Protein AF-A0A221NVN0-F1 (afdb_monomer)

Foldseek 3Di:
DDDDDDDDDDDDDDDDDDDDDDDDDDDDDDDDDDDDDDDDDDDDDPPDDPDPPDDAPFAFALLFKWFQDFQDDPDPDDDDDDDDDDDPDSLQLQLAAAFQLLVLLVLLQVVCCVQPVQQQDDSLLLVLLLCTHCNNLVQQCADPLQFHPDKDWTDWQCVQPGHRAFDDPCCPQNNDNGTWTQTASNRGTPVLCVWLFDDQRPPPDGHSRGSNRVSNSLSLQLCPPNAHCVDPVSVLVSQCRNNVDPSSSVRSVSSSVSCVVHHDHDHRPSHDRHDHMPCPPPPDDDDDDDDDDDDDDDDDDDDDDDDDDDDDDDDDDDDDDYDDDDDDDDDDDDPDDPPDPDDDLLNQFAAKDWPPWDAAEDAAQAWTPTWTKMFTDGPVRQTGFQWKKKKAKFDDQLKAFSSSTRIDIATADPRRMGIGGIIGTHRRWDKIKIWIDTPPDDHDIDMHIHTHHYQWFAAKDWPDDDAQEDAAQFWGPDWTKIFTDHPNHGRFFFKKKKAWFDDPPPPDPDDDDDDDDDDDDDDDDDDDDDDDDDDDDDDDDDDDDDDDDDDDDDDDDDPDPPRDGDPFWKFAADPVGDTDRMDIPFTAHPRRMGTDGIMGTHRDFDKIWMWMATHNGHIDIDIHGHDHDPDPDDDDDDDDDDD

Mean predicted aligned error: 20.0 Å

Secondary structure (DSSP, 8-state):
--------------------------PPP-------------------PPPPS-PPTT-SSTT---B-PPPPP--S--------S----HHHHHHEEEHHHHHHHHHHHHHHHH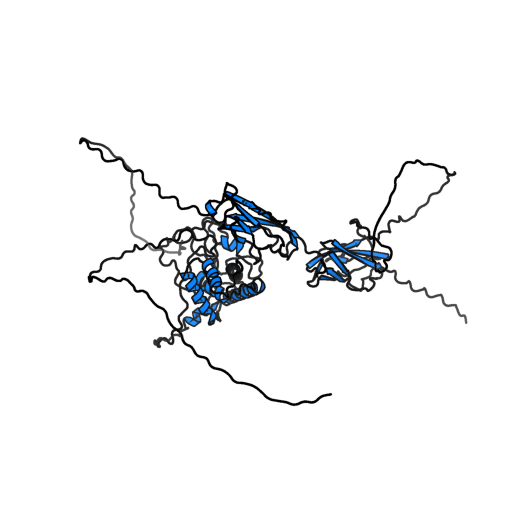H-GGG---HHHHHHHHHHHHHHHHHH-B-TTSBBSS--EEEE-BSSSS-B-B-SSSSTTTS-TTB-EEETTTTB-HHHHHHH---SSSSS---TTBHHHHHHHHHHHHTGGG--TTSHHHHHHHHHHHS--HHHHHHHHHHHHHHTT--EEE-TT-S-----BTTTTS----PPPP-PPPP---------------------------------PPPPPPPPPPPPPPPPTGGG--EEEE-----EEEETTPBPSS--EEEEE-TTS-B-TTPEEEEEEESSS--EETTS-SEEEEE--TTSEEEPPPEE--SS-EEEEEEEEETTS----EEEEEEEEPP--SEEEES-----EE-TT-B-SSPPEEEEEETTEE--S-EEEEEEEPPTT---PPP----------------------------------------PPP------S--PBPSSSEEEE-TTS-EESEEEEEE--TTSEEEPPPEEE-S--EEEEEEEE-TTS-EEEEEEEEPPPP-PPPPPPPPPPP-

Structure (mmCIF, N/CA/C/O backbone):
data_AF-A0A221NVN0-F1
#
_entry.id   AF-A0A221NVN0-F1
#
loop_
_atom_site.group_PDB
_atom_site.id
_atom_site.type_symbol
_atom_site.label_atom_id
_atom_site.label_alt_id
_atom_site.label_comp_id
_atom_site.label_asym_id
_atom_site.label_entity_id
_atom_site.label_seq_id
_atom_site.pdbx_PDB_ins_code
_atom_site.Cartn_x
_atom_site.Cartn_y
_atom_site.Cartn_z
_atom_site.occupancy
_atom_site.B_iso_or_equiv
_atom_site.auth_seq_id
_atom_site.auth_comp_id
_atom_site.auth_asym_id
_atom_site.auth_atom_id
_atom_site.pdbx_PDB_model_num
ATOM 1 N N . MET A 1 1 ? -30.114 -60.749 11.184 1.00 45.12 1 MET A N 1
ATOM 2 C CA . MET A 1 1 ? -29.398 -62.048 11.206 1.00 45.12 1 MET A CA 1
ATOM 3 C C . MET A 1 1 ? -28.078 -61.885 10.474 1.00 45.12 1 MET A C 1
ATOM 5 O O . MET A 1 1 ? -28.030 -61.063 9.569 1.00 45.12 1 MET A O 1
ATOM 9 N N . ALA A 1 2 ? -27.037 -62.631 10.847 1.00 38.09 2 ALA A N 1
ATOM 10 C CA . ALA A 1 2 ? -25.737 -62.596 10.178 1.00 38.09 2 ALA A CA 1
ATOM 11 C C . ALA A 1 2 ? -25.326 -64.002 9.720 1.00 38.09 2 ALA A C 1
ATOM 13 O O . ALA A 1 2 ? -25.520 -64.971 10.451 1.00 38.09 2 ALA A O 1
ATOM 14 N N . ALA A 1 3 ? -24.727 -64.087 8.535 1.00 38.69 3 ALA A N 1
ATOM 15 C CA . ALA A 1 3 ? -23.969 -65.233 8.047 1.00 38.69 3 ALA A CA 1
ATOM 16 C C . ALA A 1 3 ? -22.782 -64.682 7.237 1.00 38.69 3 ALA A C 1
ATOM 18 O O . ALA A 1 3 ? -22.942 -63.726 6.481 1.00 38.69 3 ALA A O 1
ATOM 19 N N . HIS A 1 4 ? -21.585 -65.226 7.453 1.00 44.62 4 HIS A N 1
ATOM 20 C CA . HIS A 1 4 ? -20.312 -64.658 6.989 1.00 44.62 4 HIS A CA 1
ATOM 21 C C . HIS A 1 4 ? -19.474 -65.685 6.205 1.00 44.62 4 HIS A C 1
ATOM 23 O O . HIS A 1 4 ? -19.823 -66.860 6.145 1.00 44.62 4 HIS A O 1
ATOM 29 N N . PHE A 1 5 ? -18.310 -65.219 5.724 1.00 46.19 5 PHE A N 1
ATOM 30 C CA . PHE A 1 5 ? -17.231 -65.953 5.038 1.00 46.19 5 PHE A CA 1
ATOM 31 C C . PHE A 1 5 ? -17.530 -66.315 3.569 1.00 46.19 5 PHE A C 1
ATOM 33 O O . PHE A 1 5 ? -18.594 -66.822 3.253 1.00 46.19 5 PHE A O 1
ATOM 40 N N . GLY A 1 6 ? -16.620 -66.093 2.611 1.00 38.31 6 GLY A N 1
ATOM 41 C CA . GLY A 1 6 ? -15.268 -65.496 2.643 1.00 38.31 6 GLY A CA 1
ATOM 42 C C . GLY A 1 6 ? -14.580 -65.678 1.267 1.00 38.31 6 GLY A C 1
ATOM 43 O O . GLY A 1 6 ? -15.212 -66.208 0.365 1.00 38.31 6 GLY A O 1
ATOM 44 N N . ARG A 1 7 ? -13.307 -65.340 0.990 1.00 37.56 7 ARG A N 1
ATOM 45 C CA . ARG A 1 7 ? -12.204 -64.626 1.688 1.00 37.56 7 ARG A CA 1
ATOM 46 C C . ARG A 1 7 ? -11.046 -64.455 0.656 1.00 37.56 7 ARG A C 1
ATOM 48 O O . ARG A 1 7 ? -10.952 -65.288 -0.233 1.00 37.56 7 ARG A O 1
ATOM 55 N N . ARG A 1 8 ? -10.080 -63.538 0.893 1.00 39.31 8 ARG A N 1
ATOM 56 C CA . ARG A 1 8 ? -8.739 -63.387 0.223 1.00 39.31 8 ARG A CA 1
ATOM 57 C C . ARG A 1 8 ? -8.737 -62.540 -1.081 1.00 39.31 8 ARG A C 1
ATOM 59 O O . ARG A 1 8 ? -9.552 -62.785 -1.950 1.00 39.31 8 ARG A O 1
ATOM 66 N N . LEU A 1 9 ? -8.058 -61.373 -1.119 1.00 42.16 9 LEU A N 1
ATOM 67 C CA . LEU A 1 9 ? -6.626 -61.061 -1.443 1.00 42.16 9 LEU A CA 1
ATOM 68 C C . LEU A 1 9 ? -6.282 -61.194 -2.952 1.00 42.16 9 LEU A C 1
ATOM 70 O O . LEU A 1 9 ? -6.753 -62.141 -3.556 1.00 42.16 9 LEU A O 1
ATOM 74 N N . ARG A 1 10 ? -5.373 -60.443 -3.611 1.00 38.53 10 ARG A N 1
ATOM 75 C CA . ARG A 1 10 ? -4.629 -59.147 -3.471 1.00 38.53 10 ARG A CA 1
ATOM 76 C C . ARG A 1 10 ? -3.318 -59.276 -4.313 1.00 38.53 10 ARG A C 1
ATOM 78 O O . ARG A 1 10 ? -2.661 -60.299 -4.168 1.00 38.53 10 ARG A O 1
ATOM 85 N N . LYS A 1 11 ? -2.857 -58.183 -4.959 1.00 33.88 11 LYS A N 1
ATOM 86 C CA . LYS A 1 11 ? -1.485 -57.890 -5.506 1.00 33.88 11 LYS A CA 1
ATOM 87 C C . LYS A 1 11 ? -1.039 -58.454 -6.885 1.00 33.88 11 LYS A C 1
ATOM 89 O O . LYS A 1 11 ? -1.396 -59.562 -7.253 1.00 33.88 11 LYS A O 1
ATOM 94 N N . GLY A 1 12 ? -0.145 -57.682 -7.539 1.00 33.69 12 GLY A N 1
ATOM 95 C CA . GLY A 1 12 ? 0.604 -57.962 -8.791 1.00 33.69 12 GLY A CA 1
ATOM 96 C C . GLY A 1 12 ? 0.103 -57.089 -9.958 1.00 33.69 12 GLY A C 1
ATOM 97 O O . GLY A 1 12 ? -1.000 -57.334 -10.418 1.00 33.69 12 GLY A O 1
ATOM 98 N N . ALA A 1 13 ? 0.699 -55.962 -10.381 1.00 35.50 13 ALA A N 1
ATOM 99 C CA . ALA A 1 13 ? 2.084 -55.645 -10.784 1.00 35.50 13 ALA A CA 1
ATOM 100 C C . ALA A 1 13 ? 2.567 -56.438 -12.021 1.00 35.50 13 ALA A C 1
ATOM 102 O O . ALA A 1 13 ? 2.469 -57.657 -11.993 1.00 35.50 13 ALA A O 1
ATOM 103 N N . ALA A 1 14 ? 3.202 -55.896 -13.070 1.00 39.34 14 ALA A N 1
ATOM 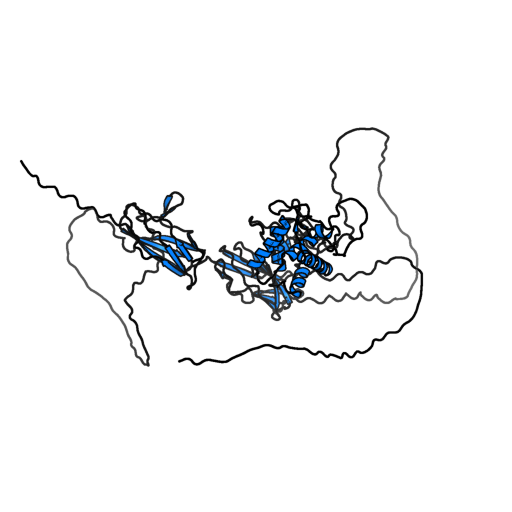104 C CA . ALA A 1 14 ? 3.362 -54.560 -13.686 1.00 39.34 14 ALA A CA 1
ATOM 105 C C . ALA A 1 14 ? 4.601 -54.656 -14.609 1.00 39.34 14 ALA A C 1
ATOM 107 O O . ALA A 1 14 ? 5.649 -55.073 -14.122 1.00 39.34 14 ALA A O 1
ATOM 108 N N . THR A 1 15 ? 4.533 -54.222 -15.874 1.00 38.41 15 THR A N 1
ATOM 109 C CA . THR A 1 15 ? 5.730 -53.966 -16.712 1.00 38.41 15 THR A CA 1
ATOM 110 C C . THR A 1 15 ? 5.414 -53.073 -17.914 1.00 38.41 15 THR A C 1
ATOM 112 O O . THR A 1 15 ? 4.278 -53.021 -18.381 1.00 38.41 15 THR A O 1
ATOM 115 N N . THR A 1 16 ? 6.432 -52.367 -18.406 1.00 39.12 16 THR A N 1
ATOM 116 C CA . THR A 1 16 ? 6.394 -51.448 -19.556 1.00 39.12 16 THR A CA 1
ATOM 117 C C . THR A 1 16 ? 7.057 -52.052 -20.800 1.00 39.12 16 THR A C 1
ATOM 119 O O . THR A 1 16 ? 7.860 -52.977 -20.701 1.00 39.12 16 THR A O 1
ATOM 122 N N . ALA A 1 17 ? 6.770 -51.479 -21.972 1.00 36.66 17 ALA A N 1
ATOM 123 C CA . ALA A 1 17 ? 7.561 -51.649 -23.192 1.00 36.66 17 ALA A CA 1
ATOM 124 C C . ALA A 1 17 ? 7.604 -50.317 -23.963 1.00 36.66 17 ALA A C 1
ATOM 126 O O . ALA A 1 17 ? 6.626 -49.571 -23.956 1.00 36.66 17 ALA A O 1
ATOM 127 N N . VAL A 1 18 ? 8.736 -50.014 -24.603 1.00 34.66 18 VAL A N 1
ATOM 128 C CA . VAL A 1 18 ? 8.997 -48.753 -25.323 1.00 34.66 18 VAL A CA 1
ATOM 129 C C . VAL A 1 18 ? 9.481 -49.068 -26.737 1.00 34.66 18 VAL A C 1
ATOM 131 O O . VAL A 1 18 ? 10.326 -49.942 -26.914 1.00 34.66 18 VAL A O 1
ATOM 134 N N . ALA A 1 19 ? 8.991 -48.322 -27.727 1.00 29.73 19 ALA A N 1
ATOM 135 C CA . ALA A 1 19 ? 9.556 -48.242 -29.074 1.00 29.73 19 ALA A CA 1
ATOM 136 C C . ALA A 1 19 ? 9.289 -46.843 -29.660 1.00 29.73 19 ALA A C 1
ATOM 138 O O . ALA A 1 19 ? 8.324 -46.185 -29.273 1.00 29.73 19 ALA A O 1
ATOM 139 N N . ALA A 1 20 ? 10.156 -46.379 -30.562 1.00 30.77 20 ALA A N 1
ATOM 140 C CA . ALA A 1 20 ? 10.143 -45.024 -31.121 1.00 30.77 20 ALA A CA 1
ATOM 141 C C . ALA A 1 20 ? 10.589 -45.024 -32.602 1.00 30.77 20 ALA A C 1
ATOM 143 O O . ALA A 1 20 ? 10.744 -46.093 -33.190 1.00 30.77 20 ALA A O 1
ATOM 144 N N . ALA A 1 21 ? 10.869 -43.825 -33.138 1.00 29.70 21 ALA A N 1
ATOM 145 C CA . ALA A 1 21 ? 11.261 -43.470 -34.516 1.00 29.70 21 ALA A CA 1
ATOM 146 C C . ALA A 1 21 ? 10.082 -43.079 -35.448 1.00 29.70 21 ALA A C 1
ATOM 148 O O . ALA A 1 21 ? 8.953 -43.504 -35.233 1.00 29.70 21 ALA A O 1
ATOM 149 N N . ALA A 1 22 ? 10.271 -42.229 -36.469 1.00 30.94 22 ALA A N 1
ATOM 150 C CA . ALA A 1 22 ? 11.520 -41.639 -36.978 1.00 30.94 22 ALA A CA 1
ATOM 151 C C . ALA A 1 22 ? 11.376 -40.151 -37.366 1.00 30.94 22 ALA A C 1
ATOM 153 O O . ALA A 1 22 ? 10.288 -39.686 -37.696 1.00 30.94 22 ALA A O 1
ATOM 154 N N . VAL A 1 23 ? 12.504 -39.433 -37.396 1.00 33.12 23 VAL A N 1
ATOM 155 C CA . VAL A 1 23 ? 12.653 -38.120 -38.051 1.00 33.12 23 VAL A CA 1
ATOM 156 C C . VAL A 1 23 ? 13.271 -38.337 -39.435 1.00 33.12 23 VAL A C 1
ATOM 158 O O . VAL A 1 23 ? 14.176 -39.158 -39.575 1.00 33.12 23 VAL A O 1
ATOM 161 N N . ALA A 1 24 ? 12.829 -37.578 -40.439 1.00 35.12 24 ALA A N 1
ATOM 162 C CA . ALA A 1 24 ? 13.481 -37.487 -41.745 1.00 35.12 24 ALA A CA 1
ATOM 163 C C . ALA A 1 24 ? 13.983 -36.053 -41.975 1.00 35.12 24 ALA A C 1
ATOM 165 O O . ALA A 1 24 ? 13.268 -35.092 -41.696 1.00 35.12 24 ALA A O 1
ATOM 166 N N . ALA A 1 25 ? 15.216 -35.914 -42.463 1.00 31.94 25 ALA A N 1
ATOM 167 C CA . ALA A 1 25 ? 15.867 -34.628 -42.705 1.00 31.94 25 ALA A CA 1
ATOM 168 C C . ALA A 1 25 ? 15.896 -34.274 -44.200 1.00 31.94 25 ALA A C 1
ATOM 170 O O . ALA A 1 25 ? 15.793 -35.155 -45.054 1.00 31.94 25 ALA A O 1
ATOM 171 N N . LEU A 1 26 ? 16.136 -32.997 -44.509 1.00 30.09 26 LEU A N 1
ATOM 172 C CA . LEU A 1 26 ? 16.617 -32.565 -45.822 1.00 30.09 26 LEU A CA 1
ATOM 173 C C . LEU A 1 26 ? 17.904 -31.744 -45.648 1.00 30.09 26 LEU A C 1
ATOM 175 O O . LEU A 1 26 ? 18.084 -31.064 -44.639 1.00 30.09 26 LEU A O 1
ATOM 179 N N . SER A 1 27 ? 18.839 -31.902 -46.583 1.00 38.00 27 SER A N 1
ATOM 180 C CA . SER A 1 27 ? 20.263 -31.629 -46.353 1.00 38.00 27 SER A CA 1
ATOM 181 C C . SER A 1 27 ? 20.708 -30.193 -46.647 1.00 38.00 27 SER A C 1
ATOM 183 O O . SER A 1 27 ? 20.071 -29.454 -47.394 1.00 38.00 27 SER A O 1
ATOM 185 N N . ALA A 1 28 ? 21.854 -29.822 -46.070 1.00 34.88 28 ALA A N 1
ATOM 186 C CA . ALA A 1 28 ? 22.495 -28.525 -46.258 1.00 34.88 28 ALA A CA 1
ATOM 187 C C . ALA A 1 28 ? 23.091 -28.330 -47.665 1.00 34.88 28 ALA A C 1
ATOM 189 O O . ALA A 1 28 ? 23.471 -29.288 -48.338 1.00 34.88 28 ALA A O 1
ATOM 190 N N . SER A 1 29 ? 23.273 -27.062 -48.041 1.00 30.12 29 SER A N 1
ATOM 191 C CA . SER A 1 29 ? 24.188 -26.637 -49.104 1.00 30.12 29 SER A CA 1
ATOM 192 C C . SER A 1 29 ? 25.440 -26.034 -48.465 1.00 30.12 29 SER A C 1
ATOM 194 O O . SER A 1 29 ? 25.332 -25.102 -47.672 1.00 30.12 29 SER A O 1
ATOM 196 N N . GLN A 1 30 ? 26.613 -26.574 -48.796 1.00 43.44 30 GLN A N 1
ATOM 197 C CA . GLN A 1 30 ? 27.929 -26.052 -48.418 1.00 43.44 30 GLN A CA 1
ATOM 198 C C . GLN A 1 30 ? 28.871 -26.194 -49.619 1.00 43.44 30 GLN A C 1
ATOM 200 O O . GLN A 1 30 ? 28.882 -27.238 -50.271 1.00 43.44 30 GLN A O 1
ATOM 205 N N . ALA A 1 31 ? 29.687 -25.172 -49.881 1.00 31.12 31 ALA A N 1
ATOM 206 C CA . ALA A 1 31 ? 30.722 -25.185 -50.916 1.00 31.12 31 ALA A CA 1
ATOM 207 C C . ALA A 1 31 ? 32.055 -24.680 -50.317 1.00 31.12 31 ALA A C 1
ATOM 209 O O . ALA A 1 31 ? 32.062 -23.596 -49.734 1.00 31.12 31 ALA A O 1
ATOM 210 N N . PRO A 1 32 ? 33.165 -25.442 -50.404 1.00 42.94 32 PRO A N 1
ATOM 211 C CA . PRO A 1 32 ? 34.427 -25.093 -49.748 1.00 42.94 32 PRO A CA 1
ATOM 212 C C . PRO A 1 32 ? 35.464 -24.447 -50.687 1.00 42.94 32 PRO A C 1
ATOM 214 O O . PRO A 1 32 ? 35.484 -24.709 -51.888 1.00 42.94 32 PRO A O 1
ATOM 217 N N . GLY A 1 33 ? 36.397 -23.688 -50.103 1.00 31.66 33 GLY A N 1
ATOM 218 C CA . GLY A 1 33 ? 37.581 -23.123 -50.772 1.00 31.66 33 GLY A CA 1
ATOM 219 C C . GLY A 1 33 ? 37.759 -21.625 -50.467 1.00 31.66 33 GLY A C 1
ATOM 220 O O . GLY A 1 33 ? 36.778 -20.894 -50.467 1.00 31.66 33 GLY A O 1
ATOM 221 N N . ALA A 1 34 ? 38.953 -21.093 -50.188 1.00 33.34 34 ALA A N 1
ATOM 222 C CA . ALA A 1 34 ? 40.288 -21.703 -50.173 1.00 33.34 34 ALA A CA 1
ATOM 223 C C . ALA A 1 34 ? 41.159 -21.167 -49.014 1.00 33.34 34 ALA A C 1
ATOM 225 O O . ALA A 1 34 ? 40.801 -20.213 -48.329 1.00 33.34 34 ALA A O 1
ATOM 226 N N . THR A 1 35 ? 42.303 -21.814 -48.787 1.00 38.09 35 THR A N 1
ATOM 227 C CA . THR A 1 35 ? 43.269 -21.527 -47.712 1.00 38.09 35 THR A CA 1
ATOM 228 C C . THR A 1 35 ? 44.134 -20.292 -47.973 1.00 38.09 35 THR A C 1
ATOM 230 O O . THR A 1 35 ? 44.590 -20.088 -49.097 1.00 38.09 35 THR A O 1
ATOM 233 N N . GLY A 1 36 ? 44.481 -19.559 -46.911 1.00 27.44 36 GLY A N 1
ATOM 234 C CA . GLY A 1 36 ? 45.533 -18.539 -46.917 1.00 27.44 36 GLY A CA 1
ATOM 235 C C . GLY A 1 36 ? 46.036 -18.263 -45.499 1.00 27.44 36 GLY A C 1
ATOM 236 O O . GLY A 1 36 ? 45.322 -17.669 -44.696 1.00 27.44 36 GLY A O 1
ATOM 237 N N . GLU A 1 37 ? 47.241 -18.727 -45.173 1.00 35.59 37 GLU A N 1
ATOM 238 C CA . GLU A 1 37 ? 47.869 -18.506 -43.864 1.00 35.59 37 GLU A CA 1
ATOM 239 C C . GLU A 1 37 ? 48.554 -17.136 -43.761 1.00 35.59 37 GLU A C 1
ATOM 241 O O . GLU A 1 37 ? 49.087 -16.621 -44.738 1.00 35.59 37 GLU A O 1
ATOM 246 N N . GLY A 1 38 ? 48.624 -16.617 -42.530 1.00 31.39 38 GLY A N 1
ATOM 247 C CA . GLY A 1 38 ? 49.746 -15.807 -42.050 1.00 31.39 38 GLY A CA 1
ATOM 248 C C . GLY A 1 38 ? 49.983 -14.435 -42.694 1.00 31.39 38 GLY A C 1
ATOM 249 O O . GLY A 1 38 ? 50.729 -14.308 -43.653 1.00 31.39 38 GLY A O 1
ATOM 250 N N . HIS A 1 39 ? 49.531 -13.372 -42.024 1.00 31.28 39 HIS A N 1
ATOM 251 C CA . HIS A 1 39 ? 50.411 -12.551 -41.169 1.00 31.28 39 HIS A CA 1
ATOM 252 C C . HIS A 1 39 ? 49.577 -11.504 -40.410 1.00 31.28 39 HIS A C 1
ATOM 254 O O . HIS A 1 39 ? 48.701 -10.857 -40.976 1.00 31.28 39 HIS A O 1
ATOM 260 N N . GLY A 1 40 ? 49.819 -11.348 -39.105 1.00 31.17 40 GLY A N 1
ATOM 261 C CA . GLY A 1 40 ? 48.979 -10.513 -38.241 1.00 31.17 40 GLY A CA 1
ATOM 262 C C . GLY A 1 40 ? 49.444 -9.060 -38.125 1.00 31.17 40 GLY A C 1
ATOM 263 O O . GLY A 1 40 ? 50.636 -8.802 -37.955 1.00 31.17 40 GLY A O 1
ATOM 264 N N . ARG A 1 41 ? 48.493 -8.116 -38.111 1.00 27.42 41 ARG A N 1
ATOM 265 C CA . ARG A 1 41 ? 48.668 -6.766 -37.549 1.00 27.42 41 ARG A CA 1
ATOM 266 C C . ARG A 1 41 ? 47.317 -6.097 -37.243 1.00 27.42 41 ARG A C 1
ATOM 268 O O . ARG A 1 41 ? 46.463 -6.020 -38.110 1.00 27.42 41 ARG A O 1
ATOM 275 N N . GLN A 1 42 ? 47.240 -5.527 -36.038 1.00 27.33 42 GLN A N 1
ATOM 276 C CA . GLN A 1 42 ? 46.306 -4.494 -35.559 1.00 27.33 42 GLN A CA 1
ATOM 277 C C . GLN A 1 42 ? 44.799 -4.800 -35.445 1.00 27.33 42 GLN A C 1
ATOM 279 O O . GLN A 1 42 ? 44.098 -5.204 -36.360 1.00 27.33 42 GLN A O 1
ATOM 284 N N . THR A 1 43 ? 44.331 -4.480 -34.243 1.00 34.19 43 THR A N 1
ATOM 285 C CA . THR A 1 43 ? 42.960 -4.389 -33.748 1.00 34.19 43 THR A CA 1
ATOM 286 C C . THR A 1 43 ? 42.063 -3.411 -34.516 1.00 34.19 43 THR A C 1
ATOM 288 O O . THR A 1 43 ? 42.405 -2.236 -34.646 1.00 34.19 43 THR A O 1
ATOM 291 N N . ALA A 1 44 ? 40.846 -3.858 -34.821 1.00 28.33 44 ALA A N 1
ATOM 292 C CA . ALA A 1 44 ? 39.617 -3.063 -34.748 1.00 28.33 44 ALA A CA 1
ATOM 293 C C . ALA A 1 44 ? 38.595 -3.937 -33.980 1.00 28.33 44 ALA A C 1
ATOM 295 O O . ALA A 1 44 ? 38.475 -5.114 -34.299 1.00 28.33 44 ALA A O 1
ATOM 296 N N . ALA A 1 45 ? 37.906 -3.524 -32.910 1.00 36.34 45 ALA A N 1
ATOM 297 C CA . ALA A 1 45 ? 37.508 -2.179 -32.475 1.00 36.34 45 ALA A CA 1
ATOM 298 C C . ALA A 1 45 ? 36.650 -1.464 -33.534 1.00 36.34 45 ALA A C 1
ATOM 300 O O . ALA A 1 45 ? 37.062 -0.471 -34.124 1.00 36.34 45 ALA A O 1
ATOM 301 N N . GLY A 1 46 ? 35.475 -2.039 -33.817 1.00 32.31 46 GLY A N 1
ATOM 302 C CA . GLY A 1 46 ? 34.561 -1.546 -34.854 1.00 32.31 46 GLY A CA 1
ATOM 303 C C . GLY A 1 46 ? 33.296 -2.384 -35.078 1.00 32.31 46 GLY A C 1
ATOM 304 O O . GLY A 1 46 ? 32.719 -2.315 -36.157 1.00 32.31 46 GLY A O 1
ATOM 305 N N . ALA A 1 47 ? 32.871 -3.185 -34.096 1.00 28.06 47 ALA A N 1
ATOM 306 C CA . ALA A 1 47 ? 31.604 -3.918 -34.133 1.00 28.06 47 ALA A CA 1
ATOM 307 C C . ALA A 1 47 ? 30.637 -3.287 -33.123 1.00 28.06 47 ALA A C 1
ATOM 309 O O . ALA A 1 47 ? 30.448 -3.801 -32.024 1.00 28.06 47 ALA A O 1
ATOM 310 N N . SER A 1 48 ? 30.084 -2.125 -33.475 1.00 28.19 48 SER A N 1
ATOM 311 C CA . SER A 1 48 ? 29.062 -1.466 -32.663 1.00 28.19 48 SER A CA 1
ATOM 312 C C . SER A 1 48 ? 27.792 -2.313 -32.671 1.00 28.19 48 SER A C 1
ATOM 314 O O . SER A 1 48 ? 27.083 -2.353 -33.679 1.00 28.19 48 SER A O 1
ATOM 316 N N . THR A 1 49 ? 27.506 -2.993 -31.562 1.00 28.80 49 THR A N 1
ATOM 317 C CA . THR A 1 49 ? 26.202 -3.621 -31.327 1.00 28.80 49 THR A CA 1
ATOM 318 C C . THR A 1 49 ? 25.109 -2.566 -31.527 1.00 28.80 49 THR A C 1
ATOM 320 O O . THR A 1 49 ? 25.276 -1.450 -31.023 1.00 28.80 49 THR A O 1
ATOM 323 N N . PRO A 1 50 ? 24.007 -2.859 -32.242 1.00 24.89 50 PRO A N 1
ATOM 324 C CA . PRO A 1 50 ? 22.875 -1.944 -32.296 1.00 24.89 50 PRO A CA 1
ATOM 325 C C . PRO A 1 50 ? 22.394 -1.650 -30.875 1.00 24.89 50 PRO A C 1
ATOM 327 O O . PRO A 1 50 ? 22.061 -2.575 -30.133 1.00 24.89 50 PRO A O 1
ATOM 330 N N . ILE A 1 51 ? 22.389 -0.372 -30.496 1.00 30.89 51 ILE A N 1
ATOM 331 C CA . ILE A 1 51 ? 21.760 0.084 -29.256 1.00 30.89 51 ILE A CA 1
ATOM 332 C C . ILE A 1 51 ? 20.265 -0.241 -29.392 1.00 30.89 51 ILE A C 1
ATOM 334 O O . ILE A 1 51 ? 19.673 0.185 -30.385 1.00 30.89 51 ILE A O 1
ATOM 338 N N . PRO A 1 52 ? 19.647 -0.993 -28.464 1.00 29.47 52 PRO A N 1
ATOM 339 C CA . PRO A 1 52 ? 18.205 -1.198 -28.491 1.00 29.47 52 PRO A CA 1
ATOM 340 C C . PRO A 1 52 ? 17.489 0.146 -28.324 1.00 29.47 52 PRO A C 1
ATOM 342 O O . PRO A 1 52 ? 17.734 0.862 -27.352 1.00 29.47 52 PRO A O 1
ATOM 345 N N . ASP A 1 53 ? 16.620 0.495 -29.273 1.00 28.02 53 ASP A N 1
ATOM 346 C CA . ASP A 1 53 ? 15.815 1.713 -29.193 1.00 28.02 53 ASP A CA 1
ATOM 347 C C . ASP A 1 53 ? 14.910 1.684 -27.949 1.00 28.02 53 ASP A C 1
ATOM 349 O O . ASP A 1 53 ? 14.130 0.750 -27.774 1.00 28.02 53 ASP A O 1
ATOM 353 N N . ALA A 1 54 ? 14.996 2.741 -27.133 1.00 31.05 54 ALA A N 1
ATOM 354 C CA . ALA A 1 54 ? 14.175 3.022 -25.949 1.00 31.05 54 ALA A CA 1
ATOM 355 C C . ALA A 1 54 ? 14.103 1.909 -24.874 1.00 31.05 54 ALA A C 1
ATOM 357 O O . ALA A 1 54 ? 13.320 0.961 -24.961 1.00 31.05 54 ALA A O 1
ATOM 358 N N . VAL A 1 55 ? 14.828 2.115 -23.765 1.00 34.06 55 VAL A N 1
ATOM 359 C CA . VAL A 1 55 ? 14.564 1.413 -22.493 1.00 34.06 55 VAL A CA 1
ATOM 360 C C . VAL A 1 55 ? 13.085 1.622 -22.114 1.00 34.06 55 VAL A C 1
ATOM 362 O O . VAL A 1 55 ? 12.620 2.763 -22.148 1.00 34.06 55 VAL A O 1
ATOM 365 N N . PRO A 1 56 ? 12.319 0.570 -21.771 1.00 36.97 56 PRO A N 1
ATOM 366 C CA . PRO A 1 56 ? 10.913 0.729 -21.411 1.00 36.97 56 PRO A CA 1
ATOM 367 C C . PRO A 1 56 ? 10.773 1.464 -20.071 1.00 36.97 56 PRO A C 1
ATOM 369 O O . PRO A 1 56 ? 11.329 1.016 -19.070 1.00 36.97 56 PRO A O 1
ATOM 372 N N . ASP A 1 57 ? 9.984 2.548 -20.021 1.00 41.81 57 ASP A N 1
ATOM 373 C CA . ASP A 1 57 ? 9.758 3.282 -18.765 1.00 41.81 57 ASP A CA 1
ATOM 374 C C . ASP A 1 57 ? 9.220 2.334 -17.679 1.00 41.81 57 ASP A C 1
ATOM 376 O O . ASP A 1 57 ? 8.136 1.760 -17.854 1.00 41.81 57 ASP A O 1
ATOM 380 N N . GLY A 1 58 ? 9.941 2.212 -16.559 1.00 53.00 58 GLY A N 1
ATOM 381 C CA . GLY A 1 58 ? 9.488 1.487 -15.368 1.00 53.00 58 GLY A CA 1
ATOM 382 C C . GLY A 1 58 ? 10.271 0.231 -14.967 1.00 53.00 58 GLY A C 1
ATOM 383 O O . GLY A 1 58 ? 9.687 -0.593 -14.250 1.00 53.00 58 GLY A O 1
ATOM 384 N N . ASP A 1 59 ? 11.541 0.078 -15.375 1.00 70.88 59 ASP A N 1
ATOM 385 C CA . ASP A 1 59 ? 12.480 -0.805 -14.658 1.00 70.88 59 ASP A CA 1
ATOM 386 C C . ASP A 1 59 ? 12.827 -0.236 -13.258 1.00 70.88 59 ASP A C 1
ATOM 388 O O . ASP A 1 59 ? 12.437 0.885 -12.910 1.00 70.88 59 ASP A O 1
ATOM 392 N N . ALA A 1 60 ? 13.404 -1.049 -12.370 1.00 74.44 60 ALA A N 1
ATOM 393 C CA . ALA A 1 60 ? 13.608 -0.664 -10.971 1.00 74.44 60 ALA A CA 1
ATOM 394 C C . ALA A 1 60 ? 14.859 0.199 -10.793 1.00 74.44 60 ALA A C 1
ATOM 396 O O . ALA A 1 60 ? 14.867 1.100 -9.953 1.00 74.44 60 ALA A O 1
ATOM 397 N N . THR A 1 61 ? 15.897 -0.092 -11.581 1.00 76.94 61 THR A N 1
ATOM 398 C CA . THR A 1 61 ? 17.263 0.390 -11.359 1.00 76.94 61 THR A CA 1
ATOM 399 C C . THR A 1 61 ? 17.718 1.447 -12.365 1.00 76.94 61 THR A C 1
ATOM 401 O O . THR A 1 61 ? 18.884 1.841 -12.328 1.00 76.94 61 THR A O 1
ATOM 404 N N . GLY A 1 62 ? 16.865 1.879 -13.301 1.00 66.81 62 GLY A N 1
ATOM 405 C CA . GLY A 1 62 ? 17.247 2.745 -14.422 1.00 66.81 62 GLY A CA 1
ATOM 406 C C . GLY A 1 62 ? 18.267 2.084 -15.354 1.00 66.81 62 GLY A C 1
ATOM 407 O O . GLY A 1 62 ? 19.149 2.759 -15.885 1.00 66.81 62 GLY A O 1
ATOM 408 N N . SER A 1 63 ? 18.236 0.748 -15.453 1.00 74.25 63 SER A N 1
ATOM 409 C CA . SER A 1 63 ? 19.297 -0.087 -16.039 1.00 74.25 63 SER A CA 1
ATOM 410 C C . SER A 1 63 ? 20.725 0.269 -15.558 1.00 74.25 63 SER A C 1
ATOM 412 O O . SER A 1 63 ? 21.702 0.078 -16.284 1.00 74.25 63 SER A O 1
ATOM 414 N N . SER A 1 64 ? 20.864 0.795 -14.332 1.00 69.06 64 SER A N 1
ATOM 415 C CA . SER A 1 64 ? 22.157 1.192 -13.752 1.00 69.06 64 SER A CA 1
ATOM 416 C C . SER A 1 64 ? 23.102 -0.000 -13.490 1.00 69.06 64 SER A C 1
ATOM 418 O O . SER A 1 64 ? 22.663 -1.156 -13.485 1.00 69.06 64 SER A O 1
ATOM 420 N N . PRO A 1 65 ? 24.418 0.241 -13.297 1.00 74.00 65 PRO A N 1
ATOM 421 C CA . PRO A 1 65 ? 25.397 -0.828 -13.145 1.00 74.00 65 PRO A CA 1
ATOM 422 C C . PRO A 1 65 ? 25.271 -1.577 -11.824 1.00 74.00 65 PRO A C 1
ATOM 424 O O . PRO A 1 65 ? 25.069 -0.993 -10.755 1.00 74.00 65 PRO A O 1
ATOM 427 N N . TYR A 1 66 ? 25.528 -2.871 -11.924 1.00 82.62 66 TYR A N 1
ATOM 428 C CA . TYR A 1 66 ? 25.427 -3.877 -10.879 1.00 82.62 66 TYR A CA 1
ATOM 429 C C . TYR A 1 66 ? 26.763 -4.617 -10.744 1.00 82.62 66 TYR A C 1
ATOM 431 O O . TYR A 1 66 ? 27.687 -4.440 -11.547 1.00 82.62 66 TYR A O 1
ATOM 439 N N . TYR A 1 67 ? 26.892 -5.431 -9.703 1.00 80.94 67 TYR A N 1
ATOM 440 C CA . TYR A 1 67 ? 28.015 -6.343 -9.537 1.00 80.94 67 TYR A CA 1
ATOM 441 C C . TYR A 1 67 ? 27.876 -7.562 -10.448 1.00 80.94 67 TYR A C 1
ATOM 443 O O . TYR A 1 67 ? 26.794 -8.131 -10.538 1.00 80.94 67 TYR A O 1
ATOM 451 N N . THR A 1 68 ? 28.962 -7.977 -11.102 1.00 84.19 68 THR A N 1
ATOM 452 C CA . THR A 1 68 ? 28.979 -9.058 -12.105 1.00 84.19 68 THR A CA 1
ATOM 453 C C . THR A 1 68 ? 29.661 -10.345 -11.631 1.00 84.19 68 THR A C 1
ATOM 455 O O . THR A 1 68 ? 29.724 -11.319 -12.383 1.00 84.19 68 THR A O 1
ATOM 458 N N . ASP A 1 69 ? 30.159 -10.390 -10.391 1.00 87.06 69 ASP A N 1
ATOM 459 C CA . ASP A 1 69 ? 30.771 -11.588 -9.810 1.00 87.06 69 ASP A CA 1
ATOM 460 C C . ASP A 1 69 ? 29.742 -12.738 -9.704 1.00 87.06 69 ASP A C 1
ATOM 462 O O . ASP A 1 69 ? 28.745 -12.658 -8.980 1.00 87.06 69 ASP A O 1
ATOM 466 N N . LEU A 1 70 ? 30.000 -13.836 -10.422 1.00 80.69 70 LEU A N 1
ATOM 467 C CA . LEU A 1 70 ? 29.224 -15.077 -10.334 1.00 80.69 70 LEU A CA 1
ATOM 468 C C . LEU A 1 70 ? 29.434 -15.775 -8.975 1.00 80.69 70 LEU A C 1
ATOM 470 O O . LEU A 1 70 ? 30.534 -15.701 -8.415 1.00 80.69 70 LEU A O 1
ATOM 474 N N . PRO A 1 71 ? 28.437 -16.532 -8.473 1.00 78.25 71 PRO A N 1
ATOM 475 C CA . PRO A 1 71 ? 28.623 -17.360 -7.289 1.00 78.25 71 PRO A CA 1
ATOM 476 C C . PRO A 1 71 ? 29.725 -18.412 -7.515 1.00 78.25 71 PRO A C 1
ATOM 478 O O . PRO A 1 71 ? 29.899 -18.918 -8.630 1.00 78.25 71 PRO A O 1
ATOM 481 N N . PRO A 1 72 ? 30.487 -18.771 -6.469 1.00 77.31 72 PRO A N 1
ATOM 482 C CA . PRO A 1 72 ? 31.644 -19.644 -6.600 1.00 77.31 72 PRO A CA 1
ATOM 483 C C . PRO A 1 72 ? 31.234 -21.072 -6.979 1.00 77.31 72 PRO A C 1
ATOM 485 O O . PRO A 1 72 ? 30.424 -21.714 -6.312 1.00 77.31 72 PRO A O 1
ATOM 488 N N . LEU A 1 73 ? 31.85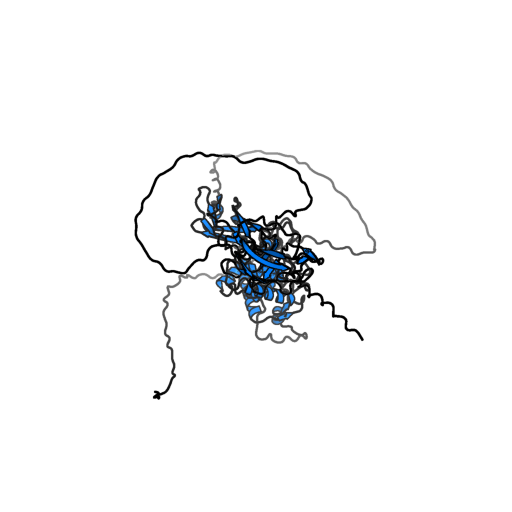2 -21.597 -8.039 1.00 56.09 73 LEU A N 1
ATOM 489 C CA . LEU A 1 73 ? 31.637 -22.969 -8.493 1.00 56.09 73 LEU A CA 1
ATOM 490 C C . LEU A 1 73 ? 32.091 -23.982 -7.430 1.00 56.09 73 LEU A C 1
ATOM 492 O O . LEU A 1 73 ? 33.236 -23.945 -6.972 1.00 56.09 73 LEU A O 1
ATOM 496 N N . HIS A 1 74 ? 31.222 -24.944 -7.107 1.00 50.12 74 HIS A N 1
ATOM 497 C CA . HIS A 1 74 ? 31.564 -26.117 -6.298 1.00 50.12 74 HIS A CA 1
ATOM 498 C C . HIS A 1 74 ? 32.414 -27.115 -7.105 1.00 50.12 74 HIS A C 1
ATOM 500 O O . HIS A 1 74 ? 31.949 -28.185 -7.498 1.00 50.12 74 HIS A O 1
ATOM 506 N N . SER A 1 75 ? 33.672 -26.761 -7.359 1.00 41.91 75 SER A N 1
ATOM 507 C CA . SER A 1 75 ? 34.682 -27.701 -7.851 1.00 41.91 75 SER A CA 1
ATOM 508 C C . SER A 1 75 ? 35.025 -28.721 -6.757 1.00 41.91 75 SER A C 1
ATOM 510 O O . SER A 1 75 ? 35.388 -28.298 -5.657 1.00 41.91 75 SER A O 1
ATOM 512 N N . PRO A 1 76 ? 34.985 -30.039 -7.030 1.00 40.28 76 PRO A N 1
ATOM 513 C CA . PRO A 1 76 ? 35.550 -31.035 -6.125 1.00 40.28 76 PRO A CA 1
ATOM 514 C C . PRO A 1 76 ? 37.065 -30.823 -5.971 1.00 40.28 76 PRO A C 1
ATOM 516 O O . PRO A 1 76 ? 37.799 -30.901 -6.954 1.00 40.28 76 PRO A O 1
ATOM 519 N N . ASP A 1 77 ? 37.491 -30.541 -4.739 1.00 38.56 77 ASP A N 1
ATOM 520 C CA . ASP A 1 77 ? 38.867 -30.400 -4.235 1.00 38.56 77 ASP A CA 1
ATOM 521 C C . ASP A 1 77 ? 39.874 -29.543 -5.045 1.00 38.56 77 ASP A C 1
ATOM 523 O O . ASP A 1 77 ? 40.470 -30.006 -6.026 1.00 38.56 77 ASP A O 1
ATOM 527 N N . PRO A 1 78 ? 40.239 -28.332 -4.568 1.00 43.09 78 PRO A N 1
ATOM 528 C CA . PRO A 1 78 ? 41.515 -27.736 -4.950 1.00 43.09 78 PRO A CA 1
ATOM 529 C C . PRO A 1 78 ? 42.664 -28.564 -4.350 1.00 43.09 78 PRO A C 1
ATOM 531 O O . PRO A 1 78 ? 42.716 -28.803 -3.144 1.00 43.09 78 PRO A O 1
ATOM 534 N N . ARG A 1 79 ? 43.631 -28.979 -5.181 1.00 38.44 79 ARG A N 1
ATOM 535 C CA . ARG A 1 79 ? 44.840 -29.669 -4.691 1.00 38.44 79 ARG A CA 1
ATOM 536 C C . ARG A 1 79 ? 45.579 -28.780 -3.675 1.00 38.44 79 ARG A C 1
ATOM 538 O O . ARG A 1 79 ? 45.706 -27.581 -3.927 1.00 38.44 79 ARG A O 1
ATOM 545 N N . PRO A 1 80 ? 46.097 -29.333 -2.562 1.00 41.31 80 PRO A N 1
ATOM 546 C CA . PRO A 1 80 ? 46.640 -28.528 -1.473 1.00 41.31 80 PRO A CA 1
ATOM 547 C C . PRO A 1 80 ? 47.936 -27.808 -1.874 1.00 41.31 80 PRO A C 1
ATOM 549 O O . PRO A 1 80 ? 49.000 -28.418 -1.974 1.00 41.31 80 PRO A O 1
ATOM 552 N N . SER A 1 81 ? 47.849 -26.488 -2.038 1.00 39.47 81 SER A N 1
ATOM 553 C CA . SER A 1 81 ? 49.010 -25.594 -2.062 1.00 39.47 81 SER A CA 1
ATOM 554 C C . SER A 1 81 ? 49.453 -25.301 -0.629 1.00 39.47 81 SER A C 1
ATOM 556 O O . SER A 1 81 ? 48.672 -24.809 0.183 1.00 39.47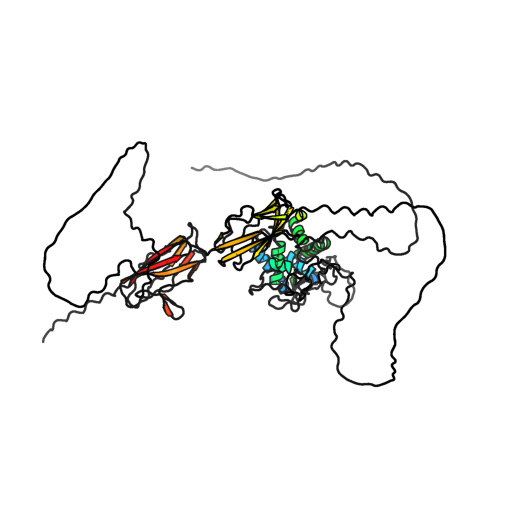 81 SER A O 1
ATOM 558 N N . SER A 1 82 ? 50.709 -25.599 -0.299 1.00 45.03 82 SER A N 1
ATOM 559 C CA . SER A 1 82 ? 51.236 -25.488 1.064 1.00 45.03 82 SER A CA 1
ATOM 560 C C . SER A 1 82 ? 51.525 -24.034 1.464 1.00 45.03 82 SER A C 1
ATOM 562 O O . SER A 1 82 ? 52.646 -23.546 1.319 1.00 45.03 82 SER A O 1
ATOM 564 N N . THR A 1 83 ? 50.526 -23.325 1.987 1.00 40.97 83 THR A N 1
ATOM 565 C CA . THR A 1 83 ? 50.698 -22.019 2.646 1.00 40.97 83 THR A CA 1
ATOM 566 C C . THR A 1 83 ? 49.819 -21.964 3.891 1.00 40.97 83 THR A C 1
ATOM 568 O O . THR A 1 83 ? 48.619 -22.210 3.818 1.00 40.97 83 THR A O 1
ATOM 571 N N . ALA A 1 84 ? 50.421 -21.694 5.051 1.00 48.78 84 ALA A N 1
ATOM 572 C CA . ALA A 1 84 ? 49.747 -21.808 6.341 1.00 48.78 84 ALA A CA 1
ATOM 573 C C . ALA A 1 84 ? 48.906 -20.562 6.673 1.00 48.78 84 ALA A C 1
ATOM 575 O O . ALA A 1 84 ? 49.393 -19.598 7.257 1.00 48.78 84 ALA A O 1
ATOM 576 N N . GLY A 1 85 ? 47.623 -20.624 6.331 1.00 41.34 85 GLY A N 1
ATOM 577 C CA . GLY A 1 85 ? 46.564 -19.749 6.825 1.00 41.34 85 GLY A CA 1
ATOM 578 C C . GLY A 1 85 ? 45.228 -20.453 6.611 1.00 41.34 85 GLY A C 1
ATOM 579 O O . GLY A 1 85 ? 45.074 -21.128 5.596 1.00 41.34 85 GLY A O 1
ATOM 580 N N . THR A 1 86 ? 44.295 -20.365 7.562 1.00 36.78 86 THR A N 1
ATOM 581 C CA . THR A 1 86 ? 43.015 -21.091 7.492 1.00 36.78 86 THR A CA 1
ATOM 582 C C . THR A 1 86 ? 42.243 -20.676 6.235 1.00 36.78 86 THR A C 1
ATOM 584 O O . THR A 1 86 ? 41.819 -19.520 6.156 1.00 36.78 86 THR A O 1
ATOM 587 N N . PRO A 1 87 ? 42.049 -21.569 5.246 1.00 38.34 87 PRO A N 1
ATOM 588 C CA . PRO A 1 87 ? 41.360 -21.208 4.023 1.00 38.34 87 PRO A CA 1
ATOM 589 C C . PRO A 1 87 ? 39.856 -21.244 4.290 1.00 38.34 87 PRO A C 1
ATOM 591 O O . PRO A 1 87 ? 39.231 -22.296 4.186 1.00 38.34 87 PRO A O 1
ATOM 594 N N . VAL A 1 88 ? 39.269 -20.094 4.630 1.00 46.12 88 VAL A N 1
ATOM 595 C CA . VAL A 1 88 ? 37.813 -19.925 4.521 1.00 46.12 88 VAL A CA 1
ATOM 596 C C . VAL A 1 88 ? 37.464 -20.182 3.060 1.00 46.12 88 VAL A C 1
ATOM 598 O O . VAL A 1 88 ? 37.961 -19.482 2.170 1.00 46.12 88 VAL A O 1
ATOM 601 N N . SER A 1 89 ? 36.668 -21.216 2.790 1.00 57.81 89 SER A N 1
ATOM 602 C CA . SER A 1 89 ? 36.336 -21.556 1.411 1.00 57.81 89 SER A CA 1
ATOM 603 C C . SER A 1 89 ? 35.535 -20.404 0.823 1.00 57.81 89 SER A C 1
ATOM 605 O O . SER A 1 89 ? 34.573 -19.950 1.442 1.00 57.81 89 SER A O 1
ATOM 607 N N . ARG A 1 90 ? 35.882 -19.936 -0.387 1.00 60.53 90 ARG A N 1
ATOM 608 C CA . ARG A 1 90 ? 35.153 -18.821 -1.024 1.00 60.53 90 ARG A CA 1
ATOM 609 C C . ARG A 1 90 ? 33.642 -19.092 -1.053 1.00 60.53 90 ARG A C 1
ATOM 611 O O . ARG A 1 90 ? 32.869 -18.188 -0.794 1.00 60.53 90 ARG A O 1
ATOM 618 N N . GLY A 1 91 ? 33.231 -20.349 -1.245 1.00 61.69 91 GLY A N 1
ATOM 619 C CA . GLY A 1 91 ? 31.832 -20.766 -1.117 1.00 61.69 91 GLY A CA 1
ATOM 620 C C . GLY A 1 91 ? 31.166 -20.391 0.214 1.00 61.69 91 GLY A C 1
ATOM 621 O O . GLY A 1 91 ? 30.082 -19.813 0.218 1.00 61.69 91 GLY A O 1
ATOM 622 N N . GLU A 1 92 ? 31.816 -20.662 1.343 1.00 68.88 92 GLU A N 1
ATOM 623 C CA . GLU A 1 92 ? 31.262 -20.378 2.673 1.00 68.88 92 GLU A CA 1
ATOM 624 C C . GLU A 1 92 ? 31.100 -18.868 2.888 1.00 68.88 92 GLU A C 1
ATOM 626 O O . GLU A 1 92 ? 30.029 -18.422 3.291 1.00 68.88 92 GLU A O 1
ATOM 631 N N . ALA A 1 93 ? 32.107 -18.070 2.517 1.00 68.75 93 ALA A N 1
ATOM 632 C CA . ALA A 1 93 ? 32.053 -16.609 2.620 1.00 68.75 93 ALA A CA 1
ATOM 633 C C . ALA A 1 93 ? 30.993 -15.965 1.701 1.00 68.75 93 ALA A C 1
ATOM 635 O O . ALA A 1 93 ? 30.403 -14.946 2.058 1.00 68.75 93 ALA A O 1
ATOM 636 N N . GLU A 1 94 ? 30.720 -16.550 0.532 1.00 78.50 94 GLU A N 1
ATOM 637 C CA . GLU A 1 94 ? 29.677 -16.081 -0.395 1.00 78.50 94 GLU A CA 1
ATOM 638 C C . GLU A 1 94 ? 28.262 -16.567 -0.015 1.00 78.50 94 GLU A C 1
ATOM 640 O O . GLU A 1 94 ? 27.271 -15.957 -0.418 1.00 78.50 94 GLU A O 1
ATOM 645 N N . ALA A 1 95 ? 28.154 -17.637 0.785 1.00 85.00 95 ALA A N 1
ATOM 646 C CA . ALA A 1 95 ? 26.900 -18.144 1.359 1.00 85.00 95 ALA A CA 1
ATOM 647 C C . ALA A 1 95 ? 26.522 -17.477 2.701 1.00 85.00 95 ALA A C 1
ATOM 649 O O . ALA A 1 95 ? 25.428 -17.713 3.224 1.00 85.00 95 ALA A O 1
ATOM 650 N N . GLY A 1 96 ? 27.418 -16.662 3.263 1.00 88.81 96 GLY A N 1
ATOM 651 C CA . GLY A 1 96 ? 27.153 -15.810 4.417 1.00 88.81 96 GLY A CA 1
ATOM 652 C C . GLY A 1 96 ? 26.410 -14.537 4.008 1.00 88.81 96 GLY A C 1
ATOM 653 O O . GLY A 1 96 ? 26.926 -13.733 3.233 1.00 88.81 96 GLY A O 1
ATOM 654 N N . ILE A 1 97 ? 25.205 -14.340 4.544 1.00 96.00 97 ILE A N 1
ATOM 655 C CA . ILE A 1 97 ? 24.400 -13.124 4.360 1.00 96.00 97 ILE A CA 1
ATOM 656 C C . ILE A 1 97 ? 24.373 -12.375 5.705 1.00 96.00 97 ILE A C 1
ATOM 658 O O . ILE A 1 97 ? 24.149 -13.022 6.732 1.00 96.00 97 ILE A O 1
ATOM 662 N N . PRO A 1 98 ? 24.611 -11.049 5.746 1.00 97.94 98 PRO A N 1
ATOM 663 C CA . PRO A 1 98 ? 24.570 -10.276 6.988 1.00 97.94 98 PRO A CA 1
ATOM 664 C C . PRO A 1 98 ? 23.246 -10.454 7.740 1.00 97.94 98 PRO A C 1
ATOM 666 O O . PRO A 1 98 ? 22.186 -10.500 7.115 1.00 97.94 98 PRO A O 1
ATOM 669 N N . ALA A 1 99 ? 23.301 -10.595 9.063 1.00 97.69 99 ALA A N 1
ATOM 670 C CA . ALA A 1 99 ? 22.172 -11.026 9.884 1.00 97.69 99 ALA A CA 1
ATOM 671 C C . ALA A 1 99 ? 20.926 -10.137 9.728 1.00 97.69 99 ALA A C 1
ATOM 673 O O . ALA A 1 99 ? 19.840 -10.663 9.477 1.00 97.69 99 ALA A O 1
ATOM 674 N N . THR A 1 100 ? 21.085 -8.814 9.803 1.00 98.38 100 THR A N 1
ATOM 675 C CA . THR A 1 100 ? 19.972 -7.857 9.671 1.00 98.38 100 THR A CA 1
ATOM 676 C C . THR A 1 100 ? 19.418 -7.834 8.239 1.00 98.38 100 THR A C 1
ATOM 678 O O . THR A 1 100 ? 18.210 -7.752 8.028 1.00 98.38 100 THR A O 1
ATOM 681 N N . VAL A 1 101 ? 20.284 -8.007 7.235 1.00 98.50 101 VAL A N 1
ATOM 682 C CA . VAL A 1 101 ? 19.894 -8.080 5.815 1.00 98.50 101 VAL A CA 1
ATOM 683 C C . VAL A 1 101 ? 19.130 -9.382 5.510 1.00 98.50 101 VAL A C 1
ATOM 685 O O . VAL A 1 101 ? 18.132 -9.378 4.791 1.00 98.50 101 VAL A O 1
ATOM 688 N N . LEU A 1 102 ? 19.550 -10.505 6.100 1.00 98.44 102 LEU A N 1
ATOM 689 C CA . LEU A 1 102 ? 18.886 -11.802 5.955 1.00 98.44 102 LEU A CA 1
ATOM 690 C C . LEU A 1 102 ? 17.515 -11.841 6.647 1.00 98.44 102 LEU A C 1
ATOM 692 O O . LEU A 1 102 ? 16.606 -12.514 6.157 1.00 98.44 102 LEU A O 1
ATOM 696 N N . ASP A 1 103 ? 17.367 -11.151 7.779 1.00 98.56 103 ASP A N 1
ATOM 697 C CA . ASP A 1 103 ? 16.081 -11.003 8.463 1.00 98.56 103 ASP A CA 1
ATOM 698 C C . ASP A 1 103 ? 15.105 -10.153 7.635 1.00 98.56 103 ASP A C 1
ATOM 700 O O . ASP A 1 103 ? 13.960 -10.558 7.431 1.00 98.56 103 ASP A O 1
ATOM 704 N N . ALA A 1 104 ? 15.580 -9.049 7.044 1.00 98.69 104 ALA A N 1
ATOM 705 C CA . ALA A 1 104 ? 14.789 -8.207 6.149 1.00 98.69 104 ALA A CA 1
ATOM 706 C C . ALA A 1 104 ? 14.184 -8.976 4.963 1.00 98.69 104 ALA A C 1
ATOM 708 O O . ALA A 1 104 ? 12.978 -8.889 4.723 1.00 98.69 104 ALA A O 1
ATOM 709 N N . TYR A 1 105 ? 14.973 -9.802 4.266 1.00 98.75 105 TYR A N 1
ATOM 710 C CA . TYR A 1 105 ? 14.453 -10.622 3.163 1.00 98.75 105 TYR A CA 1
ATOM 711 C C . TYR A 1 105 ? 13.419 -11.661 3.614 1.00 98.75 105 TYR A C 1
ATOM 713 O O . TYR A 1 105 ? 12.477 -11.945 2.874 1.00 98.75 105 TYR A O 1
ATOM 721 N N . LYS A 1 106 ? 13.555 -12.214 4.825 1.00 98.56 106 LYS A N 1
ATOM 722 C CA . LYS A 1 106 ? 12.601 -13.190 5.376 1.00 98.56 106 LYS A CA 1
ATOM 723 C C . LYS A 1 106 ? 11.312 -12.539 5.869 1.00 98.56 106 LYS A C 1
ATOM 725 O O . LYS A 1 106 ? 10.247 -13.116 5.667 1.00 98.56 106 LYS A O 1
ATOM 730 N N . LYS A 1 107 ? 11.381 -11.340 6.456 1.00 98.44 107 LYS A N 1
ATOM 731 C CA . LYS A 1 107 ? 10.195 -10.539 6.799 1.00 98.44 107 LYS A CA 1
ATOM 732 C C . LYS A 1 107 ? 9.430 -10.117 5.549 1.00 98.44 107 LYS A C 1
ATOM 734 O O . LYS A 1 107 ? 8.231 -10.357 5.490 1.00 98.44 107 LYS A O 1
ATOM 739 N N . ALA A 1 108 ? 10.115 -9.602 4.526 1.00 98.50 108 ALA A N 1
ATOM 740 C CA . ALA A 1 108 ? 9.490 -9.263 3.247 1.00 98.50 108 ALA A CA 1
ATOM 741 C C . ALA A 1 108 ? 8.781 -10.475 2.609 1.00 98.50 108 ALA A C 1
ATOM 743 O O . ALA A 1 108 ? 7.651 -10.363 2.142 1.00 98.50 108 ALA A O 1
ATOM 744 N N . GLU A 1 109 ? 9.402 -11.658 2.646 1.00 98.44 109 GLU A N 1
ATOM 745 C CA . GLU A 1 109 ? 8.786 -12.907 2.182 1.00 98.44 109 GLU A CA 1
ATOM 746 C C . GLU A 1 109 ? 7.576 -13.341 3.035 1.00 98.44 109 GLU A C 1
ATOM 748 O O . GLU A 1 109 ? 6.579 -13.824 2.499 1.00 98.44 109 GLU A O 1
ATOM 753 N N . ALA A 1 110 ? 7.631 -13.175 4.360 1.00 98.06 110 ALA A N 1
ATOM 754 C CA . ALA A 1 110 ? 6.514 -13.474 5.257 1.00 98.06 110 ALA A CA 1
ATOM 755 C C . ALA A 1 110 ? 5.317 -12.537 5.021 1.00 98.06 110 ALA A C 1
ATOM 757 O O . ALA A 1 110 ? 4.191 -13.016 4.881 1.00 98.06 110 ALA A O 1
ATOM 758 N N . GLU A 1 111 ? 5.576 -11.237 4.895 1.00 95.75 111 GLU A N 1
ATOM 759 C CA . GLU A 1 111 ? 4.574 -10.204 4.623 1.00 95.75 111 GLU A CA 1
ATOM 760 C C . GLU A 1 111 ? 3.901 -10.422 3.262 1.00 95.75 111 GLU A C 1
ATOM 762 O O . GLU A 1 111 ? 2.676 -10.439 3.152 1.00 95.75 111 GLU A O 1
ATOM 767 N N . LEU A 1 112 ? 4.685 -10.703 2.216 1.00 95.50 112 LEU A N 1
ATOM 768 C CA . LEU A 1 112 ? 4.158 -10.991 0.878 1.00 95.50 112 LEU A CA 1
ATOM 769 C C . LEU A 1 112 ? 3.436 -12.336 0.794 1.00 95.50 112 LEU A C 1
ATOM 771 O O . LEU A 1 112 ? 2.512 -12.480 -0.000 1.00 95.50 112 LEU A O 1
ATOM 775 N N . ARG A 1 113 ? 3.784 -13.314 1.634 1.00 95.50 113 ARG A N 1
ATOM 776 C CA . ARG A 1 113 ? 3.019 -14.562 1.760 1.00 95.50 113 ARG A CA 1
ATOM 777 C C . ARG A 1 113 ? 1.639 -14.333 2.390 1.00 95.50 113 ARG A C 1
ATOM 779 O O . ARG A 1 113 ? 0.711 -15.059 2.044 1.00 95.50 113 ARG A O 1
ATOM 786 N N . ALA A 1 114 ? 1.496 -13.343 3.273 1.00 90.88 114 ALA A N 1
ATOM 787 C CA . ALA A 1 114 ? 0.214 -12.963 3.864 1.00 90.88 114 ALA A CA 1
ATOM 788 C C . ALA A 1 114 ? -0.621 -12.064 2.930 1.00 90.88 114 ALA A C 1
ATOM 790 O O . ALA A 1 114 ? -1.799 -12.334 2.707 1.00 90.88 114 ALA A O 1
ATOM 791 N N . THR A 1 115 ? -0.009 -11.028 2.349 1.00 86.38 115 THR A N 1
ATOM 792 C CA . THR A 1 115 ? -0.691 -9.994 1.542 1.00 86.38 115 THR A CA 1
ATOM 793 C C . THR A 1 115 ? -0.837 -10.348 0.058 1.00 86.38 115 THR A C 1
ATOM 795 O O . THR A 1 115 ? -1.780 -9.905 -0.598 1.00 86.38 115 THR A O 1
ATOM 798 N N . LYS A 1 116 ? 0.067 -11.171 -0.490 1.00 88.81 116 LYS A N 1
ATOM 799 C CA . LYS A 1 116 ? 0.077 -11.645 -1.886 1.00 88.81 116 LYS A CA 1
ATOM 800 C C . LYS A 1 116 ? 0.333 -13.165 -1.976 1.00 88.81 116 LYS A C 1
ATOM 802 O O . LYS A 1 116 ? 1.268 -13.583 -2.665 1.00 88.81 116 LYS A O 1
ATOM 807 N N . PRO A 1 117 ? -0.496 -14.029 -1.354 1.00 89.31 117 PRO A N 1
ATOM 808 C CA . PRO A 1 117 ? -0.243 -15.475 -1.270 1.00 89.31 117 PRO A CA 1
ATOM 809 C C . PRO A 1 117 ? -0.048 -16.178 -2.626 1.00 89.31 117 PRO A C 1
ATOM 811 O O . PRO A 1 117 ? 0.656 -17.180 -2.691 1.00 89.31 117 PRO A O 1
ATOM 814 N N . GLY A 1 118 ? -0.616 -15.651 -3.718 1.00 90.81 118 GLY A N 1
ATOM 815 C CA . GLY A 1 118 ? -0.409 -16.178 -5.074 1.00 90.81 118 GLY A CA 1
ATOM 816 C C . GLY A 1 118 ? 0.950 -15.852 -5.715 1.00 90.81 118 GLY A C 1
ATOM 817 O O . GLY A 1 118 ? 1.247 -16.395 -6.772 1.00 90.81 118 GLY A O 1
ATOM 818 N N . CYS A 1 119 ? 1.775 -14.983 -5.117 1.00 96.06 119 CYS A N 1
ATOM 819 C CA . CYS A 1 119 ? 3.055 -14.583 -5.711 1.00 96.06 119 CYS A CA 1
ATOM 820 C C . CYS A 1 119 ? 4.161 -15.639 -5.555 1.00 96.06 119 CYS A C 1
ATOM 822 O O . CYS A 1 119 ? 5.070 -15.699 -6.378 1.00 96.06 119 CYS A O 1
ATOM 824 N N . ASN A 1 120 ? 4.121 -16.454 -4.493 1.00 97.25 120 ASN A N 1
ATOM 825 C CA . ASN A 1 120 ? 5.140 -17.472 -4.186 1.00 97.25 120 ASN A CA 1
ATOM 826 C C . ASN A 1 120 ? 6.604 -16.967 -4.226 1.00 97.25 120 ASN A C 1
ATOM 828 O O . ASN A 1 120 ? 7.525 -17.734 -4.517 1.00 97.25 120 ASN A O 1
ATOM 832 N N . LEU A 1 121 ? 6.833 -15.682 -3.925 1.00 97.88 121 LEU A N 1
ATOM 833 C CA . LEU A 1 121 ? 8.169 -15.090 -3.859 1.00 97.88 121 LEU A CA 1
ATOM 834 C C . LEU A 1 121 ? 9.027 -15.813 -2.800 1.00 97.88 121 LEU A C 1
ATOM 836 O O . LEU A 1 121 ? 8.585 -15.922 -1.657 1.00 97.88 121 LEU A O 1
ATOM 840 N N . PRO A 1 122 ? 10.244 -16.279 -3.141 1.00 97.88 122 PRO A N 1
ATOM 841 C CA . PRO A 1 122 ? 11.194 -16.830 -2.178 1.00 97.88 122 PRO A CA 1
ATOM 842 C C . PRO A 1 122 ? 12.174 -15.750 -1.690 1.00 97.88 122 PRO A C 1
ATOM 844 O O . PRO A 1 122 ? 12.696 -14.977 -2.498 1.00 97.88 122 PRO A O 1
ATOM 847 N N . TRP A 1 123 ? 12.520 -15.728 -0.398 1.00 98.31 123 TRP A N 1
ATOM 848 C CA . TRP A 1 123 ? 13.470 -14.743 0.154 1.00 98.31 123 TRP A CA 1
ATOM 849 C C . TRP A 1 123 ? 14.851 -14.807 -0.525 1.00 98.31 123 TRP A C 1
ATOM 851 O O . TRP A 1 123 ? 15.542 -13.793 -0.629 1.00 98.31 123 TRP A O 1
ATOM 861 N N . GLN A 1 124 ? 15.241 -15.974 -1.058 1.00 98.50 124 GLN A N 1
ATOM 862 C CA . GLN A 1 124 ? 16.484 -16.150 -1.817 1.00 98.50 124 GLN A CA 1
ATOM 863 C C . GLN A 1 124 ? 16.541 -15.298 -3.096 1.00 98.50 124 GLN A C 1
ATOM 865 O O . GLN A 1 124 ? 17.638 -14.986 -3.551 1.00 98.50 124 GLN A O 1
ATOM 870 N N . LEU A 1 125 ? 15.398 -14.904 -3.676 1.00 98.62 125 LEU A N 1
ATOM 871 C CA . LEU A 1 125 ? 15.359 -14.004 -4.836 1.00 98.62 125 LEU A CA 1
ATOM 872 C C . LEU A 1 125 ? 15.729 -12.572 -4.433 1.00 98.62 125 LEU A C 1
ATOM 874 O O . LEU A 1 125 ? 16.532 -11.936 -5.112 1.00 98.62 125 LEU A O 1
ATOM 878 N N . LEU A 1 126 ? 15.213 -12.097 -3.295 1.00 98.69 126 LEU A N 1
ATOM 879 C CA . LEU A 1 126 ? 15.596 -10.798 -2.735 1.00 98.69 126 LEU A CA 1
ATOM 880 C C . LEU A 1 126 ? 17.079 -10.789 -2.346 1.00 98.69 126 LEU A C 1
ATOM 882 O O . LEU A 1 126 ? 17.782 -9.833 -2.659 1.00 98.69 126 LEU A O 1
ATOM 886 N N . ALA A 1 127 ? 17.578 -11.884 -1.762 1.00 98.31 127 ALA A N 1
ATOM 887 C CA . ALA A 1 127 ? 19.000 -12.045 -1.463 1.00 98.31 127 ALA A CA 1
ATOM 888 C C . ALA A 1 127 ? 19.879 -12.073 -2.725 1.00 98.31 127 ALA A C 1
ATOM 890 O O . ALA A 1 127 ? 20.966 -11.497 -2.716 1.00 98.31 127 ALA A O 1
ATOM 891 N N . ALA A 1 128 ? 19.430 -12.714 -3.809 1.00 98.19 128 ALA A N 1
ATOM 892 C CA . ALA A 1 128 ? 20.146 -12.734 -5.084 1.00 98.19 128 ALA A CA 1
ATOM 893 C C . ALA A 1 128 ? 20.229 -11.336 -5.717 1.00 98.19 128 ALA A C 1
ATOM 895 O O . ALA A 1 128 ? 21.309 -10.917 -6.128 1.00 98.19 128 ALA A O 1
ATOM 896 N N . ILE A 1 129 ? 19.120 -10.591 -5.725 1.00 98.06 129 ILE A N 1
ATOM 897 C CA . ILE A 1 129 ? 19.080 -9.206 -6.213 1.00 98.06 129 ILE A CA 1
ATOM 898 C C . ILE A 1 129 ? 19.950 -8.310 -5.319 1.00 98.06 129 ILE A C 1
ATOM 900 O O . ILE A 1 129 ? 20.867 -7.674 -5.820 1.00 98.06 129 ILE A O 1
ATOM 904 N N . GLY A 1 130 ? 19.789 -8.336 -3.993 1.00 97.50 130 GLY A N 1
ATOM 905 C CA . GLY A 1 130 ? 20.598 -7.529 -3.066 1.00 97.50 130 GLY A CA 1
ATOM 906 C C . GLY A 1 130 ? 22.108 -7.801 -3.124 1.00 97.50 130 GLY A C 1
ATOM 907 O O . GLY A 1 130 ? 22.917 -6.886 -2.931 1.00 97.50 130 GLY A O 1
ATOM 908 N N . LYS A 1 131 ? 22.518 -9.033 -3.461 1.00 95.94 131 LYS A N 1
ATOM 909 C CA . LYS A 1 131 ? 23.919 -9.376 -3.759 1.00 95.94 131 LYS A CA 1
ATOM 910 C C . LYS A 1 131 ? 24.422 -8.663 -5.017 1.00 95.94 131 LYS A C 1
ATOM 912 O O . LYS A 1 131 ? 25.511 -8.095 -4.983 1.00 95.94 131 LYS A O 1
ATOM 917 N N . VAL A 1 132 ? 23.629 -8.688 -6.087 1.00 95.50 132 VAL A N 1
ATOM 918 C CA . VAL A 1 132 ? 23.944 -8.113 -7.404 1.00 95.50 132 VAL A CA 1
ATOM 919 C C . VAL A 1 132 ? 23.883 -6.580 -7.390 1.00 95.50 132 VAL A C 1
ATOM 921 O O . VAL A 1 132 ? 24.778 -5.935 -7.926 1.00 95.50 132 VAL A O 1
ATOM 924 N N . GLU A 1 133 ? 22.900 -5.980 -6.722 1.00 94.88 133 GLU A N 1
ATOM 925 C CA . GLU A 1 133 ? 22.723 -4.524 -6.667 1.00 94.88 133 GLU A CA 1
ATOM 926 C C . GLU A 1 133 ? 23.783 -3.827 -5.801 1.00 94.88 133 GLU A C 1
ATOM 928 O O . GLU A 1 133 ? 24.506 -2.944 -6.266 1.00 94.88 133 GLU A O 1
ATOM 933 N N . SER A 1 134 ? 23.900 -4.233 -4.529 1.00 95.31 134 SER A N 1
ATOM 934 C CA . SER A 1 134 ? 24.671 -3.494 -3.515 1.00 95.31 134 SER A CA 1
ATOM 935 C C . SER A 1 134 ? 25.679 -4.337 -2.732 1.00 95.31 134 SER A C 1
ATOM 937 O O . SER A 1 134 ? 26.318 -3.825 -1.808 1.00 95.31 134 SER A O 1
ATOM 939 N N . GLY A 1 135 ? 25.835 -5.623 -3.061 1.00 94.31 135 GLY A N 1
ATOM 940 C CA . GLY A 1 135 ? 26.682 -6.537 -2.297 1.00 94.31 135 GLY A CA 1
ATOM 941 C C . GLY A 1 135 ? 26.152 -6.777 -0.883 1.00 94.31 135 GLY A C 1
ATOM 942 O O . GLY A 1 135 ? 26.918 -6.685 0.075 1.00 94.31 135 GLY A O 1
ATOM 943 N N . GLN A 1 136 ? 24.844 -7.028 -0.747 1.00 96.62 136 GLN A N 1
ATOM 944 C CA . GLN A 1 136 ? 24.129 -7.144 0.531 1.00 96.62 136 GLN A CA 1
ATOM 945 C C . GLN A 1 136 ? 24.309 -5.894 1.409 1.00 96.62 136 GLN A C 1
ATOM 947 O O . GLN A 1 136 ? 24.871 -5.972 2.498 1.00 96.62 136 GLN A O 1
ATOM 952 N N . ALA A 1 137 ? 23.894 -4.717 0.927 1.00 96.44 137 ALA A N 1
ATOM 953 C CA . ALA A 1 137 ? 24.069 -3.434 1.620 1.00 96.44 137 ALA A CA 1
ATOM 954 C C . ALA A 1 137 ? 25.545 -3.132 1.977 1.00 96.44 137 ALA A C 1
ATOM 956 O O . ALA A 1 137 ? 25.878 -2.792 3.117 1.00 96.44 137 ALA A O 1
ATOM 957 N N . ARG A 1 138 ? 26.450 -3.294 0.999 1.00 94.62 138 ARG A N 1
ATOM 958 C CA . ARG A 1 138 ? 27.915 -3.174 1.148 1.00 94.62 138 ARG A CA 1
ATOM 959 C C . ARG A 1 138 ? 28.467 -4.048 2.290 1.00 94.62 138 ARG A C 1
ATOM 961 O O . ARG A 1 138 ? 29.232 -3.564 3.123 1.00 94.62 138 ARG A O 1
ATOM 968 N N . GLY A 1 139 ? 28.064 -5.320 2.336 1.00 93.88 139 GLY A N 1
ATOM 969 C CA . GLY A 1 139 ? 28.506 -6.302 3.338 1.00 93.88 139 GLY A CA 1
ATOM 970 C C . GLY A 1 139 ? 27.742 -6.230 4.663 1.00 93.88 139 GLY A C 1
ATOM 971 O O . GLY A 1 139 ? 28.232 -6.702 5.687 1.00 93.88 139 GLY A O 1
ATOM 972 N N . GLY A 1 140 ? 26.550 -5.632 4.655 1.00 96.50 140 GLY A N 1
ATOM 973 C CA . GLY A 1 140 ? 25.705 -5.422 5.825 1.00 96.50 140 GLY A CA 1
ATOM 974 C C . GLY A 1 140 ? 26.127 -4.213 6.641 1.00 96.50 140 GLY A C 1
ATOM 975 O O . GLY A 1 140 ? 26.112 -4.277 7.863 1.00 96.50 140 GLY A O 1
ATOM 976 N N . ARG A 1 141 ? 26.554 -3.116 6.005 1.00 97.56 141 ARG A N 1
ATOM 977 C CA . ARG A 1 141 ? 26.898 -1.875 6.718 1.00 97.56 141 ARG A CA 1
ATOM 978 C C . ARG A 1 141 ? 25.633 -1.103 7.101 1.00 97.56 141 ARG A C 1
ATOM 980 O O . ARG A 1 141 ? 25.385 -0.014 6.583 1.00 97.56 141 ARG A O 1
ATOM 987 N N . VAL A 1 142 ? 24.860 -1.691 8.008 1.00 98.00 142 VAL A N 1
ATOM 988 C CA . VAL A 1 142 ? 23.621 -1.162 8.592 1.00 98.00 142 VAL A CA 1
ATOM 989 C C . VAL A 1 142 ? 23.755 -0.968 10.103 1.00 98.00 142 VAL A C 1
ATOM 991 O O . VAL A 1 142 ? 24.674 -1.500 10.726 1.00 98.00 142 VAL A O 1
ATOM 994 N N . ASP A 1 143 ? 22.848 -0.190 10.684 1.00 97.19 143 ASP A N 1
ATOM 995 C CA . ASP A 1 143 ? 22.586 -0.176 12.121 1.00 97.19 143 ASP A CA 1
ATOM 996 C C . ASP A 1 143 ? 21.578 -1.271 12.535 1.00 97.19 143 ASP A C 1
ATOM 998 O O . ASP A 1 143 ? 21.095 -2.055 11.715 1.00 97.19 143 ASP A O 1
ATOM 1002 N N . ALA A 1 144 ? 21.246 -1.322 13.828 1.00 94.62 144 ALA A N 1
ATOM 1003 C CA . ALA A 1 144 ? 20.314 -2.304 14.387 1.00 94.62 144 ALA A CA 1
ATOM 1004 C C . ALA A 1 144 ? 18.844 -2.119 13.947 1.00 94.62 144 ALA A C 1
ATOM 1006 O O . ALA A 1 144 ? 18.037 -3.020 14.166 1.00 94.62 144 ALA A O 1
ATOM 1007 N N . ALA A 1 145 ? 18.489 -0.983 13.335 1.00 96.44 145 ALA A N 1
ATOM 1008 C CA . ALA A 1 145 ? 17.181 -0.751 12.721 1.00 96.44 145 ALA A CA 1
ATOM 1009 C C . ALA A 1 145 ? 17.168 -1.121 11.224 1.00 96.44 145 ALA A C 1
ATOM 1011 O O . ALA A 1 145 ? 16.120 -1.050 10.583 1.00 96.44 145 ALA A O 1
ATOM 1012 N N . GLY A 1 146 ? 18.310 -1.532 10.658 1.00 97.81 146 GLY A N 1
ATOM 1013 C CA . GLY A 1 146 ? 18.471 -1.857 9.241 1.00 97.81 146 GLY A CA 1
ATOM 1014 C C . GLY A 1 146 ? 18.832 -0.664 8.352 1.00 97.81 146 GLY A C 1
ATOM 1015 O O . GLY A 1 146 ? 18.936 -0.829 7.135 1.00 97.81 146 GLY A O 1
ATOM 1016 N N . THR A 1 147 ? 19.054 0.524 8.914 1.00 98.50 147 THR A N 1
ATOM 1017 C CA . THR A 1 147 ? 19.396 1.720 8.135 1.00 98.50 147 THR A CA 1
ATOM 1018 C C . THR A 1 147 ? 20.879 1.701 7.780 1.00 98.50 147 THR A C 1
ATOM 1020 O O . THR A 1 147 ? 21.738 1.466 8.631 1.00 98.50 147 THR A O 1
ATOM 1023 N N . THR A 1 148 ? 21.216 1.914 6.507 1.00 97.88 148 THR A N 1
ATOM 1024 C CA . THR A 1 148 ? 22.614 1.881 6.050 1.00 97.88 148 THR A CA 1
ATOM 1025 C C . THR A 1 148 ? 23.442 3.015 6.662 1.00 97.88 148 THR A C 1
ATOM 1027 O O . THR A 1 148 ? 23.058 4.180 6.648 1.00 97.88 148 THR A O 1
ATOM 1030 N N . LEU A 1 149 ? 24.646 2.689 7.146 1.00 97.31 149 LEU A N 1
ATOM 1031 C CA . LEU A 1 149 ? 25.566 3.610 7.842 1.00 97.31 149 LEU A CA 1
ATOM 1032 C C . LEU A 1 149 ? 26.155 4.720 6.941 1.00 97.31 149 LEU A C 1
ATOM 1034 O O . LEU A 1 149 ? 27.062 5.448 7.342 1.00 97.31 149 LEU A O 1
ATOM 1038 N N . SER A 1 150 ? 25.736 4.770 5.679 1.00 95.56 150 SER A N 1
ATOM 1039 C CA . SER A 1 150 ? 26.140 5.720 4.643 1.00 95.56 150 SER A CA 1
ATOM 1040 C C . SER A 1 150 ? 25.290 5.429 3.398 1.00 95.56 150 SER A C 1
ATOM 1042 O O . SER A 1 150 ? 25.317 4.262 2.979 1.00 95.56 150 SER A O 1
ATOM 1044 N N . PRO A 1 151 ? 24.637 6.422 2.766 1.00 94.69 151 PRO A N 1
ATOM 1045 C CA . PRO A 1 151 ? 23.798 6.194 1.594 1.00 94.69 151 PRO A CA 1
ATOM 1046 C C . PRO A 1 151 ? 24.474 5.365 0.503 1.00 94.69 151 PRO A C 1
ATOM 1048 O O . PRO A 1 151 ? 25.678 5.496 0.227 1.00 94.69 151 PRO A O 1
ATOM 1051 N N . ILE A 1 152 ? 23.693 4.482 -0.111 1.00 94.31 152 ILE A N 1
ATOM 1052 C CA . ILE A 1 152 ? 24.117 3.683 -1.258 1.00 94.31 152 ILE A CA 1
ATOM 1053 C C . ILE A 1 152 ? 23.509 4.337 -2.496 1.00 94.31 152 ILE A C 1
ATOM 1055 O O . ILE A 1 152 ? 22.293 4.374 -2.632 1.00 94.31 152 ILE A O 1
ATOM 1059 N N . LEU A 1 153 ? 24.367 4.900 -3.347 1.00 93.25 153 LEU A N 1
ATOM 1060 C CA . LEU A 1 153 ? 23.997 5.573 -4.589 1.00 93.25 153 LEU A CA 1
ATOM 1061 C C . LEU A 1 153 ? 24.698 4.864 -5.753 1.00 93.25 153 LEU A C 1
ATOM 1063 O O . LEU A 1 153 ? 25.885 4.527 -5.652 1.00 93.25 153 LEU A O 1
ATOM 1067 N N . GLY A 1 154 ? 23.959 4.646 -6.837 1.00 88.62 154 GLY A N 1
ATOM 1068 C CA . GLY A 1 154 ? 24.488 4.288 -8.150 1.00 88.62 154 GLY A CA 1
ATOM 1069 C C . GLY A 1 154 ? 25.061 5.511 -8.881 1.00 88.62 154 GLY A C 1
ATOM 1070 O O . GLY A 1 154 ? 25.092 6.606 -8.323 1.00 88.62 154 GLY A O 1
ATOM 1071 N N . PRO A 1 155 ? 25.533 5.355 -10.129 1.00 85.19 155 PRO A N 1
ATOM 1072 C CA . PRO A 1 155 ? 25.958 6.489 -10.941 1.00 85.19 155 PRO A CA 1
ATOM 1073 C C . PRO A 1 155 ? 24.763 7.337 -11.399 1.00 85.19 155 PRO A C 1
ATOM 1075 O O . PRO A 1 155 ? 23.631 6.858 -11.470 1.00 85.19 155 PRO A O 1
ATOM 1078 N N . GLN A 1 156 ? 25.051 8.590 -11.755 1.00 86.44 156 GLN A N 1
ATOM 1079 C CA . GLN A 1 156 ? 24.089 9.539 -12.313 1.00 86.44 156 GLN A CA 1
ATOM 1080 C C . GLN A 1 156 ? 23.492 9.024 -13.630 1.00 86.44 156 GLN A C 1
ATOM 1082 O O . GLN A 1 156 ? 24.226 8.595 -14.523 1.00 86.44 156 GLN A O 1
ATOM 1087 N N . LEU A 1 157 ? 22.168 9.109 -13.770 1.00 84.25 157 LEU A N 1
ATOM 1088 C CA . LEU A 1 157 ? 21.437 8.663 -14.955 1.00 84.25 157 LEU A CA 1
ATOM 1089 C C . LEU A 1 157 ? 21.269 9.817 -15.958 1.00 84.25 157 LEU A C 1
ATOM 1091 O O . LEU A 1 157 ? 20.172 10.295 -16.230 1.00 84.25 157 LEU A O 1
ATOM 1095 N N . ASP A 1 158 ? 22.389 10.290 -16.508 1.00 79.94 158 ASP A N 1
ATOM 1096 C CA . ASP A 1 158 ? 22.456 11.416 -17.455 1.00 79.94 158 ASP A CA 1
ATOM 1097 C C . ASP A 1 158 ? 22.555 10.998 -18.938 1.00 79.94 158 ASP A C 1
ATOM 1099 O O . ASP A 1 158 ? 22.831 11.826 -19.811 1.00 79.94 158 ASP A O 1
ATOM 1103 N N . GLY A 1 159 ? 22.335 9.716 -19.245 1.00 76.69 159 GLY A N 1
ATOM 1104 C CA . GLY A 1 159 ? 22.463 9.159 -20.594 1.00 76.69 159 GLY A CA 1
ATOM 1105 C C . GLY A 1 159 ? 23.898 8.850 -21.047 1.00 76.69 159 GLY A C 1
ATOM 1106 O O . GLY A 1 159 ? 24.079 8.283 -22.127 1.00 76.69 159 GLY A O 1
ATOM 1107 N N . ASN A 1 160 ? 24.937 9.171 -20.265 1.00 73.31 160 ASN A N 1
ATOM 1108 C CA . ASN A 1 160 ? 26.335 8.926 -20.634 1.00 73.31 160 ASN A CA 1
ATOM 1109 C C . ASN A 1 160 ? 26.791 7.489 -20.300 1.00 73.31 160 ASN A C 1
ATOM 1111 O O . ASN A 1 160 ? 27.689 7.265 -19.489 1.00 73.31 160 ASN A O 1
ATOM 1115 N N . GLY A 1 161 ? 26.156 6.504 -20.942 1.00 67.25 161 GLY A N 1
ATOM 1116 C CA . GLY A 1 161 ? 26.433 5.069 -20.771 1.00 67.25 161 GLY A CA 1
ATOM 1117 C C . GLY A 1 161 ? 25.392 4.310 -19.941 1.00 67.25 161 GLY A C 1
ATOM 1118 O O . GLY A 1 161 ? 25.402 3.081 -19.953 1.00 67.25 161 GLY A O 1
ATOM 1119 N N . PHE A 1 162 ? 24.472 5.025 -19.289 1.00 73.75 162 PHE A N 1
ATOM 1120 C CA . PHE A 1 162 ? 23.313 4.488 -18.562 1.00 73.75 162 PHE A CA 1
ATOM 1121 C C . PHE A 1 162 ? 22.020 5.116 -19.110 1.00 73.75 162 PHE A C 1
ATOM 1123 O O . PHE A 1 162 ? 22.063 5.834 -20.113 1.00 73.75 162 PHE A O 1
ATOM 1130 N N . ALA A 1 163 ? 20.866 4.861 -18.486 1.00 73.56 163 ALA A N 1
ATOM 1131 C CA . ALA A 1 163 ? 19.633 5.560 -18.847 1.00 73.56 163 ALA A CA 1
ATOM 1132 C C . ALA A 1 163 ? 19.752 7.088 -18.649 1.00 73.56 163 ALA A C 1
ATOM 1134 O O . ALA A 1 163 ? 20.607 7.574 -17.908 1.00 73.56 163 ALA A O 1
ATOM 1135 N N . LEU A 1 164 ? 18.869 7.838 -19.313 1.00 81.88 164 LEU A N 1
ATOM 1136 C CA . LEU A 1 164 ? 18.668 9.271 -19.100 1.00 81.88 164 LEU A CA 1
ATOM 1137 C C . LEU A 1 164 ? 17.388 9.462 -18.277 1.00 81.88 164 LEU A C 1
ATOM 1139 O O . LEU A 1 164 ? 16.290 9.367 -18.824 1.00 81.88 164 LEU A O 1
ATOM 1143 N N . ILE A 1 165 ? 17.533 9.718 -16.978 1.00 78.62 165 ILE A N 1
ATOM 1144 C CA . ILE A 1 165 ? 16.435 9.942 -16.033 1.00 78.62 165 ILE A CA 1
ATOM 1145 C C . ILE A 1 165 ? 16.671 11.297 -15.343 1.00 78.62 165 ILE A C 1
ATOM 1147 O O . ILE A 1 165 ? 17.527 11.399 -14.464 1.00 78.62 165 ILE A O 1
ATOM 1151 N N . PRO A 1 166 ? 15.965 12.366 -15.765 1.00 82.56 166 PRO A N 1
ATOM 1152 C CA . PRO A 1 166 ? 15.962 13.649 -15.063 1.00 82.56 166 PRO A CA 1
ATOM 1153 C C . PRO A 1 166 ? 15.455 13.518 -13.622 1.00 82.56 166 PRO A C 1
ATOM 1155 O O . PRO A 1 166 ? 14.746 12.567 -13.320 1.00 82.56 166 PRO A O 1
ATOM 1158 N N . ASP A 1 167 ? 15.773 14.506 -12.784 1.00 86.69 167 ASP A N 1
ATOM 1159 C CA . ASP A 1 167 ? 15.271 14.648 -11.405 1.00 86.69 167 ASP A CA 1
ATOM 1160 C C . ASP A 1 167 ? 13.761 14.370 -11.276 1.00 86.69 167 ASP A C 1
ATOM 1162 O O . ASP A 1 167 ? 12.949 15.008 -11.959 1.00 86.69 167 ASP A O 1
ATOM 1166 N N . THR A 1 168 ? 13.389 13.450 -10.378 1.00 81.81 168 THR A N 1
ATOM 1167 C CA . THR A 1 168 ? 11.987 13.125 -10.066 1.00 81.81 168 THR A CA 1
ATOM 1168 C C . THR A 1 168 ? 11.568 13.317 -8.603 1.00 81.81 168 THR A C 1
ATOM 1170 O O . THR A 1 168 ? 10.377 13.184 -8.313 1.00 81.81 168 THR A O 1
ATOM 1173 N N . ASP A 1 169 ? 12.483 13.673 -7.693 1.00 80.88 169 ASP A N 1
ATOM 1174 C CA . ASP A 1 169 ? 12.206 13.850 -6.252 1.00 80.88 169 ASP A CA 1
ATOM 1175 C C . ASP A 1 169 ? 12.701 15.188 -5.653 1.00 80.88 169 ASP A C 1
ATOM 1177 O O . ASP A 1 169 ? 12.512 15.453 -4.464 1.00 80.88 169 ASP A O 1
ATOM 1181 N N . HIS A 1 170 ? 13.299 16.047 -6.482 1.00 86.62 170 HIS A N 1
ATOM 1182 C CA . HIS A 1 170 ? 13.994 17.295 -6.151 1.00 86.62 170 HIS A CA 1
ATOM 1183 C C . HIS A 1 170 ? 15.295 17.126 -5.349 1.00 86.62 170 HIS A C 1
ATOM 1185 O O . HIS A 1 170 ? 15.715 18.028 -4.617 1.00 86.62 170 HIS A O 1
ATOM 1191 N N . GLY A 1 171 ? 15.974 15.995 -5.551 1.00 86.56 171 GLY A N 1
ATOM 1192 C CA . GLY A 1 171 ? 17.197 15.588 -4.865 1.00 86.56 171 GLY A CA 1
ATOM 1193 C C . GLY A 1 171 ? 16.953 15.076 -3.443 1.00 86.56 171 GLY A C 1
ATOM 1194 O O . GLY A 1 171 ? 17.841 15.201 -2.597 1.00 86.56 171 GLY A O 1
ATOM 1195 N N . ALA A 1 172 ? 15.761 14.554 -3.145 1.00 90.19 172 ALA A N 1
ATOM 1196 C CA . ALA A 1 172 ? 15.357 14.165 -1.793 1.00 90.19 172 ALA A CA 1
ATOM 1197 C C . ALA A 1 172 ? 16.094 12.919 -1.274 1.00 90.19 172 ALA A C 1
ATOM 1199 O O . ALA A 1 172 ? 16.442 12.873 -0.091 1.00 90.19 172 ALA A O 1
ATOM 1200 N N . TYR A 1 173 ? 16.356 11.930 -2.135 1.00 90.69 173 TYR A N 1
ATOM 1201 C CA . TYR A 1 173 ? 17.038 10.686 -1.763 1.00 90.69 173 TYR A CA 1
ATOM 1202 C C . TYR A 1 173 ? 18.519 10.625 -2.170 1.00 90.69 173 TYR A C 1
ATOM 1204 O O . TYR A 1 173 ? 19.270 9.854 -1.567 1.00 90.69 173 TYR A O 1
ATOM 1212 N N . ASP A 1 174 ? 18.961 11.426 -3.147 1.00 89.50 174 ASP A N 1
ATOM 1213 C CA . ASP A 1 174 ? 20.330 11.378 -3.693 1.00 89.50 174 ASP A CA 1
ATOM 1214 C C . ASP A 1 174 ? 21.087 12.728 -3.719 1.00 89.50 174 ASP A C 1
ATOM 1216 O O . ASP A 1 174 ? 22.297 12.753 -3.961 1.00 89.50 174 ASP A O 1
ATOM 1220 N N . GLY A 1 175 ? 20.402 13.843 -3.438 1.00 90.06 175 GLY A N 1
ATOM 1221 C CA . GLY A 1 175 ? 20.953 15.201 -3.451 1.00 90.06 175 GLY A CA 1
ATOM 1222 C C . GLY A 1 175 ? 21.057 15.884 -4.824 1.00 90.06 175 GLY A C 1
ATOM 1223 O O . GLY A 1 175 ? 21.663 16.957 -4.896 1.00 90.06 175 GLY A O 1
ATOM 1224 N N . ASN A 1 176 ? 20.513 15.315 -5.907 1.00 87.12 176 ASN A N 1
ATOM 1225 C CA . ASN A 1 176 ? 20.762 15.762 -7.282 1.00 87.12 176 ASN A CA 1
ATOM 1226 C C . ASN A 1 176 ? 19.508 16.250 -8.031 1.00 87.12 176 ASN A C 1
ATOM 1228 O O . ASN A 1 176 ? 18.925 15.540 -8.845 1.00 87.12 176 ASN A O 1
ATOM 1232 N N . SER A 1 177 ? 19.166 17.533 -7.879 1.00 88.56 177 SER A N 1
ATOM 1233 C CA . SER A 1 177 ? 18.066 18.207 -8.602 1.00 88.56 177 SER A CA 1
ATOM 1234 C C . SER A 1 177 ? 18.341 18.472 -10.101 1.00 88.56 177 SER A C 1
ATOM 1236 O O . SER A 1 177 ? 18.089 19.557 -10.637 1.00 88.56 177 SER A O 1
ATOM 1238 N N . ARG A 1 178 ? 18.914 17.481 -10.798 1.00 87.06 178 ARG A N 1
ATOM 1239 C CA . ARG A 1 178 ? 19.121 17.446 -12.257 1.00 87.06 178 ARG A CA 1
ATOM 1240 C C . ARG A 1 178 ? 18.833 16.074 -12.860 1.00 87.06 178 ARG A C 1
ATOM 1242 O O . ARG A 1 178 ? 18.161 16.022 -13.888 1.00 87.06 178 ARG A O 1
ATOM 1249 N N . TYR A 1 179 ? 19.352 15.008 -12.254 1.00 88.44 179 TYR A N 1
ATOM 1250 C CA . TYR A 1 179 ? 19.259 13.632 -12.745 1.00 88.44 179 TYR A CA 1
ATOM 1251 C C . TYR A 1 179 ? 19.229 12.660 -11.567 1.00 88.44 179 TYR A C 1
ATOM 1253 O O . TYR A 1 179 ? 20.096 12.751 -10.698 1.00 88.44 179 TYR A O 1
ATOM 1261 N N . ASP A 1 180 ? 18.303 11.707 -11.596 1.00 89.19 180 ASP A N 1
ATOM 1262 C CA . ASP A 1 180 ? 18.194 10.661 -10.581 1.00 89.19 180 ASP A CA 1
ATOM 1263 C C . ASP A 1 180 ? 19.463 9.775 -10.544 1.00 89.19 180 ASP A C 1
ATOM 1265 O O . ASP A 1 180 ? 20.099 9.482 -11.566 1.00 89.19 180 ASP A O 1
ATOM 1269 N N . GLN A 1 181 ? 19.789 9.263 -9.359 1.00 92.62 181 GLN A N 1
ATOM 1270 C CA . GLN A 1 181 ? 20.632 8.082 -9.147 1.00 92.62 181 GLN A CA 1
ATOM 1271 C C . GLN A 1 181 ? 19.778 6.937 -8.591 1.00 92.62 181 GLN A C 1
ATOM 1273 O O . GLN A 1 181 ? 18.815 7.156 -7.865 1.00 92.62 181 GLN A O 1
ATOM 1278 N N . ALA A 1 182 ? 20.150 5.689 -8.877 1.00 92.44 182 ALA A N 1
ATOM 1279 C CA . ALA A 1 182 ? 19.551 4.539 -8.200 1.00 92.44 182 ALA A CA 1
ATOM 1280 C C . ALA A 1 182 ? 20.011 4.493 -6.724 1.00 92.44 182 ALA A C 1
ATOM 1282 O O . ALA A 1 182 ? 21.216 4.494 -6.461 1.00 92.44 182 ALA A O 1
ATOM 1283 N N . VAL A 1 183 ? 19.074 4.448 -5.773 1.00 95.88 183 VAL A N 1
ATOM 1284 C CA . VAL A 1 183 ? 19.308 4.597 -4.327 1.00 95.88 183 VAL A CA 1
ATOM 1285 C C . VAL A 1 183 ? 19.055 3.317 -3.522 1.00 95.88 183 VAL A C 1
ATOM 1287 O O . VAL A 1 183 ? 18.216 2.479 -3.863 1.00 95.88 183 VAL A O 1
ATOM 1290 N N . GLY A 1 184 ? 19.752 3.189 -2.394 1.00 97.31 184 GLY A N 1
ATOM 1291 C CA . GLY A 1 184 ? 19.502 2.159 -1.389 1.00 97.31 184 GLY A CA 1
ATOM 1292 C C . GLY A 1 184 ? 20.142 0.793 -1.670 1.00 97.31 184 GLY A C 1
ATOM 1293 O O . GLY A 1 184 ? 20.763 0.571 -2.710 1.00 97.31 184 GLY A O 1
ATOM 1294 N N . PRO A 1 185 ? 19.988 -0.182 -0.754 1.00 97.38 185 PRO A N 1
ATOM 1295 C CA . PRO A 1 185 ? 20.599 -1.503 -0.876 1.00 97.38 185 PRO A CA 1
ATOM 1296 C C . PRO A 1 185 ? 19.942 -2.378 -1.958 1.00 97.38 185 PRO A C 1
ATOM 1298 O O . PRO A 1 185 ? 20.512 -3.404 -2.326 1.00 97.38 185 PRO A O 1
ATOM 1301 N N . MET A 1 186 ? 18.783 -1.967 -2.480 1.00 97.69 186 MET A N 1
ATOM 1302 C CA . MET A 1 186 ? 18.086 -2.603 -3.607 1.00 97.69 186 MET A CA 1
ATOM 1303 C C . MET A 1 186 ? 18.070 -1.720 -4.876 1.00 97.69 186 MET A C 1
ATOM 1305 O O . MET A 1 186 ? 17.367 -2.053 -5.827 1.00 97.69 186 MET A O 1
ATOM 1309 N N . GLN A 1 187 ? 18.850 -0.624 -4.893 1.00 96.19 187 GLN A N 1
ATOM 1310 C CA . GLN A 1 187 ? 19.117 0.239 -6.057 1.00 96.19 187 GLN A CA 1
ATOM 1311 C C . GLN A 1 187 ? 17.858 0.722 -6.813 1.00 96.19 187 GLN A C 1
ATOM 1313 O O . GLN A 1 187 ? 17.790 0.658 -8.038 1.00 96.19 187 GLN A O 1
ATOM 1318 N N . PHE A 1 188 ? 16.863 1.244 -6.095 1.00 95.56 188 PHE A N 1
ATOM 1319 C CA . PHE A 1 188 ? 15.658 1.819 -6.700 1.00 95.56 188 PHE A CA 1
ATOM 1320 C C . PHE A 1 188 ? 15.899 3.227 -7.249 1.00 95.56 188 PHE A C 1
ATOM 1322 O O . PHE A 1 188 ? 16.454 4.062 -6.548 1.00 95.56 188 PHE A O 1
ATOM 1329 N N . ILE A 1 189 ? 15.408 3.556 -8.445 1.00 92.31 189 ILE A N 1
ATOM 1330 C CA . ILE A 1 189 ? 15.301 4.967 -8.868 1.00 92.31 189 ILE A CA 1
ATOM 1331 C C . ILE A 1 189 ? 14.189 5.691 -8.071 1.00 92.31 189 ILE A C 1
ATOM 1333 O O . ILE A 1 189 ? 13.156 5.064 -7.807 1.00 92.31 189 ILE A O 1
ATOM 1337 N N . PRO A 1 190 ? 14.340 6.980 -7.696 1.00 92.12 190 PRO A N 1
ATOM 1338 C CA . PRO A 1 190 ? 13.351 7.742 -6.920 1.00 92.12 190 PRO A CA 1
ATOM 1339 C C . PRO A 1 190 ? 11.923 7.684 -7.481 1.00 92.12 190 PRO A C 1
ATOM 1341 O O . PRO A 1 190 ? 10.974 7.402 -6.747 1.00 92.12 190 PRO A O 1
ATOM 1344 N N . SER A 1 191 ? 11.766 7.817 -8.799 1.00 82.56 191 SER A N 1
ATOM 1345 C CA . SER A 1 191 ? 10.477 7.676 -9.497 1.00 82.56 191 SER A CA 1
ATOM 1346 C C . SER A 1 191 ? 9.827 6.289 -9.378 1.00 82.56 191 SER A C 1
ATOM 1348 O O . SER A 1 191 ? 8.600 6.178 -9.455 1.00 82.56 191 SER A O 1
ATOM 1350 N N . THR A 1 192 ? 10.611 5.231 -9.149 1.00 87.81 192 THR A N 1
ATOM 1351 C CA . THR A 1 192 ? 10.095 3.905 -8.780 1.00 87.81 192 THR A CA 1
ATOM 1352 C C . THR A 1 192 ? 9.833 3.818 -7.277 1.00 87.81 192 THR A C 1
ATOM 1354 O O . THR A 1 192 ? 8.787 3.305 -6.873 1.00 87.81 192 THR A O 1
ATOM 1357 N N . TRP A 1 193 ? 10.720 4.364 -6.437 1.00 91.81 193 TRP A N 1
ATOM 1358 C CA . TRP A 1 193 ? 10.531 4.399 -4.983 1.00 91.81 193 TRP A CA 1
ATOM 1359 C C . TRP A 1 193 ? 9.217 5.076 -4.574 1.00 91.81 193 TRP A C 1
ATOM 1361 O O . TRP A 1 193 ? 8.514 4.566 -3.703 1.00 91.81 193 TRP A O 1
ATOM 1371 N N . ALA A 1 194 ? 8.824 6.152 -5.261 1.00 86.88 194 ALA A N 1
ATOM 1372 C CA . ALA A 1 194 ? 7.594 6.902 -5.004 1.00 86.88 194 ALA A CA 1
ATOM 1373 C C . ALA A 1 194 ? 6.311 6.038 -4.967 1.00 86.88 194 ALA A C 1
ATOM 1375 O O . ALA A 1 194 ? 5.371 6.371 -4.244 1.00 86.88 194 ALA A O 1
ATOM 1376 N N . TRP A 1 195 ? 6.263 4.913 -5.698 1.00 78.69 195 TRP A N 1
ATOM 1377 C CA . TRP A 1 195 ? 5.124 3.979 -5.684 1.00 78.69 195 TRP A CA 1
ATOM 1378 C C . TRP A 1 195 ? 5.458 2.581 -5.138 1.00 78.69 195 TRP A C 1
ATOM 1380 O O . TRP A 1 195 ? 4.576 1.909 -4.588 1.00 78.69 195 TRP A O 1
ATOM 1390 N N . ALA A 1 196 ? 6.715 2.138 -5.240 1.00 88.12 196 ALA A N 1
ATOM 1391 C CA . ALA A 1 196 ? 7.175 0.840 -4.741 1.00 88.12 196 ALA A CA 1
ATOM 1392 C C . ALA A 1 196 ? 7.554 0.859 -3.247 1.00 88.12 196 ALA A C 1
ATOM 1394 O O . ALA A 1 196 ? 7.411 -0.161 -2.580 1.00 88.12 196 ALA A O 1
ATOM 1395 N N . GLY A 1 197 ? 7.964 2.007 -2.697 1.00 91.62 197 GLY A N 1
ATOM 1396 C CA . GLY A 1 197 ? 8.458 2.154 -1.324 1.00 91.62 197 GLY A CA 1
ATOM 1397 C C . GLY A 1 197 ? 7.428 1.774 -0.256 1.00 91.62 197 GLY A C 1
ATOM 1398 O O . GLY A 1 197 ? 6.286 2.259 -0.257 1.00 91.62 197 GLY A O 1
ATOM 1399 N N . ARG A 1 198 ? 7.813 0.891 0.664 1.00 93.00 198 ARG A N 1
ATOM 1400 C CA . ARG A 1 198 ? 6.993 0.413 1.787 1.00 93.00 198 ARG A CA 1
ATOM 1401 C C . ARG A 1 198 ? 7.766 0.586 3.088 1.00 93.00 198 ARG A C 1
ATOM 1403 O O . ARG A 1 198 ? 8.985 0.504 3.071 1.00 93.00 198 ARG A O 1
ATOM 1410 N N . ASP A 1 199 ? 7.027 0.817 4.164 1.00 95.56 199 ASP A N 1
ATOM 1411 C CA . ASP A 1 199 ? 7.536 0.691 5.527 1.00 95.56 199 ASP A CA 1
ATOM 1412 C C . ASP A 1 199 ? 7.693 -0.811 5.802 1.00 95.56 199 ASP A C 1
ATOM 1414 O O . ASP A 1 199 ? 6.710 -1.550 5.708 1.00 95.56 199 ASP A O 1
ATOM 1418 N N . GLY A 1 200 ? 8.922 -1.276 6.021 1.00 95.06 200 GLY A N 1
ATOM 1419 C CA . GLY A 1 200 ? 9.226 -2.685 6.282 1.00 95.06 200 GLY A CA 1
ATOM 1420 C C . GLY A 1 200 ? 9.650 -2.972 7.722 1.00 95.06 200 GLY A C 1
ATOM 1421 O O . GLY A 1 200 ? 9.760 -4.145 8.092 1.00 95.06 200 GLY A O 1
ATOM 1422 N N . ASN A 1 201 ? 9.916 -1.937 8.525 1.00 95.31 201 ASN A N 1
ATOM 1423 C CA . ASN A 1 201 ? 10.348 -2.066 9.919 1.00 95.31 201 ASN A CA 1
ATOM 1424 C C . ASN A 1 201 ? 9.244 -1.696 10.938 1.00 95.31 201 ASN A C 1
ATOM 1426 O O . ASN A 1 201 ? 9.333 -2.117 12.093 1.00 95.31 201 ASN A O 1
ATOM 1430 N N . GLY A 1 202 ? 8.196 -0.988 10.505 1.00 93.44 202 GLY A N 1
ATOM 1431 C CA . GLY A 1 202 ? 7.075 -0.503 11.307 1.00 93.44 202 GLY A CA 1
ATOM 1432 C C . GLY A 1 202 ? 7.294 0.865 11.969 1.00 93.44 202 GLY A C 1
ATOM 1433 O O . GLY A 1 202 ? 6.597 1.163 12.939 1.00 93.44 202 GLY A O 1
ATOM 1434 N N . ASP A 1 203 ? 8.263 1.675 11.521 1.00 92.75 203 ASP A N 1
ATOM 1435 C CA . ASP A 1 203 ? 8.599 2.974 12.133 1.00 92.75 203 ASP A CA 1
ATOM 1436 C C . ASP A 1 203 ? 7.766 4.168 11.619 1.00 92.75 203 ASP A C 1
ATOM 1438 O O . ASP A 1 203 ? 7.842 5.270 12.173 1.00 92.75 203 ASP A O 1
ATOM 1442 N N . GLY A 1 204 ? 6.914 3.943 10.613 1.00 89.44 204 GLY A N 1
ATOM 1443 C CA . GLY A 1 204 ? 6.036 4.941 10.004 1.00 89.44 204 GLY A CA 1
ATOM 1444 C C . GLY A 1 204 ? 6.660 5.699 8.829 1.00 89.44 204 GLY A C 1
ATOM 1445 O O . GLY A 1 204 ? 6.052 6.654 8.332 1.00 89.44 204 GLY A O 1
ATOM 1446 N N . ARG A 1 205 ? 7.864 5.324 8.381 1.00 92.06 205 ARG A N 1
ATOM 1447 C CA . ARG A 1 205 ? 8.589 5.975 7.277 1.00 92.06 205 ARG A CA 1
ATOM 1448 C C . ARG A 1 205 ? 8.805 5.013 6.103 1.00 92.06 205 ARG A C 1
ATOM 1450 O O . ARG A 1 205 ? 8.384 3.867 6.109 1.00 92.06 205 ARG A O 1
ATOM 1457 N N . LYS A 1 206 ? 9.377 5.551 5.023 1.00 94.62 206 LYS A N 1
ATOM 1458 C CA . LYS A 1 206 ? 9.716 4.830 3.788 1.00 94.62 206 LYS A CA 1
ATOM 1459 C C . LYS A 1 206 ? 11.087 5.300 3.316 1.00 94.62 206 LYS A C 1
ATOM 1461 O O . LYS A 1 206 ? 11.178 6.187 2.462 1.00 94.62 206 LYS A O 1
ATOM 1466 N N . ASP A 1 207 ? 12.141 4.765 3.918 1.00 97.19 207 ASP A N 1
ATOM 1467 C CA . ASP A 1 207 ? 13.524 5.136 3.620 1.00 97.19 207 ASP A CA 1
ATOM 1468 C C . ASP A 1 207 ? 14.161 4.111 2.665 1.00 97.19 207 ASP A C 1
ATOM 1470 O O . ASP A 1 207 ? 14.380 2.963 3.060 1.00 97.19 207 ASP A O 1
ATOM 1474 N N . PRO A 1 208 ? 14.532 4.491 1.425 1.00 97.19 208 PRO A N 1
ATOM 1475 C CA . PRO A 1 208 ? 15.216 3.570 0.522 1.00 97.19 208 PRO A CA 1
ATOM 1476 C C . PRO A 1 208 ? 16.574 3.116 1.071 1.00 97.19 208 PRO A C 1
ATOM 1478 O O . PRO A 1 208 ? 17.112 2.121 0.601 1.00 97.19 208 PRO A O 1
ATOM 1481 N N . ASN A 1 209 ? 17.144 3.801 2.068 1.00 97.94 209 ASN A N 1
ATOM 1482 C CA . ASN A 1 209 ? 18.393 3.422 2.723 1.00 97.94 209 ASN A CA 1
ATOM 1483 C C . ASN A 1 209 ? 18.206 2.434 3.890 1.00 97.94 209 ASN A C 1
ATOM 1485 O O . ASN A 1 209 ? 19.218 2.039 4.478 1.00 97.94 209 ASN A O 1
ATOM 1489 N N . ASN A 1 210 ? 16.977 2.007 4.210 1.00 98.62 210 ASN A N 1
ATOM 1490 C CA . ASN A 1 210 ? 16.700 0.927 5.160 1.00 98.62 210 ASN A CA 1
ATOM 1491 C C . ASN A 1 210 ? 16.510 -0.424 4.441 1.00 98.62 210 ASN A C 1
ATOM 1493 O O . ASN A 1 210 ? 15.820 -0.515 3.425 1.00 98.62 210 ASN A O 1
ATOM 1497 N N . VAL A 1 211 ? 17.133 -1.497 4.946 1.00 98.75 211 VAL A N 1
ATOM 1498 C CA . VAL A 1 211 ? 17.071 -2.821 4.298 1.00 98.75 211 VAL A CA 1
ATOM 1499 C C . VAL A 1 211 ? 15.708 -3.501 4.408 1.00 98.75 211 VAL A C 1
ATOM 1501 O O . VAL A 1 211 ? 15.376 -4.267 3.508 1.00 98.75 211 VAL A O 1
ATOM 1504 N N . TYR A 1 212 ? 14.913 -3.230 5.448 1.00 98.81 212 TYR A N 1
ATOM 1505 C CA . TYR A 1 212 ? 13.566 -3.790 5.591 1.00 98.81 212 TYR A CA 1
ATOM 1506 C C . TYR A 1 212 ? 12.614 -3.169 4.563 1.00 98.81 212 TYR A C 1
ATOM 1508 O O . TYR A 1 212 ? 12.017 -3.892 3.764 1.00 98.81 212 TYR A O 1
ATOM 1516 N N . ASP A 1 213 ? 12.560 -1.837 4.519 1.00 98.56 213 ASP A N 1
ATOM 1517 C CA . ASP A 1 213 ? 11.785 -1.052 3.553 1.00 98.56 213 ASP A CA 1
ATOM 1518 C C . ASP A 1 213 ? 12.148 -1.426 2.112 1.00 98.56 213 ASP A C 1
ATOM 1520 O O . ASP A 1 213 ? 11.281 -1.743 1.294 1.00 98.56 213 ASP A O 1
ATOM 1524 N N . ALA A 1 214 ? 13.448 -1.446 1.799 1.00 98.56 214 ALA A N 1
ATOM 1525 C CA . ALA A 1 214 ? 13.938 -1.768 0.466 1.00 98.56 214 ALA A CA 1
ATOM 1526 C C . ALA A 1 214 ? 13.661 -3.232 0.071 1.00 98.56 214 ALA A C 1
ATOM 1528 O O . ALA A 1 214 ? 13.306 -3.490 -1.080 1.00 98.56 214 ALA A O 1
ATOM 1529 N N . ALA A 1 215 ? 13.773 -4.189 1.002 1.00 98.75 215 ALA A N 1
ATOM 1530 C CA . ALA A 1 215 ? 13.430 -5.592 0.755 1.00 98.75 215 ALA A CA 1
ATOM 1531 C C . ALA A 1 215 ? 11.929 -5.784 0.492 1.00 98.75 215 ALA A C 1
ATOM 1533 O O . ALA A 1 215 ? 11.558 -6.492 -0.448 1.00 98.75 215 ALA A O 1
ATOM 1534 N N . LEU A 1 216 ? 11.066 -5.142 1.287 1.00 98.31 216 LEU A N 1
ATOM 1535 C CA . LEU A 1 216 ? 9.616 -5.224 1.120 1.00 98.31 216 LEU A CA 1
ATOM 1536 C C . LEU A 1 216 ? 9.161 -4.524 -0.167 1.00 98.31 216 LEU A C 1
ATOM 1538 O O . LEU A 1 216 ? 8.366 -5.088 -0.919 1.00 98.31 216 LEU A O 1
ATOM 1542 N N . ALA A 1 217 ? 9.722 -3.354 -0.482 1.00 96.94 217 ALA A N 1
ATOM 1543 C CA . ALA A 1 217 ? 9.494 -2.656 -1.745 1.00 96.94 217 ALA A CA 1
ATOM 1544 C C . ALA A 1 217 ? 9.920 -3.501 -2.960 1.00 96.94 217 ALA A C 1
ATOM 1546 O O . ALA A 1 217 ? 9.145 -3.649 -3.907 1.00 96.94 217 ALA A O 1
ATOM 1547 N N . ALA A 1 218 ? 11.109 -4.120 -2.923 1.00 98.00 218 ALA A N 1
ATOM 1548 C CA . ALA A 1 218 ? 11.586 -5.024 -3.975 1.00 98.00 218 ALA A CA 1
ATOM 1549 C C . ALA A 1 218 ? 10.673 -6.245 -4.140 1.00 98.00 218 ALA A C 1
ATOM 1551 O O . ALA A 1 218 ? 10.338 -6.623 -5.262 1.00 98.00 218 ALA A O 1
ATOM 1552 N N . GLY A 1 219 ? 10.198 -6.826 -3.039 1.00 97.06 219 GLY A N 1
ATOM 1553 C CA . GLY A 1 219 ? 9.251 -7.930 -3.092 1.00 97.06 219 GLY A CA 1
ATOM 1554 C C . GLY A 1 219 ? 7.874 -7.526 -3.641 1.00 97.06 219 GLY A C 1
ATOM 1555 O O . GLY A 1 219 ? 7.355 -8.211 -4.522 1.00 97.06 219 GLY A O 1
ATOM 1556 N N . HIS A 1 220 ? 7.305 -6.388 -3.220 1.00 93.44 220 HIS A N 1
ATOM 1557 C CA . HIS A 1 220 ? 6.063 -5.861 -3.805 1.00 93.44 220 HIS A CA 1
ATOM 1558 C C . HIS A 1 220 ? 6.211 -5.612 -5.308 1.00 93.44 220 HIS A C 1
ATOM 1560 O O . HIS A 1 220 ? 5.325 -6.010 -6.064 1.00 93.44 220 HIS A O 1
ATOM 1566 N N . TYR A 1 221 ? 7.337 -5.019 -5.721 1.00 93.50 221 TYR A N 1
ATOM 1567 C CA . TYR A 1 221 ? 7.686 -4.736 -7.112 1.00 93.50 221 TYR A CA 1
ATOM 1568 C C . TYR A 1 221 ? 7.772 -6.010 -7.963 1.00 93.50 221 TYR A C 1
ATOM 1570 O O . TYR A 1 221 ? 7.209 -6.057 -9.054 1.00 93.50 221 TYR A O 1
ATOM 1578 N N . LEU A 1 222 ? 8.436 -7.063 -7.476 1.00 95.12 222 LEU A N 1
ATOM 1579 C CA . LEU A 1 222 ? 8.524 -8.354 -8.175 1.00 95.12 222 LEU A CA 1
ATOM 1580 C C . LEU A 1 222 ? 7.160 -9.062 -8.235 1.00 95.12 222 LEU A C 1
ATOM 1582 O O . LEU A 1 222 ? 6.839 -9.689 -9.240 1.00 95.12 222 LEU A O 1
ATOM 1586 N N . CYS A 1 223 ? 6.336 -8.900 -7.198 1.00 92.44 223 CYS A N 1
ATOM 1587 C CA . CYS A 1 223 ? 4.966 -9.406 -7.119 1.00 92.44 223 CYS A CA 1
ATOM 1588 C C . CYS A 1 223 ? 3.901 -8.482 -7.756 1.00 92.44 223 CYS A C 1
ATOM 1590 O O . CYS A 1 223 ? 2.710 -8.628 -7.451 1.00 92.44 223 CYS A O 1
ATOM 1592 N N . ARG A 1 224 ? 4.272 -7.486 -8.575 1.00 80.62 224 ARG A N 1
ATOM 1593 C CA . ARG A 1 224 ? 3.294 -6.649 -9.304 1.00 80.62 224 ARG A CA 1
ATOM 1594 C C . ARG A 1 224 ? 2.598 -7.462 -10.402 1.00 80.62 224 ARG A C 1
ATOM 1596 O O . ARG A 1 224 ? 3.123 -8.477 -10.843 1.00 80.62 224 ARG A O 1
ATOM 1603 N N . ASN A 1 225 ? 1.435 -7.017 -10.880 1.00 77.62 225 ASN A N 1
ATOM 1604 C CA . ASN A 1 225 ? 0.686 -7.654 -11.984 1.00 77.62 225 ASN A CA 1
ATOM 1605 C C . ASN A 1 225 ? 0.265 -9.128 -11.756 1.00 77.62 225 ASN A C 1
ATOM 1607 O O . ASN A 1 225 ? 0.071 -9.858 -12.727 1.00 77.62 225 ASN A O 1
ATOM 1611 N N . SER A 1 226 ? 0.120 -9.567 -10.499 1.00 79.25 226 SER A N 1
ATOM 1612 C CA . SER A 1 226 ? -0.323 -10.929 -10.131 1.00 79.25 226 SER A CA 1
ATOM 1613 C C . SER A 1 226 ? 0.534 -12.070 -10.711 1.00 79.25 226 SER A C 1
ATOM 1615 O O . SER A 1 226 ? 0.010 -13.135 -11.031 1.00 79.25 226 SER A O 1
ATOM 1617 N N . LEU A 1 227 ? 1.846 -11.844 -10.844 1.00 87.00 227 LEU A N 1
ATOM 1618 C CA . LEU A 1 227 ? 2.821 -12.870 -11.234 1.00 87.00 227 LEU A CA 1
ATOM 1619 C C . LEU A 1 227 ? 2.957 -13.948 -10.152 1.00 87.00 227 LEU A C 1
ATOM 1621 O O . LEU A 1 227 ? 3.012 -13.613 -8.971 1.00 87.00 227 LEU A O 1
ATOM 1625 N N . ASP A 1 228 ? 3.099 -15.211 -10.560 1.00 94.25 228 ASP A N 1
ATOM 1626 C CA . ASP A 1 228 ? 3.431 -16.331 -9.667 1.00 94.25 228 ASP A CA 1
ATOM 1627 C C . ASP A 1 228 ? 4.883 -16.769 -9.909 1.00 94.25 228 ASP A C 1
ATOM 1629 O O . ASP A 1 228 ? 5.192 -17.476 -10.870 1.00 94.25 228 ASP A O 1
ATOM 1633 N N . LEU A 1 229 ? 5.785 -16.359 -9.017 1.00 96.94 229 LEU A N 1
ATOM 1634 C CA . LEU A 1 229 ? 7.234 -16.543 -9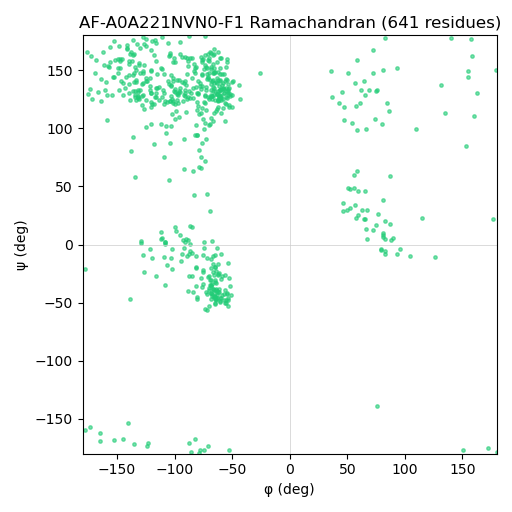.132 1.00 96.94 229 LEU A CA 1
ATOM 1635 C C . LEU A 1 229 ? 7.699 -17.986 -8.863 1.00 96.94 229 LEU A C 1
ATOM 1637 O O . LEU A 1 229 ? 8.900 -18.263 -8.931 1.00 96.94 229 LEU A O 1
ATOM 1641 N N . SER A 1 230 ? 6.773 -18.918 -8.602 1.00 95.88 230 SER A N 1
ATOM 1642 C CA . SER A 1 230 ? 7.053 -20.356 -8.701 1.00 95.88 230 SER A CA 1
ATOM 1643 C C . SER A 1 230 ? 7.122 -20.844 -10.158 1.00 95.88 230 SER A C 1
ATOM 1645 O O . SER A 1 230 ? 7.777 -21.851 -10.433 1.00 95.88 230 SER A O 1
ATOM 1647 N N . HIS A 1 231 ? 6.517 -20.112 -11.103 1.00 97.06 231 HIS A N 1
ATOM 1648 C CA . HIS A 1 231 ? 6.573 -20.404 -12.533 1.00 97.06 231 HIS A CA 1
ATOM 1649 C C . HIS A 1 231 ? 7.758 -19.689 -13.199 1.00 97.06 231 HIS A C 1
ATOM 1651 O O . HIS A 1 231 ? 7.903 -18.470 -13.121 1.00 97.06 231 HIS A O 1
ATOM 1657 N N . GLU A 1 232 ? 8.581 -20.445 -13.930 1.00 96.00 232 GLU A N 1
ATOM 1658 C CA . GLU A 1 232 ? 9.817 -19.962 -14.568 1.00 96.00 232 GLU A CA 1
ATOM 1659 C C . GLU A 1 232 ? 9.601 -18.724 -15.463 1.00 96.00 232 GLU A C 1
ATOM 1661 O O . GLU A 1 232 ? 10.319 -17.732 -15.349 1.00 96.00 232 GLU A O 1
ATOM 1666 N N . ALA A 1 233 ? 8.566 -18.737 -16.310 1.00 94.50 233 ALA A N 1
ATOM 1667 C CA . ALA A 1 233 ? 8.258 -17.631 -17.220 1.00 94.50 233 ALA A CA 1
ATOM 1668 C C . ALA A 1 233 ? 7.815 -16.339 -16.501 1.00 94.50 233 ALA A C 1
ATOM 1670 O O . ALA A 1 233 ? 7.953 -15.245 -17.054 1.00 94.50 233 ALA A O 1
ATOM 1671 N N . ASP A 1 234 ? 7.291 -16.453 -15.281 1.00 94.25 234 ASP A N 1
ATOM 1672 C CA . ASP A 1 234 ? 6.849 -15.331 -14.451 1.00 94.25 234 ASP A CA 1
ATOM 1673 C C . ASP A 1 234 ? 8.002 -14.803 -13.596 1.00 94.25 234 ASP A C 1
ATOM 1675 O O . ASP A 1 234 ? 8.218 -13.594 -13.554 1.00 94.25 234 ASP A O 1
ATOM 1679 N N . LEU A 1 235 ? 8.830 -15.699 -13.049 1.00 97.12 235 LEU A N 1
ATOM 1680 C CA . LEU A 1 235 ? 10.109 -15.375 -12.416 1.00 97.12 235 LEU A CA 1
ATOM 1681 C C . LEU A 1 235 ? 11.043 -14.613 -13.372 1.00 97.12 235 LEU A C 1
ATOM 1683 O O . LEU A 1 235 ? 11.546 -13.542 -13.029 1.00 97.12 235 LEU A O 1
ATOM 1687 N N . HIS A 1 236 ? 11.239 -15.116 -14.596 1.00 96.31 236 HIS A N 1
ATOM 1688 C CA . HIS A 1 236 ? 12.071 -14.452 -15.605 1.00 96.31 236 HIS A CA 1
ATOM 1689 C C . HIS A 1 236 ? 11.484 -13.097 -16.020 1.00 96.31 236 HIS A C 1
ATOM 1691 O O . HIS A 1 236 ? 12.228 -12.131 -16.188 1.00 96.31 236 HIS A O 1
ATOM 1697 N N . ARG A 1 237 ? 10.150 -12.998 -16.132 1.00 91.69 237 ARG A N 1
ATOM 1698 C CA . ARG A 1 237 ? 9.444 -11.744 -16.435 1.00 91.69 237 ARG A CA 1
ATOM 1699 C C . ARG A 1 237 ? 9.572 -10.721 -15.305 1.00 91.69 237 ARG A C 1
ATOM 1701 O O . ARG A 1 237 ? 9.752 -9.545 -15.602 1.00 91.69 237 ARG A O 1
ATOM 1708 N N . ALA A 1 238 ? 9.538 -11.145 -14.043 1.00 94.06 238 ALA A N 1
ATOM 1709 C CA . ALA A 1 238 ? 9.762 -10.272 -12.894 1.00 94.06 238 ALA A CA 1
ATOM 1710 C C . ALA A 1 238 ? 11.200 -9.725 -12.879 1.00 94.06 238 ALA A C 1
ATOM 1712 O O . ALA A 1 238 ? 11.378 -8.507 -12.841 1.00 94.06 238 ALA A O 1
ATOM 1713 N N . ILE A 1 239 ? 12.212 -10.594 -13.007 1.00 95.31 239 ILE A N 1
ATOM 1714 C CA . ILE A 1 239 ? 13.636 -10.210 -12.979 1.00 95.31 239 ILE A CA 1
ATOM 1715 C C . ILE A 1 239 ? 13.997 -9.289 -14.160 1.00 95.31 239 ILE A C 1
ATOM 1717 O O . ILE A 1 239 ? 14.556 -8.218 -13.939 1.00 95.31 239 ILE A O 1
ATOM 1721 N N . LEU A 1 240 ? 13.597 -9.629 -15.396 1.00 91.25 240 LEU A N 1
ATOM 1722 C CA . LEU A 1 240 ? 13.790 -8.772 -16.585 1.00 91.25 240 LEU A CA 1
ATOM 1723 C C . LEU A 1 240 ? 12.984 -7.465 -16.552 1.00 91.25 240 LEU A C 1
ATOM 1725 O O . LEU A 1 240 ? 13.166 -6.607 -17.418 1.00 91.25 240 LEU A O 1
ATOM 1729 N N . SER A 1 241 ? 12.064 -7.326 -15.596 1.00 89.56 241 SER A N 1
ATOM 1730 C CA . SER A 1 241 ? 11.365 -6.071 -15.331 1.00 89.56 241 SER A CA 1
ATOM 1731 C C . SER A 1 241 ? 12.025 -5.246 -14.223 1.00 89.56 241 SER A C 1
ATOM 1733 O O . SER A 1 241 ? 11.687 -4.079 -14.102 1.00 89.56 241 SER A O 1
ATOM 1735 N N . TYR A 1 242 ? 12.944 -5.824 -13.437 1.00 91.75 242 TYR A N 1
ATOM 1736 C CA . TYR A 1 242 ? 13.747 -5.118 -12.431 1.00 91.75 242 TYR A CA 1
ATOM 1737 C C . TYR A 1 242 ? 14.937 -4.407 -13.097 1.00 91.75 242 TYR A C 1
ATOM 1739 O O . TYR A 1 242 ? 15.153 -3.220 -12.872 1.00 91.75 242 TYR A O 1
ATOM 1747 N N . ASN A 1 243 ? 15.636 -5.106 -13.996 1.00 89.56 243 ASN A N 1
ATOM 1748 C CA . ASN A 1 243 ? 16.671 -4.564 -14.879 1.00 89.56 243 ASN A CA 1
ATOM 1749 C C . ASN A 1 243 ? 16.591 -5.311 -16.223 1.00 89.56 243 ASN A C 1
ATOM 1751 O O . ASN A 1 243 ? 16.557 -6.545 -16.244 1.00 89.56 243 ASN A O 1
ATOM 1755 N N . HIS A 1 244 ? 16.524 -4.595 -17.351 1.00 86.00 244 HIS A N 1
ATOM 1756 C CA . HIS A 1 244 ? 16.196 -5.202 -18.651 1.00 86.00 244 HIS A CA 1
ATOM 1757 C C . HIS A 1 244 ? 17.391 -5.860 -19.375 1.00 86.00 244 HIS A C 1
ATOM 1759 O O . HIS A 1 244 ? 17.559 -5.732 -20.589 1.00 86.00 244 HIS A O 1
ATOM 1765 N N . SER A 1 245 ? 18.230 -6.593 -18.637 1.00 88.31 245 SER A N 1
ATOM 1766 C CA . SER A 1 245 ? 19.407 -7.294 -19.161 1.00 88.31 245 SER A CA 1
ATOM 1767 C C . SER A 1 245 ? 19.291 -8.817 -19.036 1.00 88.31 245 SER A C 1
ATOM 1769 O O . SER A 1 245 ? 18.973 -9.367 -17.981 1.00 88.31 245 SER A O 1
ATOM 1771 N N . GLN A 1 246 ? 19.634 -9.525 -20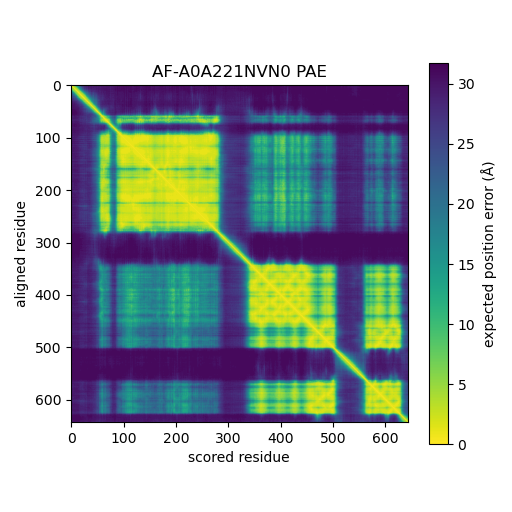.116 1.00 89.19 246 GLN A N 1
ATOM 1772 C CA . GLN A 1 246 ? 19.767 -10.986 -20.106 1.00 89.19 246 GLN A CA 1
ATOM 1773 C C . GLN A 1 246 ? 20.974 -11.448 -19.275 1.00 89.19 246 GLN A C 1
ATOM 1775 O O . GLN A 1 246 ? 20.927 -12.518 -18.672 1.00 89.19 246 GLN A O 1
ATOM 1780 N N . GLU A 1 247 ? 22.046 -10.657 -19.196 1.00 88.56 247 GLU A N 1
ATOM 1781 C CA . GLU A 1 247 ? 23.200 -10.966 -18.340 1.00 88.56 247 GLU A CA 1
ATOM 1782 C C . GLU A 1 247 ? 22.816 -10.846 -16.859 1.00 88.56 247 GLU A C 1
ATOM 1784 O O . GLU A 1 247 ? 23.119 -11.740 -16.069 1.00 88.56 247 GLU A O 1
ATOM 1789 N N . TYR A 1 248 ? 22.046 -9.808 -16.515 1.00 91.44 248 TYR A N 1
ATOM 1790 C CA . TYR A 1 248 ? 21.467 -9.615 -15.185 1.00 91.44 248 TYR A CA 1
ATOM 1791 C C . TYR A 1 248 ? 20.531 -10.768 -14.797 1.00 91.44 248 TYR A C 1
ATOM 1793 O O . TYR A 1 248 ? 20.700 -11.352 -13.728 1.00 91.44 248 TYR A O 1
ATOM 1801 N N . LEU A 1 249 ? 19.602 -11.160 -15.683 1.00 95.12 249 LEU A N 1
ATOM 1802 C CA . LEU A 1 249 ? 18.721 -12.315 -15.464 1.00 95.12 249 LEU A CA 1
ATOM 1803 C C . LEU A 1 249 ? 19.527 -13.577 -15.134 1.00 95.12 249 LEU A C 1
ATOM 1805 O O . LEU A 1 249 ? 19.286 -14.216 -14.111 1.00 95.12 249 LEU A O 1
ATOM 1809 N N . ASN A 1 250 ? 20.502 -13.922 -15.978 1.00 94.75 250 ASN A N 1
ATOM 1810 C CA . ASN A 1 250 ? 21.332 -15.107 -15.773 1.00 94.75 250 ASN A CA 1
ATOM 1811 C C . ASN A 1 250 ? 22.125 -15.032 -14.458 1.00 94.75 250 ASN A C 1
ATOM 1813 O O . ASN A 1 250 ? 22.254 -16.040 -13.762 1.00 94.75 250 ASN A O 1
ATOM 1817 N N . LEU A 1 251 ? 22.632 -13.856 -14.083 1.00 93.31 251 LEU A N 1
ATOM 1818 C CA . LEU A 1 251 ? 23.378 -13.666 -12.842 1.00 93.31 251 LEU A CA 1
ATOM 1819 C C . LEU A 1 251 ? 22.492 -13.807 -11.593 1.00 93.31 251 LEU A C 1
ATOM 1821 O O . LEU A 1 251 ? 22.855 -14.544 -10.673 1.00 93.31 251 LEU A O 1
ATOM 1825 N N . VAL A 1 252 ? 21.315 -13.172 -11.576 1.00 97.44 252 VAL A N 1
ATOM 1826 C CA . VAL A 1 252 ? 20.341 -13.289 -10.477 1.00 97.44 252 VAL A CA 1
ATOM 1827 C C . VAL A 1 252 ? 19.849 -14.732 -10.334 1.00 97.44 252 VAL A C 1
ATOM 1829 O O . VAL A 1 252 ? 19.774 -15.232 -9.215 1.00 97.44 252 VAL A O 1
ATOM 1832 N N . LEU A 1 253 ? 19.594 -15.447 -11.437 1.00 97.50 253 LEU A N 1
ATOM 1833 C CA . LEU A 1 253 ? 19.229 -16.869 -11.395 1.00 97.50 253 LEU A CA 1
ATOM 1834 C C . LEU A 1 253 ? 20.352 -17.748 -10.820 1.00 97.50 253 LEU A C 1
ATOM 1836 O O . LEU A 1 253 ? 20.077 -18.638 -10.016 1.00 97.50 253 LEU A O 1
ATOM 1840 N N . ASN A 1 254 ? 21.616 -17.480 -11.165 1.00 96.00 254 ASN A N 1
ATOM 1841 C CA . ASN A 1 254 ? 22.753 -18.198 -10.580 1.00 96.00 254 ASN A CA 1
ATOM 1842 C C . ASN A 1 254 ? 22.860 -17.958 -9.063 1.00 96.00 254 ASN A C 1
ATOM 1844 O O . ASN A 1 254 ? 23.049 -18.917 -8.313 1.00 96.00 254 ASN A O 1
ATOM 1848 N N . TRP A 1 255 ? 22.698 -16.716 -8.590 1.00 96.00 255 TRP A N 1
ATOM 1849 C CA . TRP A 1 255 ? 22.701 -16.401 -7.154 1.00 96.00 255 TRP A CA 1
ATOM 1850 C C . TRP A 1 255 ? 21.473 -16.954 -6.411 1.00 96.00 255 TRP A C 1
ATOM 1852 O O . TRP A 1 255 ? 21.613 -17.451 -5.294 1.00 96.00 255 TRP A O 1
ATOM 1862 N N . LEU A 1 256 ? 20.293 -16.965 -7.038 1.00 97.31 256 LEU A N 1
ATOM 1863 C CA . LEU A 1 256 ? 19.082 -17.603 -6.510 1.00 97.31 256 LEU A CA 1
ATOM 1864 C C . LEU A 1 256 ? 19.302 -19.108 -6.301 1.00 97.31 256 LEU A C 1
ATOM 1866 O O . LEU A 1 256 ? 19.056 -19.631 -5.215 1.00 97.31 256 LEU A O 1
ATOM 1870 N N . GLU A 1 257 ? 19.828 -19.797 -7.315 1.00 95.44 257 GLU A N 1
ATOM 1871 C CA . GLU A 1 257 ? 20.178 -21.217 -7.229 1.00 95.44 257 GLU A CA 1
ATOM 1872 C C . GLU A 1 257 ? 21.358 -21.493 -6.293 1.00 95.44 257 GLU A C 1
ATOM 1874 O O . GLU A 1 257 ? 21.520 -22.623 -5.831 1.00 95.44 257 GLU A O 1
ATOM 1879 N N . TYR A 1 258 ? 22.193 -20.500 -5.993 1.00 93.00 258 TYR A N 1
ATOM 1880 C CA . TYR A 1 258 ? 23.227 -20.610 -4.970 1.00 93.00 258 TYR A CA 1
ATOM 1881 C C . TYR A 1 258 ? 22.606 -20.575 -3.568 1.00 93.00 258 TYR A C 1
ATOM 1883 O O . TYR A 1 258 ? 22.726 -21.541 -2.815 1.00 93.00 258 TYR A O 1
ATOM 1891 N N . TYR A 1 259 ? 21.836 -19.531 -3.248 1.00 94.81 259 TYR A N 1
ATOM 1892 C CA . TYR A 1 259 ? 21.195 -19.380 -1.938 1.00 94.81 259 TYR A CA 1
ATOM 1893 C C . TYR A 1 259 ? 20.118 -20.446 -1.654 1.00 94.81 259 TYR A C 1
ATOM 1895 O O . TYR A 1 259 ? 19.918 -20.827 -0.500 1.00 94.81 259 TYR A O 1
ATOM 1903 N N . ARG A 1 260 ? 19.483 -21.022 -2.687 1.00 94.88 260 ARG A N 1
ATOM 1904 C CA . ARG A 1 260 ? 18.593 -22.197 -2.559 1.00 94.88 260 ARG A CA 1
ATOM 1905 C C . ARG A 1 260 ? 19.300 -23.460 -2.045 1.00 94.88 260 ARG A C 1
ATOM 1907 O O . ARG A 1 260 ? 18.641 -24.296 -1.432 1.00 94.88 260 ARG A O 1
ATOM 1914 N N . LYS A 1 261 ? 20.616 -23.607 -2.252 1.00 90.81 261 LYS A N 1
ATOM 1915 C CA . LYS A 1 261 ? 21.408 -24.760 -1.767 1.00 90.81 261 LYS A CA 1
ATOM 1916 C C . LYS A 1 261 ? 21.824 -24.623 -0.300 1.00 90.81 261 LYS A C 1
ATOM 1918 O O . LYS A 1 261 ? 22.141 -25.624 0.338 1.00 90.81 261 LYS A O 1
ATOM 1923 N N . GLY A 1 262 ? 21.808 -23.405 0.235 1.00 88.31 262 GLY A N 1
ATOM 1924 C CA . GLY A 1 262 ? 22.124 -23.104 1.626 1.00 88.31 262 GLY A CA 1
ATOM 1925 C C . GLY A 1 262 ? 22.618 -21.671 1.799 1.00 88.31 262 GLY A C 1
ATOM 1926 O O . GLY A 1 262 ? 23.236 -21.087 0.911 1.00 88.31 262 GLY A O 1
ATOM 1927 N N . SER A 1 263 ? 22.344 -21.081 2.958 1.00 91.06 263 SER A N 1
ATOM 1928 C CA . SER A 1 263 ? 22.896 -19.786 3.377 1.00 91.06 263 SER A CA 1
ATOM 1929 C C . SER A 1 263 ? 22.871 -19.702 4.898 1.00 91.06 263 SER A C 1
ATOM 1931 O O . SER A 1 263 ? 22.067 -20.381 5.540 1.00 91.06 263 SER A O 1
ATOM 1933 N N . HIS A 1 264 ? 23.717 -18.860 5.481 1.00 90.69 264 HIS A N 1
ATOM 1934 C CA . HIS A 1 264 ? 23.751 -18.641 6.926 1.00 90.69 264 HIS A CA 1
ATOM 1935 C C . HIS A 1 264 ? 23.880 -17.154 7.263 1.00 90.69 264 HIS A C 1
ATOM 1937 O O . HIS A 1 264 ? 24.329 -16.359 6.439 1.00 90.69 264 HIS A O 1
ATOM 1943 N N . ALA A 1 265 ? 23.467 -16.784 8.476 1.00 94.56 265 ALA A N 1
ATOM 1944 C CA . ALA A 1 265 ? 23.679 -15.439 8.992 1.00 94.56 265 ALA A CA 1
ATOM 1945 C C . ALA A 1 265 ? 25.160 -15.243 9.353 1.00 94.56 265 ALA A C 1
ATOM 1947 O O . ALA A 1 265 ? 25.737 -16.082 10.048 1.00 94.56 265 ALA A O 1
ATOM 1948 N N . VAL A 1 266 ? 25.748 -14.126 8.930 1.00 94.62 266 VAL A N 1
ATOM 1949 C CA . VAL A 1 266 ? 27.043 -13.624 9.424 1.00 94.62 266 VAL A CA 1
ATOM 1950 C C . VAL A 1 266 ? 26.841 -12.280 10.134 1.00 94.62 266 VAL A C 1
ATOM 1952 O O . VAL A 1 266 ? 25.831 -11.621 9.882 1.00 94.62 266 VAL A O 1
ATOM 1955 N N . PRO A 1 267 ? 27.748 -11.844 11.029 1.00 95.94 267 PRO A N 1
ATOM 1956 C CA . PRO A 1 267 ? 27.636 -10.533 11.665 1.00 95.94 267 PRO A CA 1
ATOM 1957 C C . PRO A 1 267 ? 27.543 -9.393 10.641 1.00 95.94 267 PRO A C 1
ATOM 1959 O O . PRO A 1 267 ? 28.211 -9.416 9.603 1.00 95.94 267 PRO A O 1
ATOM 1962 N N . ASP A 1 268 ? 26.738 -8.379 10.943 1.00 94.12 268 ASP A N 1
ATOM 1963 C CA . ASP A 1 268 ? 26.612 -7.200 10.088 1.00 94.12 268 ASP A CA 1
ATOM 1964 C C . ASP A 1 268 ? 27.968 -6.477 9.939 1.00 94.12 268 ASP A C 1
ATOM 1966 O O . ASP A 1 268 ? 28.806 -6.459 10.843 1.00 94.12 268 ASP A O 1
ATOM 1970 N N . GLY A 1 269 ? 28.234 -5.972 8.734 1.00 90.94 269 GLY A N 1
ATOM 1971 C CA . GLY A 1 269 ? 29.531 -5.436 8.315 1.00 90.94 269 GLY A CA 1
ATOM 1972 C C . GLY A 1 269 ? 30.585 -6.484 7.922 1.00 90.94 269 GLY A C 1
ATOM 1973 O O . GLY A 1 269 ? 31.667 -6.090 7.490 1.00 90.94 269 GLY A O 1
ATOM 1974 N N . THR A 1 270 ? 30.305 -7.792 8.045 1.00 88.69 270 THR A N 1
ATOM 1975 C CA . THR A 1 270 ? 31.251 -8.877 7.685 1.00 88.69 270 THR A CA 1
ATOM 1976 C C . THR A 1 270 ? 30.883 -9.652 6.413 1.00 88.69 270 THR A C 1
ATOM 1978 O O . THR A 1 270 ? 31.593 -10.584 6.034 1.00 88.69 270 THR A O 1
ATOM 1981 N N . GLY A 1 271 ? 29.799 -9.271 5.729 1.00 86.25 271 GLY A N 1
ATOM 1982 C CA . GLY A 1 271 ? 29.361 -9.919 4.492 1.00 86.25 271 GLY A CA 1
ATOM 1983 C C . GLY A 1 271 ? 30.325 -9.711 3.319 1.00 86.25 271 GLY A C 1
ATOM 1984 O O . GLY A 1 271 ? 30.954 -8.662 3.179 1.00 86.25 271 GLY A O 1
ATOM 1985 N N . SER A 1 272 ? 30.400 -10.706 2.437 1.00 85.56 272 SER A N 1
ATOM 1986 C CA . SER A 1 272 ? 31.193 -10.666 1.204 1.00 85.56 272 SER A CA 1
ATOM 1987 C C . SER A 1 272 ? 30.660 -9.612 0.221 1.00 85.56 272 SER A C 1
ATOM 1989 O O . SER A 1 272 ? 29.570 -9.752 -0.341 1.00 85.56 272 SER A O 1
ATOM 1991 N N . VAL A 1 273 ? 31.442 -8.557 -0.021 1.00 85.88 273 VAL A N 1
ATOM 1992 C CA . VAL A 1 273 ? 31.135 -7.538 -1.039 1.00 85.88 273 VAL A CA 1
ATOM 1993 C C . VAL A 1 273 ? 31.749 -7.969 -2.377 1.00 85.88 273 VAL A C 1
ATOM 1995 O O . VAL A 1 273 ? 32.958 -8.215 -2.409 1.00 85.88 273 VAL A O 1
ATOM 1998 N N . PRO A 1 274 ? 30.970 -8.064 -3.472 1.00 84.75 274 PRO A N 1
ATOM 1999 C CA . PRO A 1 274 ? 31.515 -8.370 -4.792 1.00 84.75 274 PRO A CA 1
ATOM 2000 C C . PRO A 1 274 ? 32.437 -7.251 -5.314 1.00 84.75 274 PRO A C 1
ATOM 2002 O O . PRO A 1 274 ? 32.505 -6.157 -4.748 1.00 84.75 274 PRO A O 1
ATOM 2005 N N . SER A 1 275 ? 33.180 -7.524 -6.388 1.00 79.31 275 SER A N 1
ATOM 2006 C CA . SER A 1 275 ? 34.349 -6.723 -6.781 1.00 79.31 275 SER A CA 1
ATOM 2007 C C . SER A 1 275 ? 34.333 -6.209 -8.222 1.00 79.31 275 SER A C 1
ATOM 2009 O O . SER A 1 275 ? 34.950 -5.181 -8.503 1.00 79.31 275 SER A O 1
ATOM 2011 N N . HIS A 1 276 ? 33.605 -6.866 -9.122 1.00 83.25 276 HIS A N 1
ATOM 2012 C CA . HIS A 1 276 ? 33.507 -6.496 -10.529 1.00 83.25 276 HIS A CA 1
ATOM 2013 C C . HIS A 1 276 ? 32.191 -5.759 -10.762 1.00 83.25 276 HIS A C 1
ATOM 2015 O O . HIS A 1 276 ? 31.123 -6.280 -10.466 1.00 83.25 276 HIS A O 1
ATOM 2021 N N . ARG A 1 277 ? 32.252 -4.536 -11.291 1.00 82.38 277 ARG A N 1
ATOM 2022 C CA . ARG A 1 277 ? 31.068 -3.742 -11.659 1.00 82.38 277 ARG A CA 1
ATOM 2023 C C . ARG A 1 277 ? 30.858 -3.776 -13.171 1.00 82.38 277 ARG A C 1
ATOM 2025 O O . ARG A 1 277 ? 31.849 -3.757 -13.909 1.00 82.38 277 ARG A O 1
ATOM 2032 N N . SER A 1 278 ? 29.616 -3.766 -13.655 1.00 77.38 278 SER A N 1
ATOM 2033 C CA . SER A 1 278 ? 29.348 -3.782 -15.105 1.00 77.38 278 SER A CA 1
ATOM 2034 C C . SER A 1 278 ? 29.840 -2.524 -15.842 1.00 77.38 278 SER A C 1
ATOM 2036 O O . SER A 1 278 ? 30.104 -2.593 -17.039 1.00 77.38 278 SER A O 1
ATOM 2038 N N . ASP A 1 279 ? 30.090 -1.408 -15.143 1.00 73.44 279 ASP A N 1
ATOM 2039 C CA . ASP A 1 279 ? 30.673 -0.182 -15.709 1.00 73.44 279 ASP A CA 1
ATOM 2040 C C . ASP A 1 279 ? 32.215 -0.116 -15.705 1.00 73.44 279 ASP A C 1
ATOM 2042 O O . ASP A 1 279 ? 32.778 0.879 -16.159 1.00 73.44 279 ASP A O 1
ATOM 2046 N N . SER A 1 280 ? 32.928 -1.169 -15.276 1.00 67.25 280 SER A N 1
ATOM 2047 C CA . SER A 1 280 ? 34.404 -1.163 -15.107 1.00 67.25 280 SER A CA 1
ATOM 2048 C C . SER A 1 280 ? 35.232 -0.869 -16.378 1.00 67.25 280 SER A C 1
ATOM 2050 O O . SER A 1 280 ? 36.451 -0.726 -16.290 1.00 67.25 280 SER A O 1
ATOM 2052 N N . GLY A 1 281 ? 34.603 -0.809 -17.558 1.00 54.84 281 GLY A N 1
ATOM 2053 C CA . GLY A 1 281 ? 35.232 -0.445 -18.835 1.00 54.84 281 GLY A CA 1
ATOM 2054 C C . GLY A 1 281 ? 34.950 0.985 -19.321 1.00 54.84 281 GLY A C 1
ATOM 2055 O O . GLY A 1 281 ? 35.485 1.377 -20.358 1.00 54.84 281 GLY A O 1
ATOM 2056 N N . ILE A 1 282 ? 34.116 1.761 -18.618 1.00 52.22 282 ILE A N 1
ATOM 2057 C CA . ILE A 1 282 ? 33.694 3.107 -19.033 1.00 52.22 282 ILE A CA 1
ATOM 2058 C C . ILE A 1 282 ? 34.661 4.164 -18.452 1.00 52.22 282 ILE A C 1
ATOM 2060 O O . ILE A 1 282 ? 34.961 4.135 -17.256 1.00 52.22 282 ILE A O 1
ATOM 2064 N N . PRO A 1 283 ? 35.191 5.107 -19.260 1.00 38.41 283 PRO A N 1
ATOM 2065 C CA . PRO A 1 283 ? 36.162 6.098 -18.795 1.00 38.41 283 PRO A CA 1
ATOM 2066 C C . PRO A 1 283 ? 35.494 7.253 -18.025 1.00 38.41 283 PRO A C 1
ATOM 2068 O O . PRO A 1 283 ? 35.283 8.342 -18.562 1.00 38.41 283 PRO A O 1
ATOM 2071 N N . HIS A 1 284 ? 35.199 7.032 -16.742 1.00 41.59 284 HIS A N 1
ATOM 2072 C CA . HIS A 1 284 ? 34.597 8.045 -15.865 1.00 41.59 284 HIS A CA 1
ATOM 2073 C C . HIS A 1 284 ? 35.495 9.275 -15.673 1.00 41.59 284 HIS A C 1
ATOM 2075 O O . HIS A 1 284 ? 36.629 9.178 -15.191 1.00 41.59 284 HIS A O 1
ATOM 2081 N N . SER A 1 285 ? 34.958 10.457 -15.990 1.00 34.62 285 SER A N 1
ATOM 2082 C CA . SER A 1 285 ? 35.616 11.743 -15.740 1.00 34.62 285 SER A CA 1
ATOM 2083 C C . SER A 1 285 ? 35.676 12.028 -14.237 1.00 34.62 285 SER A C 1
ATOM 2085 O O . SER A 1 285 ? 34.676 12.385 -13.614 1.00 34.62 285 SER A O 1
ATOM 2087 N N . ARG A 1 286 ? 36.855 11.859 -13.631 1.00 35.72 286 ARG A N 1
ATOM 2088 C CA . ARG A 1 286 ? 37.059 12.102 -12.196 1.00 35.72 286 ARG A CA 1
ATOM 2089 C C . ARG A 1 286 ? 37.102 13.601 -11.890 1.00 35.72 286 ARG A C 1
ATOM 2091 O O . ARG A 1 286 ? 38.157 14.225 -12.008 1.00 35.72 286 ARG A O 1
ATOM 2098 N N . SER A 1 287 ? 35.988 14.153 -11.415 1.00 30.16 287 SER A N 1
ATOM 2099 C CA . SER A 1 287 ? 35.999 15.423 -10.678 1.00 30.16 287 SER A CA 1
ATOM 2100 C C . SER A 1 287 ? 36.936 15.308 -9.462 1.00 30.16 287 SER A C 1
ATOM 2102 O O . SER A 1 287 ? 36.846 14.323 -8.724 1.00 30.16 287 SER A O 1
ATOM 2104 N N . PRO A 1 288 ? 37.860 16.260 -9.237 1.00 37.12 288 PRO A N 1
ATOM 2105 C CA . PRO A 1 288 ? 38.846 16.148 -8.168 1.00 37.12 288 PRO A CA 1
ATOM 2106 C C . PRO A 1 288 ? 38.220 16.406 -6.792 1.00 37.12 288 PRO A C 1
ATOM 2108 O O . PRO A 1 288 ? 37.678 17.479 -6.530 1.00 37.12 288 PRO A O 1
ATOM 2111 N N . GLN A 1 289 ? 38.350 15.430 -5.895 1.00 29.83 289 GLN A N 1
ATOM 2112 C CA . GLN A 1 289 ? 37.993 15.577 -4.485 1.00 29.83 289 GLN A CA 1
ATOM 2113 C C . GLN A 1 289 ? 38.938 16.586 -3.795 1.00 29.83 289 GLN A C 1
ATOM 2115 O O . GLN A 1 289 ? 40.153 16.490 -3.994 1.00 29.83 289 GLN A O 1
ATOM 2120 N N . PRO A 1 290 ? 38.439 17.523 -2.965 1.00 34.00 290 PRO A N 1
ATOM 2121 C CA . PRO A 1 290 ? 39.292 18.354 -2.117 1.00 34.00 290 PRO A CA 1
ATOM 2122 C C . PRO A 1 290 ? 40.041 17.506 -1.076 1.00 34.00 290 PRO A C 1
ATOM 2124 O O . PRO A 1 290 ? 39.461 16.601 -0.477 1.00 34.00 290 PRO A O 1
ATOM 2127 N N . SER A 1 291 ? 41.314 17.823 -0.836 1.00 32.53 291 SER A N 1
ATOM 2128 C CA . SER A 1 291 ? 42.128 17.201 0.219 1.00 32.53 291 SER A CA 1
ATOM 2129 C C . SER A 1 291 ? 42.384 18.194 1.348 1.00 32.53 291 SER A C 1
ATOM 2131 O O . SER A 1 291 ? 42.839 19.310 1.088 1.00 32.53 291 SER A O 1
ATOM 2133 N N . ASP A 1 292 ? 42.148 17.779 2.593 1.00 31.14 292 ASP A N 1
ATOM 2134 C CA . ASP A 1 292 ? 42.407 18.603 3.779 1.00 31.14 292 ASP A CA 1
ATOM 2135 C C . ASP A 1 292 ? 43.908 18.908 3.996 1.00 31.14 292 ASP A C 1
ATOM 2137 O O . ASP A 1 292 ? 44.767 18.078 3.677 1.00 31.14 292 ASP A O 1
ATOM 2141 N N . PRO A 1 293 ? 44.259 20.086 4.557 1.00 30.77 293 PRO A N 1
ATOM 2142 C CA . PRO A 1 293 ? 45.645 20.544 4.662 1.00 30.77 293 PRO A CA 1
ATOM 2143 C C . PRO A 1 293 ? 46.372 20.081 5.948 1.00 30.77 293 PRO A C 1
ATOM 2145 O O . PRO A 1 293 ? 45.932 20.395 7.059 1.00 30.77 293 PRO A O 1
ATOM 2148 N N . PRO A 1 294 ? 47.558 19.448 5.846 1.00 32.53 294 PRO A N 1
ATOM 2149 C CA . PRO A 1 294 ? 48.448 19.227 6.990 1.00 32.53 294 PRO A CA 1
ATOM 2150 C C . PRO A 1 294 ? 49.101 20.528 7.500 1.00 32.53 294 PRO A C 1
ATOM 2152 O O . PRO A 1 294 ? 49.426 21.428 6.725 1.00 32.53 294 PRO A O 1
ATOM 2155 N N . LYS A 1 295 ? 49.357 20.619 8.812 1.00 31.59 295 LYS A N 1
ATOM 2156 C CA . LYS A 1 295 ? 50.005 21.777 9.462 1.00 31.59 295 LYS A CA 1
ATOM 2157 C C . LYS A 1 295 ? 51.535 21.628 9.553 1.00 31.59 295 LYS A C 1
ATOM 2159 O O . LYS A 1 295 ? 51.983 20.592 10.022 1.00 31.59 295 LYS A O 1
ATOM 2164 N N . THR A 1 296 ? 52.270 22.727 9.292 1.00 29.75 296 THR A N 1
ATOM 2165 C CA . THR A 1 296 ? 53.560 23.157 9.932 1.00 29.75 296 THR A CA 1
ATOM 2166 C C . THR A 1 296 ? 54.788 22.207 9.912 1.00 29.75 296 THR A C 1
ATOM 2168 O O . THR A 1 296 ? 54.663 21.044 10.251 1.00 29.75 296 THR A O 1
ATOM 2171 N N . GLN A 1 297 ? 56.052 22.616 9.689 1.00 28.88 297 GLN A N 1
ATOM 2172 C CA . GLN A 1 297 ? 56.705 23.886 9.290 1.00 28.88 297 GLN A CA 1
ATOM 2173 C C . GLN A 1 297 ? 58.181 23.567 8.839 1.00 28.88 297 GLN A C 1
ATOM 2175 O O . GLN A 1 297 ? 58.457 22.418 8.509 1.00 28.88 297 GLN A O 1
ATOM 2180 N N . PRO A 1 298 ? 59.132 24.526 8.758 1.00 37.34 298 PRO A N 1
ATOM 2181 C CA . PRO A 1 298 ? 59.677 25.109 7.524 1.00 37.34 298 PRO A CA 1
ATOM 2182 C C . PRO A 1 298 ? 60.984 24.495 6.966 1.00 37.34 298 PRO A C 1
ATOM 2184 O O . PRO A 1 298 ? 61.800 23.934 7.693 1.00 37.34 298 PRO A O 1
ATOM 2187 N N . SER A 1 299 ? 61.286 24.805 5.698 1.00 28.38 299 SER A N 1
ATOM 2188 C CA . SER A 1 299 ? 62.659 25.014 5.189 1.00 28.38 299 SER A CA 1
ATOM 2189 C C . SER A 1 299 ? 62.653 25.953 3.966 1.00 28.38 299 SER A C 1
ATOM 2191 O O . SER A 1 299 ? 61.743 25.901 3.146 1.00 28.38 299 SER A O 1
ATOM 2193 N N . HIS A 1 300 ? 63.676 26.799 3.832 1.00 31.06 300 HIS A N 1
ATOM 2194 C CA . HIS A 1 300 ? 63.893 27.785 2.754 1.00 31.06 300 HIS A CA 1
ATOM 2195 C C . HIS A 1 300 ? 65.356 27.666 2.251 1.00 31.06 300 HIS A C 1
ATOM 2197 O O . HIS A 1 300 ? 66.167 27.087 2.974 1.00 31.06 300 HIS A O 1
ATOM 2203 N N . PRO A 1 301 ? 65.789 28.345 1.164 1.00 48.41 301 PRO A N 1
ATOM 2204 C CA . PRO A 1 301 ? 65.090 28.702 -0.085 1.00 48.41 301 PRO A CA 1
ATOM 2205 C C . PRO A 1 301 ? 65.956 28.462 -1.357 1.00 48.41 301 PRO A C 1
ATOM 2207 O O . PRO A 1 301 ? 67.168 28.269 -1.263 1.00 48.41 301 PRO A O 1
ATOM 2210 N N . SER A 1 302 ? 65.401 28.663 -2.566 1.00 28.30 302 SER A N 1
ATOM 2211 C CA . SER A 1 302 ? 66.150 29.359 -3.642 1.00 28.30 302 SER A CA 1
ATOM 2212 C C . SER A 1 302 ? 65.315 29.870 -4.827 1.00 28.30 302 SER A C 1
ATOM 2214 O O . SER A 1 302 ? 64.715 29.093 -5.552 1.00 28.30 302 SER A O 1
ATOM 2216 N N . LYS A 1 303 ? 65.447 31.188 -5.046 1.00 32.09 303 LYS A N 1
ATOM 2217 C CA . LYS A 1 303 ? 65.476 31.948 -6.316 1.00 32.09 303 LYS A CA 1
ATOM 2218 C C . LYS A 1 303 ? 64.266 31.934 -7.278 1.00 32.09 303 LYS A C 1
ATOM 2220 O O . LYS A 1 303 ? 63.868 30.927 -7.843 1.00 32.09 303 LYS A O 1
ATOM 2225 N N . ALA A 1 304 ? 63.790 33.157 -7.519 1.00 30.75 304 ALA A N 1
ATOM 2226 C CA . ALA A 1 304 ? 62.882 33.615 -8.579 1.00 30.75 304 ALA A CA 1
ATOM 2227 C C . ALA A 1 304 ? 63.712 34.003 -9.860 1.00 30.75 304 ALA A C 1
ATOM 2229 O O . ALA A 1 304 ? 64.922 33.747 -9.819 1.00 30.75 304 ALA A O 1
ATOM 2230 N N . PRO A 1 305 ? 63.188 34.640 -10.950 1.00 40.62 305 PRO A N 1
ATOM 2231 C CA . PRO A 1 305 ? 61.918 35.377 -11.050 1.00 40.62 305 PRO A CA 1
ATOM 2232 C C . PRO A 1 305 ? 61.024 35.211 -12.308 1.00 40.62 305 PRO A C 1
ATOM 2234 O O . PRO A 1 305 ? 61.430 34.778 -13.379 1.00 40.62 305 PRO A O 1
ATOM 2237 N N . SER A 1 306 ? 59.783 35.660 -12.091 1.00 31.34 306 SER A N 1
ATOM 2238 C CA . SER A 1 306 ? 58.756 36.219 -12.994 1.00 31.34 306 SER A CA 1
ATOM 2239 C C . SER A 1 306 ? 59.199 36.903 -14.302 1.00 31.34 306 SER A C 1
ATOM 2241 O O . SER A 1 306 ? 60.126 37.703 -14.267 1.00 31.34 306 SER A O 1
ATOM 2243 N N . GLU A 1 307 ? 58.365 36.790 -15.353 1.00 32.44 307 GLU A N 1
ATOM 2244 C CA . GLU A 1 307 ? 57.879 37.946 -16.146 1.00 32.44 307 GLU A CA 1
ATOM 2245 C C . GLU A 1 307 ? 56.535 37.658 -16.875 1.00 32.44 307 GLU A C 1
ATOM 2247 O O . GLU A 1 307 ? 56.041 36.532 -16.823 1.00 32.44 307 GLU A O 1
ATOM 2252 N N . ASN A 1 308 ? 55.888 38.684 -17.460 1.00 32.53 308 ASN A N 1
ATOM 2253 C CA . ASN A 1 308 ? 54.460 38.698 -17.875 1.00 32.53 308 ASN A CA 1
ATOM 2254 C C . ASN A 1 308 ? 54.257 39.196 -19.350 1.00 32.53 308 ASN A C 1
ATOM 2256 O O . ASN A 1 308 ? 55.213 39.681 -19.951 1.00 32.53 308 ASN A O 1
ATOM 2260 N N . PRO A 1 309 ? 53.056 39.077 -19.975 1.00 61.00 309 PRO A N 1
ATOM 2261 C CA . PRO A 1 309 ? 52.857 39.122 -21.444 1.00 61.00 309 PRO A CA 1
ATOM 2262 C C . PRO A 1 309 ? 52.472 40.498 -22.039 1.00 61.00 309 PRO A C 1
ATOM 2264 O O . PRO A 1 309 ? 52.130 41.415 -21.291 1.00 61.00 309 PRO A O 1
ATOM 2267 N N . PRO A 1 310 ? 52.386 40.619 -23.391 1.00 44.44 310 PRO A N 1
ATOM 2268 C CA . PRO A 1 310 ? 51.204 41.286 -23.987 1.00 44.44 310 PRO A CA 1
ATOM 2269 C C . PRO A 1 310 ? 50.704 40.847 -25.405 1.00 44.44 310 PRO A C 1
ATOM 2271 O O . PRO A 1 310 ? 51.468 40.563 -26.317 1.00 44.44 310 PRO A O 1
ATOM 2274 N N . ALA A 1 311 ? 49.373 40.947 -25.581 1.00 31.19 311 ALA A N 1
ATOM 2275 C CA . ALA A 1 311 ? 48.580 41.536 -26.698 1.00 31.19 311 ALA A CA 1
ATOM 2276 C C . ALA A 1 311 ? 48.655 41.128 -28.215 1.00 31.19 311 ALA A C 1
ATOM 2278 O O . ALA A 1 311 ? 49.596 41.428 -28.933 1.00 31.19 311 ALA A O 1
ATOM 2279 N N . LYS A 1 312 ? 47.490 40.655 -28.720 1.00 32.53 312 LYS A N 1
ATOM 2280 C CA . LYS A 1 312 ? 46.664 41.081 -29.905 1.00 32.53 312 LYS A CA 1
ATOM 2281 C C . LYS A 1 312 ? 47.285 41.579 -31.252 1.00 32.53 312 LYS A C 1
ATOM 2283 O O . LYS A 1 312 ? 47.903 42.628 -31.264 1.00 32.53 312 LYS A O 1
ATOM 2288 N N . LYS A 1 313 ? 46.839 40.941 -32.371 1.00 31.62 313 LYS A N 1
ATOM 2289 C CA . LYS A 1 313 ? 46.345 41.428 -33.722 1.00 31.62 313 LYS A CA 1
ATOM 2290 C C . LYS A 1 313 ? 46.960 42.693 -34.404 1.00 31.62 313 LYS A C 1
ATOM 2292 O O . LYS A 1 313 ? 47.227 43.654 -33.699 1.00 31.62 313 LYS A O 1
ATOM 2297 N N . PRO A 1 314 ? 47.015 42.808 -35.767 1.00 40.44 314 PRO A N 1
ATOM 2298 C CA . PRO A 1 314 ? 45.962 42.420 -36.735 1.00 40.44 314 PRO A CA 1
ATOM 2299 C C . PRO A 1 314 ? 46.479 41.753 -38.049 1.00 40.44 314 PRO A C 1
ATOM 2301 O O . PRO A 1 314 ? 47.511 41.095 -38.032 1.00 40.44 314 PRO A O 1
ATOM 2304 N N . ALA A 1 315 ? 45.740 41.859 -39.169 1.00 38.88 315 ALA A N 1
ATOM 2305 C CA . ALA A 1 315 ? 45.992 41.176 -40.454 1.00 38.88 315 ALA A CA 1
ATOM 2306 C C . ALA A 1 315 ? 45.839 42.110 -41.682 1.00 38.88 315 ALA A C 1
ATOM 2308 O O . ALA A 1 315 ? 45.170 43.139 -41.559 1.00 38.88 315 ALA A O 1
ATOM 2309 N N . PRO A 1 316 ? 46.350 41.719 -42.871 1.00 33.56 316 PRO A N 1
ATOM 2310 C CA . PRO A 1 316 ? 45.903 42.257 -44.162 1.00 33.56 316 PRO A CA 1
ATOM 2311 C C . PRO A 1 316 ? 45.434 41.185 -45.186 1.00 33.56 316 PRO A C 1
ATOM 2313 O O . PRO A 1 316 ? 45.474 39.980 -44.945 1.00 33.56 316 PRO A O 1
ATOM 2316 N N . LYS A 1 317 ? 44.959 41.673 -46.339 1.00 34.72 317 LYS A N 1
ATOM 2317 C CA . LYS A 1 317 ? 44.425 41.003 -47.554 1.00 34.72 317 LYS A CA 1
ATOM 2318 C C . LYS A 1 317 ? 44.692 41.982 -48.735 1.00 34.72 317 LYS A C 1
ATOM 2320 O O . LYS A 1 317 ? 45.003 43.133 -48.419 1.00 34.72 317 LYS A O 1
ATOM 2325 N N . PRO A 1 318 ? 44.433 41.681 -50.028 1.00 52.75 318 PRO A N 1
ATOM 2326 C CA . PRO A 1 318 ? 44.228 40.410 -50.747 1.00 52.75 318 PRO A CA 1
ATOM 2327 C C . PRO A 1 318 ? 45.222 40.246 -51.932 1.00 52.75 318 PRO A C 1
ATOM 2329 O O . PRO A 1 318 ? 46.072 41.106 -52.107 1.00 52.75 318 PRO A O 1
ATOM 2332 N N . ASP A 1 319 ? 45.054 39.232 -52.802 1.00 31.75 319 ASP A N 1
ATOM 2333 C CA . ASP A 1 319 ? 45.244 39.431 -54.259 1.00 31.75 319 ASP A CA 1
ATOM 2334 C C . ASP A 1 319 ? 44.607 38.329 -55.147 1.00 31.75 319 ASP A C 1
ATOM 2336 O O . ASP A 1 319 ? 44.192 37.287 -54.629 1.00 31.75 319 ASP A O 1
ATOM 2340 N N . LYS A 1 320 ? 44.476 38.569 -56.468 1.00 34.91 320 LYS A N 1
ATOM 2341 C CA . LYS A 1 320 ? 43.917 37.630 -57.483 1.00 34.91 320 LYS A CA 1
ATOM 2342 C C . LYS A 1 320 ? 44.276 38.052 -58.927 1.00 34.91 320 LYS A C 1
ATOM 2344 O O . LYS A 1 320 ? 44.137 39.232 -59.233 1.00 34.91 320 LYS A O 1
ATOM 2349 N N . PRO A 1 321 ? 44.571 37.120 -59.862 1.00 41.50 321 PRO A N 1
ATOM 2350 C CA . PRO A 1 321 ? 43.848 37.150 -61.156 1.00 41.50 321 PRO A CA 1
ATOM 2351 C C . PRO A 1 321 ? 43.620 35.783 -61.859 1.00 41.50 321 PRO A C 1
ATOM 2353 O O . PRO A 1 321 ? 44.373 34.840 -61.657 1.00 41.50 321 PRO A O 1
ATOM 2356 N N . SER A 1 322 ? 42.633 35.750 -62.777 1.00 30.88 322 SER A N 1
ATOM 2357 C CA . SER A 1 322 ? 42.360 34.721 -63.820 1.00 30.88 322 SER A CA 1
ATOM 2358 C C . SER A 1 322 ? 42.117 33.250 -63.401 1.00 30.88 322 SER A C 1
ATOM 2360 O O . SER A 1 322 ? 42.457 32.823 -62.309 1.00 30.88 322 SER A O 1
ATOM 2362 N N . GLY A 1 323 ? 41.472 32.407 -64.222 1.00 31.50 323 GLY A N 1
ATOM 2363 C CA . GLY A 1 323 ? 40.715 32.692 -65.456 1.00 31.50 323 GLY A CA 1
ATOM 2364 C C . GLY A 1 323 ? 40.546 31.450 -66.350 1.00 31.50 323 GLY A C 1
ATOM 23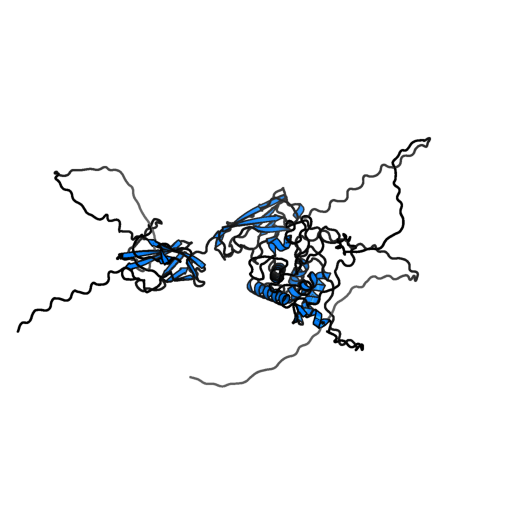65 O O . GLY A 1 323 ? 41.518 30.999 -66.941 1.00 31.50 323 GLY A O 1
ATOM 2366 N N . GLY A 1 324 ? 39.327 30.911 -66.470 1.00 31.33 324 GLY A N 1
ATOM 2367 C CA . GLY A 1 324 ? 39.002 29.717 -67.272 1.00 31.33 324 GLY A CA 1
ATOM 2368 C C . GLY A 1 324 ? 37.484 29.534 -67.424 1.00 31.33 324 GLY A C 1
ATOM 2369 O O . GLY A 1 324 ? 36.730 30.124 -66.649 1.00 31.33 324 GLY A O 1
ATOM 2370 N N . LYS A 1 325 ? 37.027 28.788 -68.441 1.00 32.88 325 LYS A N 1
ATOM 2371 C CA . LYS A 1 325 ? 35.636 28.829 -68.938 1.00 32.88 325 LYS A CA 1
ATOM 2372 C C . LYS A 1 325 ? 35.041 27.433 -69.209 1.00 32.88 325 LYS A C 1
ATOM 2374 O O . LYS A 1 325 ? 35.741 26.556 -69.692 1.00 32.88 325 LYS A O 1
ATOM 2379 N N . GLU A 1 326 ? 33.734 27.318 -68.960 1.00 32.06 326 GLU A N 1
ATOM 2380 C CA . GLU A 1 326 ? 32.752 26.426 -69.620 1.00 32.06 326 GLU A CA 1
ATOM 2381 C C . GLU A 1 326 ? 32.936 24.891 -69.613 1.00 32.06 326 GLU A C 1
ATOM 2383 O O . GLU A 1 326 ? 33.476 24.298 -70.543 1.00 32.06 326 GLU A O 1
ATOM 2388 N N . SER A 1 327 ? 32.238 24.228 -68.680 1.00 33.03 327 SER A N 1
ATOM 2389 C CA . SER A 1 327 ? 31.157 23.269 -69.008 1.00 33.03 327 SER A CA 1
ATOM 2390 C C . SER A 1 327 ? 30.199 23.082 -67.808 1.00 33.03 327 SER A C 1
ATOM 2392 O O . SER A 1 327 ? 30.619 23.333 -66.677 1.00 33.03 327 SER A O 1
ATOM 2394 N N . PRO A 1 328 ? 28.913 22.720 -68.015 1.00 41.75 328 PRO A N 1
ATOM 2395 C CA . PRO A 1 328 ? 27.925 22.625 -66.937 1.00 41.75 328 PRO A CA 1
ATOM 2396 C C . PRO A 1 328 ? 27.749 21.192 -66.398 1.00 41.75 328 PRO A C 1
ATOM 2398 O O . PRO A 1 328 ? 27.141 20.347 -67.054 1.00 41.75 328 PRO A O 1
ATOM 2401 N N . ASP A 1 329 ? 28.204 20.943 -65.170 1.00 41.94 329 ASP A N 1
ATOM 2402 C CA . ASP A 1 329 ? 27.866 19.724 -64.419 1.00 41.94 329 ASP A CA 1
ATOM 2403 C C . ASP A 1 329 ? 26.413 19.740 -63.890 1.00 41.94 329 ASP A C 1
ATOM 2405 O O . ASP A 1 329 ? 25.828 20.815 -63.687 1.00 41.94 329 ASP A O 1
ATOM 2409 N N . PRO A 1 330 ? 25.791 18.567 -63.655 1.00 44.31 330 PRO A N 1
ATOM 2410 C CA . PRO A 1 330 ? 24.391 18.480 -63.263 1.00 44.31 330 PRO A CA 1
ATOM 2411 C C . PRO A 1 330 ? 24.138 19.019 -61.848 1.00 44.31 330 PRO A C 1
ATOM 2413 O O . PRO A 1 330 ? 24.889 18.783 -60.902 1.00 44.31 330 PRO A O 1
ATOM 2416 N N . LYS A 1 331 ? 23.004 19.712 -61.698 1.00 47.69 331 LYS A N 1
ATOM 2417 C CA . LYS A 1 331 ? 22.505 20.247 -60.424 1.00 47.69 331 LYS A CA 1
ATOM 2418 C C . LYS A 1 331 ? 22.455 19.144 -59.348 1.00 47.69 331 LYS A C 1
ATOM 2420 O O . LYS A 1 331 ? 21.793 18.134 -59.591 1.00 47.69 331 LYS A O 1
ATOM 2425 N N . PRO A 1 332 ? 23.042 19.347 -58.150 1.00 45.00 332 PRO A N 1
ATOM 2426 C CA . PRO A 1 332 ? 22.974 18.365 -57.074 1.00 45.00 332 PRO A CA 1
ATOM 2427 C C . PRO A 1 332 ? 21.531 17.995 -56.724 1.00 45.00 332 PRO A C 1
ATOM 2429 O O . PRO A 1 332 ? 20.701 18.868 -56.439 1.00 45.00 332 PRO A O 1
ATOM 2432 N N . SER A 1 333 ? 21.242 16.695 -56.719 1.00 47.22 333 SER A N 1
ATOM 2433 C CA . SER A 1 333 ? 19.988 16.158 -56.197 1.00 47.22 333 SER A CA 1
ATOM 2434 C C . SER A 1 333 ? 19.823 16.582 -54.740 1.00 47.22 333 SER A C 1
ATOM 2436 O O . SER A 1 333 ? 20.737 16.419 -53.930 1.00 47.22 333 SER A O 1
ATOM 2438 N N . LYS A 1 334 ? 18.650 17.126 -54.395 1.00 50.97 334 LYS A N 1
ATOM 2439 C CA . LYS A 1 334 ? 18.295 17.443 -53.006 1.00 50.97 334 LYS A CA 1
ATOM 2440 C C . LYS A 1 334 ? 18.480 16.171 -52.158 1.00 50.97 334 LYS A C 1
ATOM 2442 O O . LYS A 1 334 ? 17.974 15.132 -52.589 1.00 50.97 334 LYS A O 1
ATOM 2447 N N . PRO A 1 335 ? 19.151 16.222 -50.989 1.00 47.34 335 PRO A N 1
ATOM 2448 C CA . PRO A 1 335 ? 19.258 15.062 -50.114 1.00 47.34 335 PRO A CA 1
ATOM 2449 C C . PRO A 1 335 ? 17.874 14.473 -49.849 1.00 47.34 335 PRO A C 1
ATOM 2451 O O . PRO A 1 335 ? 16.945 15.215 -49.507 1.00 47.34 335 PRO A O 1
ATOM 2454 N N . SER A 1 336 ? 17.727 13.160 -50.036 1.00 49.16 336 SER A N 1
ATOM 2455 C CA . SER A 1 336 ? 16.497 12.485 -49.634 1.00 49.16 336 SER A CA 1
ATOM 2456 C C . SER A 1 336 ? 16.356 12.648 -48.130 1.00 49.16 336 SER A C 1
ATOM 2458 O O . SER A 1 336 ? 17.276 12.316 -47.383 1.00 49.16 336 SER A O 1
ATOM 2460 N N . VAL A 1 337 ? 15.212 13.165 -47.689 1.00 50.47 337 VAL A N 1
ATOM 2461 C CA . VAL A 1 337 ? 14.873 13.154 -46.266 1.00 50.47 337 VAL A CA 1
ATOM 2462 C C . VAL A 1 337 ? 14.828 11.679 -45.839 1.00 50.47 337 VAL A C 1
ATOM 2464 O O . VAL A 1 337 ? 14.251 10.877 -46.585 1.00 50.47 337 VAL A O 1
ATOM 2467 N N . PRO A 1 338 ? 15.449 11.287 -44.711 1.00 52.59 338 PRO A N 1
ATOM 2468 C CA . PRO A 1 338 ? 15.272 9.947 -44.168 1.00 52.59 338 PRO A CA 1
ATOM 2469 C C . PRO A 1 338 ? 13.775 9.661 -43.979 1.00 52.59 338 PRO A C 1
ATOM 2471 O O . PRO A 1 338 ? 13.042 10.577 -43.592 1.00 52.59 338 PRO A O 1
ATOM 2474 N N . PRO A 1 339 ? 13.289 8.440 -44.256 1.00 53.91 339 PRO A N 1
ATOM 2475 C CA . PRO A 1 339 ? 11.898 8.111 -43.986 1.00 53.91 339 PRO A CA 1
ATOM 2476 C C . PRO A 1 339 ? 11.627 8.295 -42.490 1.00 53.91 339 PRO A C 1
ATOM 2478 O O . PRO A 1 339 ? 12.348 7.744 -41.659 1.00 53.91 339 PRO A O 1
ATOM 2481 N N . THR A 1 340 ? 10.604 9.080 -42.150 1.00 50.84 340 THR A N 1
ATOM 2482 C CA . THR A 1 340 ? 10.149 9.226 -40.763 1.00 50.84 340 THR A CA 1
ATOM 2483 C C . THR A 1 340 ? 9.860 7.834 -40.191 1.00 50.84 340 THR A C 1
ATOM 2485 O O . THR A 1 340 ? 9.176 7.060 -40.870 1.00 50.84 340 THR A O 1
ATOM 2488 N N . PRO A 1 341 ? 10.353 7.488 -38.985 1.00 60.81 341 PRO A N 1
ATOM 2489 C CA . PRO A 1 341 ? 10.044 6.199 -38.377 1.00 60.81 341 PRO A CA 1
ATOM 2490 C C . PRO A 1 341 ? 8.521 6.014 -38.245 1.00 60.81 341 PRO A C 1
ATOM 2492 O O . PRO A 1 341 ? 7.792 6.999 -38.073 1.00 60.81 341 PRO A O 1
ATOM 2495 N N . PRO A 1 342 ? 8.013 4.774 -38.364 1.00 71.88 342 PRO A N 1
ATOM 2496 C CA . PRO A 1 342 ? 6.585 4.507 -38.261 1.00 71.88 342 PRO A CA 1
ATOM 2497 C C . PRO A 1 342 ? 6.075 4.895 -36.869 1.00 71.88 342 PRO A C 1
ATOM 2499 O O . PRO A 1 342 ? 6.646 4.486 -35.862 1.00 71.88 342 PRO A O 1
ATOM 2502 N N . GLN A 1 343 ? 4.992 5.674 -36.824 1.00 78.81 343 GLN A N 1
ATOM 2503 C CA . GLN A 1 343 ? 4.368 6.106 -35.570 1.00 78.81 343 GLN A CA 1
ATOM 2504 C C . GLN A 1 343 ? 3.916 4.895 -34.745 1.00 78.81 343 GLN A C 1
ATOM 2506 O O . GLN A 1 343 ? 3.277 3.979 -35.270 1.00 78.81 343 GLN A O 1
ATOM 2511 N N . THR A 1 344 ? 4.225 4.903 -33.450 1.00 87.81 344 THR A N 1
ATOM 2512 C CA . THR A 1 344 ? 3.736 3.895 -32.503 1.00 87.81 344 THR A CA 1
ATOM 2513 C C . THR A 1 344 ? 2.245 4.121 -32.205 1.00 87.81 344 THR A C 1
ATOM 2515 O O . THR A 1 344 ? 1.733 5.217 -32.439 1.00 87.81 344 THR A O 1
ATOM 2518 N N . PRO A 1 345 ? 1.513 3.139 -31.639 1.00 88.25 345 PRO A N 1
ATOM 2519 C CA . PRO A 1 345 ? 0.144 3.373 -31.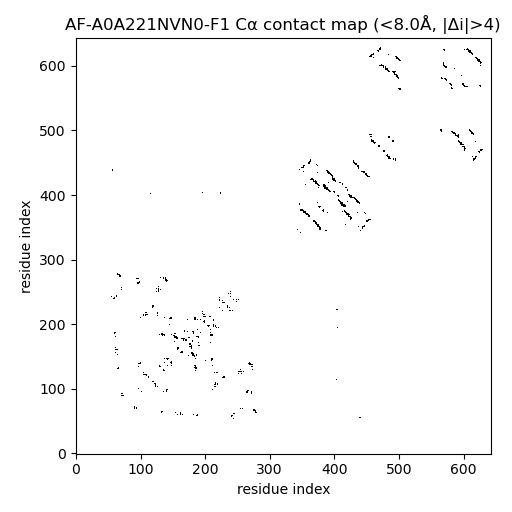175 1.00 88.25 345 PRO A CA 1
ATOM 2520 C C . PRO A 1 345 ? 0.062 4.557 -30.200 1.00 88.25 345 PRO A C 1
ATOM 2522 O O . PRO A 1 345 ? -0.792 5.426 -30.366 1.00 88.25 345 PRO A O 1
ATOM 2525 N N . THR A 1 346 ? 1.010 4.655 -29.263 1.00 90.94 346 THR A N 1
ATOM 2526 C CA . THR A 1 346 ? 1.140 5.771 -28.315 1.00 90.94 346 THR A CA 1
ATOM 2527 C C . THR A 1 346 ? 1.207 7.127 -29.025 1.00 90.94 346 THR A C 1
ATOM 2529 O O . THR A 1 346 ? 0.522 8.060 -28.609 1.00 90.94 346 THR A O 1
ATOM 2532 N N . ASP A 1 347 ? 1.939 7.237 -30.139 1.00 91.50 347 ASP A N 1
ATOM 2533 C CA . ASP A 1 347 ? 2.066 8.486 -30.909 1.00 91.50 347 ASP A CA 1
ATOM 2534 C C . ASP A 1 347 ? 0.754 8.974 -31.540 1.00 91.50 347 ASP A C 1
ATOM 2536 O O . ASP A 1 347 ? 0.633 10.155 -31.883 1.00 91.50 347 ASP A O 1
ATOM 2540 N N . THR A 1 348 ? -0.232 8.086 -31.690 1.00 93.75 348 THR A N 1
ATOM 2541 C CA . THR A 1 348 ? -1.535 8.409 -32.292 1.00 93.75 348 THR A CA 1
ATOM 2542 C C . THR A 1 348 ? -2.577 8.912 -31.289 1.00 93.75 348 THR A C 1
ATOM 2544 O O . THR A 1 348 ? -3.619 9.414 -31.712 1.00 93.75 348 THR A O 1
ATOM 2547 N N . VAL A 1 349 ? -2.307 8.827 -29.979 1.00 96.50 349 VAL A N 1
ATOM 2548 C CA . VAL A 1 349 ? -3.229 9.290 -28.928 1.00 96.50 349 VAL A CA 1
ATOM 2549 C C . VAL A 1 349 ? -3.250 10.822 -28.872 1.00 96.50 349 VAL A C 1
ATOM 2551 O O . VAL A 1 349 ? -2.203 11.463 -28.772 1.00 96.50 349 VAL A O 1
ATOM 2554 N N . ASP A 1 350 ? -4.441 11.414 -28.927 1.00 96.69 350 ASP A N 1
ATOM 2555 C CA . ASP A 1 350 ? -4.685 12.864 -28.802 1.00 96.69 350 ASP A CA 1
ATOM 2556 C C . ASP A 1 350 ? -5.348 13.175 -27.447 1.00 96.69 350 ASP A C 1
ATOM 2558 O O . ASP A 1 350 ? -5.031 14.186 -26.824 1.00 96.69 350 ASP A O 1
ATOM 2562 N N . GLN A 1 351 ? -6.211 12.272 -26.955 1.00 96.25 351 GLN A N 1
ATOM 2563 C CA . GLN A 1 351 ? -6.952 12.436 -25.702 1.00 96.25 351 GLN A CA 1
ATOM 2564 C C . GLN A 1 351 ? -7.181 11.115 -24.948 1.00 96.25 351 GLN A C 1
ATOM 2566 O O . GLN A 1 351 ? -7.141 10.024 -25.525 1.00 96.25 351 GLN A O 1
ATOM 2571 N N . LEU A 1 352 ? -7.463 11.250 -23.652 1.00 97.94 352 LEU A N 1
ATOM 2572 C CA . LEU A 1 352 ? -8.051 10.219 -22.801 1.00 97.94 352 LEU A CA 1
ATOM 2573 C C . LEU A 1 352 ? -9.495 10.612 -22.458 1.00 97.94 352 LEU A C 1
ATOM 2575 O O . LEU A 1 352 ? -9.790 11.798 -22.303 1.00 97.94 352 LEU A O 1
ATOM 2579 N N . GLN A 1 353 ? -10.374 9.623 -22.315 1.00 96.69 353 GLN A N 1
ATOM 2580 C CA . GLN A 1 353 ? -11.740 9.777 -21.807 1.00 96.69 353 GLN A CA 1
ATOM 2581 C C . GLN A 1 353 ? -12.025 8.739 -20.712 1.00 96.69 353 GLN A C 1
ATOM 2583 O O . GLN A 1 353 ? -11.397 7.678 -20.678 1.00 96.69 353 GLN A O 1
ATOM 2588 N N . ASP A 1 354 ? -12.989 9.030 -19.840 1.00 95.94 354 ASP A N 1
ATOM 2589 C CA . ASP A 1 354 ? -13.606 8.015 -18.982 1.00 95.94 354 ASP A CA 1
ATOM 2590 C C . ASP A 1 354 ? -14.333 6.970 -19.854 1.00 95.94 354 ASP A C 1
ATOM 2592 O O . ASP A 1 354 ? -14.894 7.297 -20.901 1.00 95.94 354 ASP A O 1
ATOM 2596 N N . ALA A 1 355 ? -14.293 5.704 -19.444 1.00 94.19 355 ALA A N 1
ATOM 2597 C CA . ALA A 1 355 ? -15.049 4.608 -20.040 1.00 94.19 355 ALA A CA 1
ATOM 2598 C C . ALA A 1 355 ? -16.242 4.223 -19.143 1.00 94.19 355 ALA A C 1
ATOM 2600 O O . ALA A 1 355 ? -16.379 3.063 -18.754 1.00 94.19 355 ALA A O 1
ATOM 2601 N N . ASP A 1 356 ? -17.080 5.219 -18.834 1.00 90.50 356 ASP A N 1
ATOM 2602 C CA . ASP A 1 356 ? -18.309 5.116 -18.034 1.00 90.50 356 ASP A CA 1
ATOM 2603 C C . ASP A 1 356 ? -18.085 4.583 -16.597 1.00 90.50 356 ASP A C 1
ATOM 2605 O O . ASP A 1 356 ? -18.809 3.709 -16.107 1.00 90.50 356 ASP A O 1
ATOM 2609 N N . THR A 1 357 ? -17.068 5.105 -15.898 1.00 90.75 357 THR A N 1
ATOM 2610 C CA . THR A 1 357 ? -16.710 4.698 -14.530 1.00 90.75 357 THR A CA 1
ATOM 2611 C C . THR A 1 357 ? -17.829 5.019 -13.530 1.00 90.75 357 THR A C 1
ATOM 2613 O O . THR A 1 357 ? -18.141 6.173 -13.234 1.00 90.75 357 THR A O 1
ATOM 2616 N N . ALA A 1 358 ? -18.425 3.975 -12.949 1.00 91.81 358 ALA A N 1
ATOM 2617 C CA . ALA A 1 358 ? -19.442 4.106 -11.905 1.00 91.81 358 ALA A CA 1
ATOM 2618 C C . ALA A 1 358 ? -18.872 4.701 -10.600 1.00 91.81 358 ALA A C 1
ATOM 2620 O O . ALA A 1 358 ? -17.686 4.544 -10.307 1.00 91.81 358 ALA A O 1
ATOM 2621 N N . LYS A 1 359 ? -19.733 5.337 -9.781 1.00 92.56 359 LYS A N 1
ATOM 2622 C CA . LYS A 1 359 ? -19.330 6.013 -8.532 1.00 92.56 359 LYS A CA 1
ATOM 2623 C C . LYS A 1 359 ? -18.461 5.101 -7.654 1.00 92.56 359 LYS A C 1
ATOM 2625 O O . LYS A 1 359 ? -18.926 4.082 -7.146 1.00 92.56 359 LYS A O 1
ATOM 2630 N N . LEU A 1 360 ? -17.228 5.535 -7.419 1.00 96.44 360 LEU A N 1
ATOM 2631 C CA . LEU A 1 360 ? -16.244 4.827 -6.613 1.00 96.44 360 LEU A CA 1
ATOM 2632 C C . LEU A 1 360 ? -16.500 5.104 -5.126 1.00 96.44 360 LEU A C 1
ATOM 2634 O O . LEU A 1 360 ? -16.171 6.172 -4.612 1.00 96.44 360 LEU A O 1
ATOM 2638 N N . THR A 1 361 ? -17.094 4.146 -4.417 1.00 95.88 361 THR A N 1
ATOM 2639 C CA . THR A 1 361 ? -17.223 4.207 -2.957 1.00 95.88 361 THR A CA 1
ATOM 2640 C C . THR A 1 361 ? -17.138 2.817 -2.333 1.00 95.88 361 THR A C 1
ATOM 2642 O O . THR A 1 361 ? -17.661 1.852 -2.893 1.00 95.88 361 THR A O 1
ATOM 2645 N N . ALA A 1 362 ? -16.460 2.726 -1.191 1.00 96.06 362 ALA A N 1
ATOM 2646 C CA . ALA A 1 362 ? -16.345 1.530 -0.363 1.00 96.06 362 ALA A CA 1
ATOM 2647 C C . ALA A 1 362 ? -16.253 1.931 1.117 1.00 96.06 362 ALA A C 1
ATOM 2649 O O . ALA A 1 362 ? -15.900 3.070 1.427 1.00 96.06 362 ALA A O 1
ATOM 2650 N N . MET A 1 363 ? -16.556 0.999 2.020 1.00 95.19 363 MET A N 1
ATOM 2651 C CA . MET A 1 363 ? -16.310 1.179 3.454 1.00 95.19 363 MET A CA 1
ATOM 2652 C C . MET A 1 363 ? -14.815 0.994 3.755 1.00 95.19 363 MET A C 1
ATOM 2654 O O . MET A 1 363 ? -14.090 0.361 2.988 1.00 95.19 363 MET A O 1
ATOM 2658 N N . ALA A 1 364 ? -14.334 1.565 4.857 1.00 94.56 364 ALA A N 1
ATOM 2659 C CA . ALA A 1 364 ? -12.960 1.391 5.317 1.00 94.56 364 ALA A CA 1
ATOM 2660 C C . ALA A 1 364 ? -12.613 -0.106 5.457 1.00 94.56 364 ALA A C 1
ATOM 2662 O O . ALA A 1 364 ? -13.345 -0.863 6.093 1.00 94.56 364 ALA A O 1
ATOM 2663 N N . GLY A 1 365 ? -11.527 -0.527 4.801 1.00 89.56 365 GLY A N 1
ATOM 2664 C CA . GLY A 1 365 ? -11.112 -1.932 4.688 1.00 89.56 365 GLY A CA 1
ATOM 2665 C C . GLY A 1 365 ? -11.792 -2.777 3.591 1.00 89.56 365 GLY A C 1
ATOM 2666 O O . GLY A 1 365 ? -11.322 -3.884 3.330 1.00 89.56 365 GLY A O 1
ATOM 2667 N N . ASP A 1 366 ? -12.823 -2.291 2.888 1.00 92.62 366 ASP A N 1
ATOM 2668 C CA . ASP A 1 366 ? -13.499 -3.040 1.809 1.00 92.62 366 ASP A CA 1
ATOM 2669 C C . ASP A 1 366 ? -12.856 -2.849 0.419 1.00 92.62 366 ASP A C 1
ATOM 2671 O O . ASP A 1 366 ? -12.285 -1.808 0.081 1.00 92.62 366 ASP A O 1
ATOM 2675 N N . THR A 1 367 ? -13.021 -3.846 -0.455 1.00 93.69 367 THR A N 1
ATOM 2676 C CA . THR A 1 367 ? -12.702 -3.717 -1.885 1.00 93.69 367 THR A CA 1
ATOM 2677 C C . THR A 1 367 ? -13.802 -2.938 -2.617 1.00 93.69 367 THR A C 1
ATOM 2679 O O . THR A 1 367 ? -14.990 -3.238 -2.487 1.00 93.69 367 THR A O 1
ATOM 2682 N N . PHE A 1 368 ? -13.422 -1.975 -3.459 1.00 95.69 368 PHE A N 1
ATOM 2683 C CA . PHE A 1 368 ? -14.356 -1.235 -4.308 1.00 95.69 368 PHE A CA 1
ATOM 2684 C C . PHE A 1 368 ? -15.000 -2.166 -5.345 1.00 95.69 368 PHE A C 1
ATOM 2686 O O . PHE A 1 368 ? -14.321 -2.872 -6.094 1.00 95.69 368 PHE A O 1
ATOM 2693 N N . THR A 1 369 ? -16.332 -2.138 -5.411 1.00 92.19 369 THR A N 1
ATOM 2694 C CA . THR A 1 369 ? -17.124 -2.955 -6.347 1.00 92.19 369 THR A CA 1
ATOM 2695 C C . THR A 1 369 ? -17.073 -2.419 -7.779 1.00 92.19 369 THR A C 1
ATOM 2697 O O . THR A 1 369 ? -17.062 -3.196 -8.734 1.00 92.19 369 THR A O 1
ATOM 2700 N N . ALA A 1 370 ? -17.003 -1.095 -7.933 1.00 93.50 370 ALA A N 1
ATOM 2701 C CA . ALA A 1 370 ? -16.743 -0.416 -9.197 1.00 93.50 370 ALA A CA 1
ATOM 2702 C C . ALA A 1 370 ? -15.235 -0.385 -9.518 1.00 93.50 370 ALA A C 1
ATOM 2704 O O . ALA A 1 370 ? -14.387 -0.395 -8.625 1.00 93.50 370 ALA A O 1
ATOM 2705 N N . ARG A 1 371 ? -14.895 -0.320 -10.810 1.00 93.88 371 ARG A N 1
ATOM 2706 C CA . ARG A 1 371 ? -13.517 -0.188 -11.309 1.00 93.88 371 ARG A CA 1
ATOM 2707 C C . ARG A 1 371 ? -13.414 0.990 -12.265 1.00 93.88 371 ARG A C 1
ATOM 2709 O O . ARG A 1 371 ? -14.351 1.250 -13.013 1.00 93.88 371 ARG A O 1
ATOM 2716 N N . ILE A 1 372 ? -12.252 1.636 -12.271 1.00 97.38 372 ILE A N 1
ATOM 2717 C CA . ILE A 1 372 ? -11.928 2.716 -13.206 1.00 97.38 372 ILE A CA 1
ATOM 2718 C C . ILE A 1 372 ? -11.662 2.133 -14.595 1.00 97.38 372 ILE A C 1
ATOM 2720 O O . ILE A 1 372 ? -10.820 1.243 -14.744 1.00 97.38 372 ILE A O 1
ATOM 2724 N N . GLY A 1 373 ? -12.333 2.669 -15.613 1.00 96.75 373 GLY A N 1
ATOM 2725 C CA . GLY A 1 373 ? -12.035 2.415 -17.019 1.00 96.75 373 GLY A CA 1
ATOM 2726 C C . GLY A 1 373 ? -11.587 3.698 -17.715 1.00 96.75 373 GLY A C 1
ATOM 2727 O O . GLY A 1 373 ? -12.257 4.714 -17.620 1.00 96.75 373 GLY A O 1
ATOM 2728 N N . THR A 1 374 ? -10.471 3.672 -18.445 1.00 98.19 374 THR A N 1
ATOM 2729 C CA . THR A 1 374 ? -10.015 4.810 -19.265 1.00 98.19 374 THR A CA 1
ATOM 2730 C C . THR A 1 374 ? -9.890 4.400 -20.724 1.00 98.19 374 THR A C 1
ATOM 2732 O O . THR A 1 374 ? -9.298 3.369 -21.040 1.00 98.19 374 THR A O 1
ATOM 2735 N N . ARG A 1 375 ? -10.431 5.219 -21.624 1.00 97.75 375 ARG A N 1
ATOM 2736 C CA . ARG A 1 375 ? -10.398 5.052 -23.079 1.00 97.75 375 ARG A CA 1
ATOM 2737 C C . ARG A 1 375 ? -9.343 5.978 -23.688 1.00 97.75 375 ARG A C 1
ATOM 2739 O O . ARG A 1 375 ? -9.382 7.184 -23.468 1.00 97.75 375 ARG A O 1
ATOM 2746 N N . ALA A 1 376 ? -8.412 5.427 -24.464 1.00 97.69 376 ALA A N 1
ATOM 2747 C CA . ALA A 1 376 ? -7.425 6.189 -25.229 1.00 97.69 376 ALA A CA 1
ATOM 2748 C C . ALA A 1 376 ? -7.893 6.390 -26.673 1.00 97.69 376 ALA A C 1
ATOM 2750 O O . ALA A 1 376 ? -8.292 5.429 -27.337 1.00 97.69 376 ALA A O 1
ATOM 2751 N N . GLU A 1 377 ? -7.819 7.624 -27.179 1.00 97.50 377 GLU A N 1
ATOM 2752 C CA . GLU A 1 377 ? -8.368 7.979 -28.490 1.00 97.50 377 GLU A CA 1
ATOM 2753 C C . GLU A 1 377 ? -7.430 8.833 -29.341 1.00 97.50 377 GLU A C 1
ATOM 2755 O O . GLU A 1 377 ? -6.696 9.699 -28.864 1.00 97.50 377 GLU A O 1
ATOM 2760 N N . THR A 1 378 ? -7.525 8.619 -30.651 1.00 96.44 378 THR A N 1
ATOM 2761 C CA . THR A 1 378 ? -7.018 9.546 -31.664 1.00 96.44 378 THR A CA 1
ATOM 2762 C C . THR A 1 378 ? -7.867 10.816 -31.723 1.00 96.44 378 THR A C 1
ATOM 2764 O O . THR A 1 378 ? -9.043 10.818 -31.363 1.00 96.44 378 THR A O 1
ATOM 2767 N N . LYS A 1 379 ? -7.324 11.861 -32.355 1.00 94.56 379 LYS A N 1
ATOM 2768 C CA . LYS A 1 379 ? -8.013 13.127 -32.671 1.00 94.56 379 LYS A CA 1
ATOM 2769 C C . LYS A 1 379 ? -9.339 12.987 -33.441 1.00 94.56 379 LYS A C 1
ATOM 2771 O O . LYS A 1 379 ? -10.113 13.933 -33.534 1.00 94.56 379 LYS A O 1
ATOM 2776 N N . ALA A 1 380 ? -9.588 11.820 -34.035 1.00 93.94 380 ALA A N 1
ATOM 2777 C CA . ALA A 1 380 ? -10.809 11.497 -34.769 1.00 93.94 380 ALA A CA 1
ATOM 2778 C C . ALA A 1 380 ? -11.818 10.674 -33.937 1.00 93.94 380 ALA A C 1
ATOM 2780 O O . ALA A 1 380 ? -12.693 10.037 -34.522 1.00 93.94 380 ALA A O 1
ATOM 2781 N N . GLY A 1 381 ? -11.659 10.606 -32.607 1.00 92.62 381 GLY A N 1
ATOM 2782 C CA . GLY A 1 381 ? -12.498 9.800 -31.707 1.00 92.62 381 GLY A CA 1
ATOM 2783 C C . GLY A 1 381 ? -12.362 8.286 -31.910 1.00 92.62 381 GLY A C 1
ATOM 2784 O O . GLY A 1 381 ? -13.193 7.516 -31.440 1.00 92.62 381 GLY A O 1
ATOM 2785 N N . LYS A 1 382 ? -11.345 7.826 -32.657 1.00 95.88 382 LYS A N 1
ATOM 2786 C CA . LYS A 1 382 ? -11.100 6.387 -32.845 1.00 95.88 382 LYS A CA 1
ATOM 2787 C C . LYS A 1 382 ? -10.281 5.833 -31.680 1.00 95.88 382 LYS A C 1
ATOM 2789 O O . LYS A 1 382 ? -9.265 6.458 -31.361 1.00 95.88 382 LYS A O 1
ATOM 2794 N N . PRO A 1 383 ? -10.652 4.672 -31.113 1.00 96.56 383 PRO A N 1
ATOM 2795 C CA . PRO A 1 383 ? -9.920 4.056 -30.013 1.00 96.56 383 PRO A CA 1
ATOM 2796 C C . PRO A 1 383 ? -8.511 3.613 -30.419 1.00 96.56 383 PRO A C 1
ATOM 2798 O O . PRO A 1 383 ? -8.284 3.203 -31.560 1.00 96.56 383 PRO A O 1
ATOM 2801 N N . VAL A 1 384 ? -7.579 3.652 -29.464 1.00 97.12 384 VAL A N 1
ATOM 2802 C CA . VAL A 1 384 ? -6.177 3.256 -29.654 1.00 97.12 384 VAL A CA 1
ATOM 2803 C C . VAL A 1 384 ? -5.813 2.118 -28.702 1.00 97.12 384 VAL A C 1
ATOM 2805 O O . VAL A 1 384 ? -5.594 2.319 -27.506 1.00 97.12 384 VAL A O 1
ATOM 2808 N N . GLY A 1 385 ? -5.744 0.904 -29.246 1.00 94.31 385 GLY A N 1
ATOM 2809 C CA . GLY A 1 385 ? -5.275 -0.278 -28.524 1.00 94.31 385 GLY A CA 1
ATOM 2810 C C . GLY A 1 385 ? -3.752 -0.344 -28.382 1.00 94.31 385 GLY A C 1
ATOM 2811 O O . GLY A 1 385 ? -3.020 0.278 -29.151 1.00 94.31 385 GLY A O 1
ATOM 2812 N N . LYS A 1 386 ? -3.274 -1.162 -27.437 1.00 91.56 386 LYS A N 1
ATOM 2813 C CA . LYS A 1 386 ? -1.848 -1.372 -27.108 1.00 91.56 386 LYS A CA 1
ATOM 2814 C C . LYS A 1 386 ? -1.113 -0.144 -26.540 1.00 91.56 386 LYS A C 1
ATOM 2816 O O . LYS A 1 386 ? 0.114 -0.089 -26.584 1.00 91.56 386 LYS A O 1
ATOM 2821 N N . VAL A 1 387 ? -1.840 0.816 -25.973 1.00 94.38 387 VAL A N 1
ATOM 2822 C CA . VAL A 1 387 ? -1.294 1.983 -25.258 1.00 94.38 387 VAL A CA 1
ATOM 2823 C C . VAL A 1 387 ? -1.132 1.634 -23.780 1.00 94.38 387 VAL A C 1
ATOM 2825 O O . VAL A 1 387 ? -2.031 1.038 -23.194 1.00 94.38 387 VAL A O 1
ATOM 2828 N N . ARG A 1 388 ? -0.014 2.015 -23.151 1.00 91.62 388 ARG A N 1
ATOM 2829 C CA . ARG A 1 388 ? 0.153 1.911 -21.691 1.00 91.62 388 ARG A CA 1
ATOM 2830 C C . ARG A 1 388 ? -0.540 3.090 -21.003 1.00 91.62 388 ARG A C 1
ATOM 2832 O O . ARG A 1 388 ? -0.108 4.229 -21.177 1.00 91.62 388 ARG A O 1
ATOM 2839 N N . ILE A 1 389 ? -1.566 2.809 -20.203 1.00 95.94 389 ILE A N 1
ATOM 2840 C CA . ILE A 1 389 ? -2.218 3.769 -19.307 1.00 95.94 389 ILE A CA 1
ATOM 2841 C C . ILE A 1 389 ? -1.754 3.495 -17.881 1.00 95.94 389 ILE A C 1
ATOM 2843 O O . ILE A 1 389 ? -1.900 2.380 -17.382 1.00 95.94 389 ILE A O 1
ATOM 2847 N N . ARG A 1 390 ? -1.188 4.511 -17.232 1.00 93.81 390 ARG A N 1
ATOM 2848 C CA . ARG A 1 390 ? -0.784 4.489 -15.827 1.00 93.81 390 ARG A CA 1
ATOM 2849 C C . ARG A 1 390 ? -1.822 5.221 -14.990 1.00 93.81 390 ARG A C 1
ATOM 2851 O O . ARG A 1 390 ? -2.050 6.410 -15.207 1.00 93.81 390 ARG A O 1
ATOM 2858 N N . PHE A 1 391 ? -2.383 4.505 -14.028 1.00 96.12 391 PHE A N 1
ATOM 2859 C CA . PHE A 1 391 ? -3.244 5.011 -12.971 1.00 96.12 391 PHE A CA 1
ATOM 2860 C C . PHE A 1 391 ? -2.404 5.244 -11.713 1.00 96.12 391 PHE A C 1
ATOM 2862 O O . PHE A 1 391 ? -1.670 4.342 -11.303 1.00 96.12 391 PHE A O 1
ATOM 2869 N N . THR A 1 392 ? -2.528 6.417 -11.100 1.00 94.38 392 THR A N 1
ATOM 2870 C CA . THR A 1 392 ? -1.825 6.802 -9.867 1.00 94.38 392 THR A CA 1
ATOM 2871 C C . THR A 1 392 ? -2.841 7.239 -8.821 1.00 94.38 392 THR A C 1
ATOM 2873 O O . THR A 1 392 ? -3.625 8.138 -9.092 1.00 94.38 392 THR A O 1
ATOM 2876 N N . ILE A 1 393 ? -2.821 6.616 -7.644 1.00 94.50 393 ILE A N 1
ATOM 2877 C CA . ILE A 1 393 ? -3.643 6.963 -6.479 1.00 94.50 393 ILE A CA 1
ATOM 2878 C C . ILE A 1 393 ? -2.939 8.065 -5.682 1.00 94.50 393 ILE A C 1
ATOM 2880 O O . ILE A 1 393 ? -1.767 7.920 -5.325 1.00 94.50 393 ILE A O 1
ATOM 2884 N N . THR A 1 394 ? -3.667 9.132 -5.358 1.00 91.19 394 THR A N 1
ATOM 2885 C CA . THR A 1 394 ? -3.211 10.260 -4.536 1.00 91.19 394 THR A CA 1
ATOM 2886 C C . THR A 1 394 ? -4.258 10.625 -3.487 1.00 91.19 394 THR A C 1
ATOM 2888 O O . THR A 1 394 ? -5.412 10.902 -3.804 1.00 91.19 394 THR A O 1
ATOM 2891 N N . GLY A 1 395 ? -3.848 10.629 -2.221 1.00 90.31 395 GLY A N 1
ATOM 2892 C CA . GLY A 1 395 ? -4.699 10.885 -1.059 1.00 90.31 395 GLY A CA 1
ATOM 2893 C C . GLY A 1 395 ? -4.078 10.287 0.204 1.00 90.31 395 GLY A C 1
ATOM 2894 O O . GLY A 1 395 ? -3.037 9.634 0.135 1.00 90.31 395 GLY A O 1
ATOM 2895 N N . ASP A 1 396 ? -4.709 10.501 1.357 1.00 86.44 396 ASP A N 1
ATOM 2896 C CA . ASP A 1 396 ? -4.228 10.035 2.665 1.00 86.44 396 ASP A CA 1
ATOM 2897 C C . ASP A 1 396 ? -5.100 8.921 3.285 1.00 86.44 396 ASP A C 1
ATOM 2899 O O . ASP A 1 396 ? -4.829 8.461 4.394 1.00 86.44 396 ASP A O 1
ATOM 2903 N N . THR A 1 397 ? -6.101 8.433 2.543 1.00 90.38 397 THR A N 1
ATOM 2904 C CA . THR A 1 397 ? -7.015 7.332 2.914 1.00 90.38 397 THR A CA 1
ATOM 2905 C C . THR A 1 397 ? -6.329 5.964 3.060 1.00 90.38 397 THR A C 1
ATOM 2907 O O . THR A 1 397 ? -6.945 4.996 3.505 1.00 90.38 397 THR A O 1
ATOM 2910 N N . ASN A 1 398 ? -5.055 5.861 2.662 1.00 87.94 398 ASN A N 1
ATOM 2911 C CA . ASN A 1 398 ? -4.292 4.617 2.500 1.00 87.94 398 ASN A CA 1
ATOM 2912 C C . ASN A 1 398 ? -4.930 3.605 1.522 1.00 87.94 398 ASN A C 1
ATOM 2914 O O . ASN A 1 398 ? -4.638 2.411 1.583 1.00 87.94 398 ASN A O 1
ATOM 2918 N N . ALA A 1 399 ? -5.784 4.071 0.603 1.00 92.69 399 ALA A N 1
ATOM 2919 C CA . ALA A 1 399 ? -6.321 3.243 -0.471 1.00 92.69 399 ALA A CA 1
ATOM 2920 C C . ALA A 1 399 ? -5.224 2.788 -1.455 1.00 92.69 399 ALA A C 1
ATOM 2922 O O . ALA A 1 399 ? -4.247 3.495 -1.708 1.00 92.69 399 ALA A O 1
ATOM 2923 N N . THR A 1 400 ? -5.395 1.597 -2.028 1.00 90.69 400 THR A N 1
ATOM 2924 C CA . THR A 1 400 ? -4.440 0.973 -2.962 1.00 90.69 400 THR A CA 1
ATOM 2925 C C . THR A 1 400 ? -5.161 0.248 -4.100 1.00 90.69 400 THR A C 1
ATOM 2927 O O . THR A 1 400 ? -6.370 0.041 -4.059 1.00 90.69 400 THR A O 1
ATOM 2930 N N . PHE A 1 401 ? -4.433 -0.158 -5.137 1.00 91.81 401 PHE A N 1
ATOM 2931 C CA . PHE A 1 401 ? -4.880 -1.193 -6.066 1.00 91.81 401 PHE A CA 1
ATOM 2932 C C . PHE A 1 401 ? -4.745 -2.584 -5.431 1.00 91.81 401 PHE A C 1
ATOM 2934 O O . PHE A 1 401 ? -3.950 -2.792 -4.516 1.00 91.81 401 PHE A O 1
ATOM 2941 N N . THR A 1 402 ? -5.489 -3.564 -5.949 1.00 80.44 402 THR A N 1
ATOM 2942 C CA . THR A 1 402 ? -5.378 -4.977 -5.546 1.00 80.44 402 THR A CA 1
ATOM 2943 C C . THR A 1 402 ? -3.934 -5.476 -5.724 1.00 80.44 402 THR A C 1
ATOM 2945 O O . THR A 1 402 ? -3.495 -5.702 -6.851 1.00 80.44 402 THR A O 1
ATOM 2948 N N . GLY A 1 403 ? -3.217 -5.648 -4.608 1.00 69.50 403 GLY A N 1
ATOM 2949 C CA . GLY A 1 403 ? -1.761 -5.867 -4.557 1.00 69.50 403 GLY A CA 1
ATOM 2950 C C . GLY A 1 403 ? -1.008 -4.875 -3.648 1.00 69.50 403 GLY A C 1
ATOM 2951 O O . GLY A 1 403 ? 0.159 -5.090 -3.314 1.00 69.50 403 GLY A O 1
ATOM 2952 N N . GLY A 1 404 ? -1.674 -3.818 -3.180 1.00 74.25 404 GLY A N 1
ATOM 2953 C CA . GLY A 1 404 ? -1.092 -2.823 -2.282 1.00 74.25 404 GLY A CA 1
ATOM 2954 C C . GLY A 1 404 ? -0.250 -1.762 -2.997 1.00 74.25 404 GLY A C 1
ATOM 2955 O O . GLY A 1 404 ? 0.471 -1.015 -2.338 1.00 74.25 404 GLY A O 1
ATOM 2956 N N . GLU A 1 405 ? -0.272 -1.686 -4.330 1.00 78.94 405 GLU A N 1
ATOM 2957 C CA . GLU A 1 405 ? 0.338 -0.600 -5.102 1.00 78.94 405 GLU A CA 1
ATOM 2958 C C . GLU A 1 405 ? -0.532 0.663 -5.130 1.00 78.94 405 GLU A C 1
ATOM 2960 O O . GLU A 1 405 ? -1.742 0.592 -5.315 1.00 78.94 405 GLU A O 1
ATOM 2965 N N . THR A 1 406 ? 0.088 1.842 -5.039 1.00 84.25 406 THR A N 1
ATOM 2966 C CA . THR A 1 406 ? -0.568 3.125 -5.357 1.00 84.25 406 THR A CA 1
ATOM 2967 C C . THR A 1 406 ? -0.510 3.463 -6.850 1.00 84.25 406 THR A C 1
ATOM 2969 O O . THR A 1 406 ? -1.143 4.418 -7.286 1.00 84.25 406 THR A O 1
ATOM 2972 N N . VAL A 1 407 ? 0.221 2.688 -7.660 1.00 86.12 407 VAL A N 1
ATOM 2973 C CA . VAL A 1 407 ? 0.337 2.878 -9.112 1.00 86.12 407 VAL A CA 1
ATOM 2974 C C . VAL A 1 407 ? 0.110 1.557 -9.836 1.00 86.12 407 VAL A C 1
ATOM 2976 O O . VAL A 1 407 ? 0.737 0.551 -9.513 1.00 86.12 407 VAL A O 1
ATOM 2979 N N . ALA A 1 408 ? -0.739 1.573 -10.862 1.00 86.38 408 ALA A N 1
ATOM 2980 C CA . ALA A 1 408 ? -0.970 0.446 -11.759 1.00 86.38 408 ALA A CA 1
ATOM 2981 C C . ALA A 1 408 ? -0.799 0.891 -13.215 1.00 86.38 408 ALA A C 1
ATOM 2983 O O . ALA A 1 408 ? -1.259 1.964 -13.595 1.00 86.38 408 ALA A O 1
ATOM 2984 N N . THR A 1 409 ? -0.162 0.072 -14.056 1.00 88.88 409 THR A N 1
ATOM 2985 C CA . THR A 1 409 ? -0.061 0.336 -15.503 1.00 88.88 409 THR A CA 1
ATOM 2986 C C . THR A 1 409 ? -0.718 -0.792 -16.284 1.00 88.88 409 THR A C 1
ATOM 2988 O O . THR A 1 409 ? -0.315 -1.946 -16.170 1.00 88.88 409 THR A O 1
ATOM 2991 N N . VAL A 1 410 ? -1.721 -0.451 -17.090 1.00 90.38 410 VAL A N 1
ATOM 2992 C CA . VAL A 1 410 ? -2.541 -1.388 -17.866 1.00 90.38 410 VAL A CA 1
ATOM 2993 C C . VAL A 1 410 ? -2.428 -1.048 -19.350 1.00 90.38 410 VAL A C 1
ATOM 2995 O O . VAL A 1 410 ? -2.326 0.117 -19.731 1.00 90.38 410 VAL A O 1
ATOM 2998 N N . VAL A 1 411 ? -2.422 -2.069 -20.205 1.00 91.38 411 VAL A N 1
ATOM 2999 C CA . VAL A 1 411 ? -2.383 -1.904 -21.664 1.00 91.38 411 VAL A CA 1
ATOM 3000 C C . VAL A 1 411 ? -3.810 -1.859 -22.212 1.00 91.38 411 VAL A C 1
ATOM 3002 O O . VAL A 1 411 ? -4.618 -2.712 -21.853 1.00 91.38 411 VAL A O 1
ATOM 3005 N N . THR A 1 412 ? -4.120 -0.900 -23.088 1.00 95.44 412 THR A N 1
ATOM 3006 C CA . THR A 1 412 ? -5.448 -0.801 -23.712 1.00 95.44 412 THR A CA 1
ATOM 3007 C C . THR A 1 412 ? -5.752 -1.986 -24.632 1.00 95.44 412 THR A C 1
ATOM 3009 O O . THR A 1 412 ? -4.899 -2.439 -25.405 1.00 95.44 412 THR A O 1
ATOM 3012 N N . ASP A 1 413 ? -6.992 -2.466 -24.568 1.00 94.00 413 ASP A N 1
ATOM 3013 C CA . ASP A 1 413 ? -7.533 -3.539 -25.406 1.00 94.00 413 ASP A CA 1
ATOM 3014 C C . ASP A 1 413 ? -7.746 -3.112 -26.878 1.00 94.00 413 ASP A C 1
ATOM 3016 O O . ASP A 1 413 ? -7.369 -2.019 -27.304 1.00 94.00 413 ASP A O 1
ATOM 3020 N N . ALA A 1 414 ? -8.354 -3.974 -27.702 1.00 92.56 414 ALA A N 1
ATOM 3021 C CA . ALA A 1 414 ? -8.656 -3.648 -29.103 1.00 92.56 414 ALA A CA 1
ATOM 3022 C C . ALA A 1 414 ? -9.708 -2.526 -29.257 1.00 92.56 414 ALA A C 1
ATOM 3024 O O . ALA A 1 414 ? -9.822 -1.922 -30.324 1.00 92.56 414 ALA A O 1
ATOM 3025 N N . GLN A 1 415 ? -10.453 -2.241 -28.191 1.00 94.31 415 GLN A N 1
ATOM 3026 C CA . GLN A 1 415 ? -11.444 -1.188 -28.056 1.00 94.31 415 GLN A CA 1
ATOM 3027 C C . GLN A 1 415 ? -10.827 0.091 -27.466 1.00 94.31 415 GLN A C 1
ATOM 3029 O O . GLN A 1 415 ? -11.554 1.061 -27.264 1.00 94.31 415 GLN A O 1
ATOM 3034 N N . GLY A 1 416 ? -9.510 0.135 -27.234 1.00 95.75 416 GLY A N 1
ATOM 3035 C CA . GLY A 1 416 ? -8.794 1.288 -26.691 1.00 95.75 416 GLY A CA 1
ATOM 3036 C C . GLY A 1 416 ? -9.040 1.544 -25.204 1.00 95.75 416 GLY A C 1
ATOM 3037 O O . GLY A 1 416 ? -8.668 2.609 -24.719 1.00 95.75 416 GLY A O 1
ATOM 3038 N N . THR A 1 417 ? -9.645 0.604 -24.477 1.00 97.25 417 THR A N 1
ATOM 3039 C CA . THR A 1 417 ? -9.955 0.734 -23.051 1.00 97.25 417 THR A CA 1
ATOM 3040 C C . THR A 1 417 ? -8.912 0.013 -22.199 1.00 97.25 417 THR A C 1
ATOM 3042 O O . THR A 1 417 ? -8.540 -1.128 -22.466 1.00 97.25 417 THR A O 1
ATOM 3045 N N . ALA A 1 418 ? -8.438 0.685 -21.154 1.00 96.50 418 ALA A N 1
ATOM 3046 C CA . ALA A 1 418 ? -7.667 0.112 -20.061 1.00 96.50 418 ALA A CA 1
ATOM 3047 C C . ALA A 1 418 ? -8.545 0.111 -18.802 1.00 96.50 418 ALA A C 1
ATOM 3049 O O . ALA A 1 418 ? -9.001 1.168 -18.364 1.00 96.50 418 ALA A O 1
ATOM 3050 N N . LEU A 1 419 ? -8.786 -1.070 -18.232 1.00 96.44 419 LEU A N 1
ATOM 3051 C CA . LEU A 1 419 ? -9.506 -1.237 -16.969 1.00 96.44 419 LEU A CA 1
ATOM 3052 C C . LEU A 1 419 ? -8.486 -1.377 -15.835 1.00 96.44 419 LEU A C 1
ATOM 3054 O O . LEU A 1 419 ? -7.659 -2.290 -15.867 1.00 96.44 419 LEU A O 1
ATOM 3058 N N . ALA A 1 420 ? -8.537 -0.493 -14.843 1.00 94.75 420 ALA A N 1
ATOM 3059 C CA . ALA A 1 420 ? -7.655 -0.562 -13.685 1.00 94.75 420 ALA A CA 1
ATOM 3060 C C . ALA A 1 420 ? -7.893 -1.851 -12.860 1.00 94.75 420 ALA A C 1
ATOM 3062 O O . ALA A 1 420 ? -8.989 -2.433 -12.904 1.00 94.75 420 ALA A O 1
ATOM 3063 N N . PRO A 1 421 ? -6.905 -2.303 -12.060 1.00 92.25 421 PRO A N 1
ATOM 3064 C CA . PRO A 1 421 ? -7.162 -3.261 -10.987 1.00 92.25 421 PRO A CA 1
ATOM 3065 C C . PRO A 1 421 ? -8.257 -2.737 -10.045 1.00 92.25 421 PRO A C 1
ATOM 3067 O O . PRO A 1 421 ? -8.483 -1.529 -9.961 1.00 92.25 421 PRO A O 1
ATOM 3070 N N . ALA A 1 422 ? -8.934 -3.625 -9.311 1.00 92.44 422 ALA A N 1
ATOM 3071 C CA . ALA A 1 422 ? -9.894 -3.167 -8.308 1.00 92.44 422 ALA A CA 1
ATOM 3072 C C . ALA A 1 422 ? -9.175 -2.356 -7.219 1.00 92.44 422 ALA A C 1
ATOM 3074 O O . ALA A 1 422 ? -8.069 -2.717 -6.803 1.00 92.44 422 ALA A O 1
ATOM 3075 N N . LEU A 1 423 ? -9.804 -1.264 -6.785 1.00 95.88 423 LEU A N 1
ATOM 3076 C CA . LEU A 1 423 ? -9.333 -0.473 -5.654 1.00 95.88 423 LEU A CA 1
ATOM 3077 C C . LEU A 1 423 ? -9.677 -1.195 -4.349 1.00 95.88 423 LEU A C 1
ATOM 3079 O O . LEU A 1 423 ? -10.709 -1.854 -4.238 1.00 95.88 423 LEU A O 1
ATOM 3083 N N . GLN A 1 424 ? -8.817 -1.035 -3.360 1.00 95.00 424 GLN A N 1
ATOM 3084 C CA . GLN A 1 424 ? -8.949 -1.535 -2.004 1.00 95.00 424 GLN A CA 1
ATOM 3085 C C . GLN A 1 424 ? -8.920 -0.327 -1.069 1.00 95.00 424 GLN A C 1
ATOM 3087 O O . GLN A 1 424 ? -7.971 0.460 -1.112 1.00 95.00 424 GLN A O 1
ATOM 3092 N N . ALA A 1 425 ? -9.958 -0.151 -0.251 1.00 95.94 425 ALA A N 1
ATOM 3093 C CA . ALA A 1 425 ? -9.981 0.905 0.750 1.00 95.94 425 ALA A CA 1
ATOM 3094 C C . ALA A 1 425 ? -8.937 0.628 1.839 1.00 95.94 425 ALA A C 1
ATOM 3096 O O . ALA A 1 425 ? -8.768 -0.514 2.275 1.00 95.94 425 ALA A O 1
ATOM 3097 N N . GLY A 1 426 ? -8.263 1.687 2.289 1.00 92.25 426 GLY A N 1
ATOM 3098 C CA . GLY A 1 426 ? -7.558 1.674 3.566 1.00 92.25 426 GLY A CA 1
ATOM 3099 C C . GLY A 1 426 ? -8.534 1.881 4.728 1.00 92.25 426 GLY A C 1
ATOM 3100 O O . GLY A 1 426 ? -9.739 2.037 4.529 1.00 92.25 426 GLY A O 1
ATOM 3101 N N . GLU A 1 427 ? -8.012 1.904 5.953 1.00 88.31 427 GLU A N 1
ATOM 3102 C CA . GLU A 1 427 ? -8.830 2.122 7.158 1.00 88.31 427 GLU A CA 1
ATOM 3103 C C . GLU A 1 427 ? -9.148 3.608 7.425 1.00 88.31 427 GLU A C 1
ATOM 3105 O O . GLU A 1 427 ? -9.969 3.917 8.288 1.00 88.31 427 GLU A O 1
ATOM 3110 N N . LYS A 1 428 ? -8.517 4.554 6.707 1.00 90.31 428 LYS A N 1
ATOM 3111 C CA . LYS A 1 428 ? -8.775 5.989 6.893 1.00 90.31 428 LYS A CA 1
ATOM 3112 C C . LYS A 1 428 ? -9.862 6.471 5.931 1.00 90.31 428 LYS A C 1
ATOM 3114 O O . LYS A 1 428 ? -9.732 6.359 4.714 1.00 90.31 428 LYS A O 1
ATOM 3119 N N . THR A 1 429 ? -10.916 7.048 6.497 1.00 93.81 429 THR A N 1
ATOM 3120 C CA . THR A 1 429 ? -12.041 7.634 5.763 1.00 93.81 429 THR A CA 1
ATOM 3121 C C . THR A 1 429 ? -11.673 8.957 5.089 1.00 93.81 429 THR A C 1
ATOM 3123 O O . THR A 1 429 ? -10.792 9.684 5.551 1.00 93.81 429 THR A O 1
ATOM 3126 N N . GLY A 1 430 ? -12.367 9.275 3.996 1.00 95.56 430 GLY A N 1
ATOM 3127 C CA . GLY A 1 430 ? -12.160 10.494 3.214 1.00 95.56 430 GLY A CA 1
ATOM 3128 C C . GLY A 1 430 ? -12.254 10.260 1.708 1.00 95.56 430 GLY A C 1
ATOM 3129 O O . GLY A 1 430 ? -12.434 9.131 1.247 1.00 95.56 430 GLY A O 1
ATOM 3130 N N . ASP A 1 431 ? -12.121 11.341 0.945 1.00 96.88 431 ASP A N 1
ATOM 3131 C CA . ASP A 1 431 ? -11.986 11.285 -0.509 1.00 96.88 431 ASP A CA 1
ATOM 3132 C C . ASP A 1 431 ? -10.511 11.158 -0.918 1.00 96.88 431 ASP A C 1
ATOM 3134 O O . ASP A 1 431 ? -9.614 11.703 -0.275 1.00 96.88 431 ASP A O 1
ATOM 3138 N N . PHE A 1 432 ? -10.265 10.453 -2.017 1.00 96.94 432 PHE A N 1
ATOM 3139 C CA . PHE A 1 432 ? -8.978 10.393 -2.699 1.00 96.94 432 PHE A CA 1
ATOM 3140 C C . PHE A 1 432 ? -9.170 10.458 -4.215 1.00 96.94 432 PHE A C 1
ATOM 3142 O O . PHE A 1 432 ? -10.275 10.293 -4.738 1.00 96.94 432 PHE A O 1
ATOM 3149 N N . GLU A 1 433 ? -8.080 10.714 -4.925 1.00 97.25 433 GLU A N 1
ATOM 3150 C CA . GLU A 1 433 ? -8.057 10.894 -6.370 1.00 97.25 433 GLU A CA 1
ATOM 3151 C C . GLU A 1 433 ? -7.253 9.772 -7.033 1.00 97.25 433 GLU A C 1
ATOM 3153 O O . GLU A 1 433 ? -6.290 9.248 -6.466 1.00 97.25 433 GLU A O 1
ATOM 3158 N N . VAL A 1 434 ? -7.656 9.385 -8.242 1.00 97.88 434 VAL A N 1
ATOM 3159 C CA . VAL A 1 434 ? -6.885 8.491 -9.103 1.00 97.88 434 VAL A CA 1
ATOM 3160 C C . VAL A 1 434 ? -6.702 9.155 -10.461 1.00 97.88 434 VAL A C 1
ATOM 3162 O O . VAL A 1 434 ? -7.669 9.367 -11.182 1.00 97.88 434 VAL A O 1
ATOM 3165 N N . THR A 1 435 ? -5.462 9.450 -10.833 1.00 97.94 435 THR A N 1
ATOM 3166 C CA . THR A 1 435 ? -5.111 10.113 -12.097 1.00 97.94 435 THR A CA 1
ATOM 3167 C C . THR A 1 435 ? -4.673 9.090 -13.143 1.00 97.94 435 THR A C 1
ATOM 3169 O O . THR A 1 435 ? -3.730 8.328 -12.918 1.00 97.94 435 THR A O 1
ATOM 3172 N N . ALA A 1 436 ? -5.319 9.082 -14.311 1.00 97.88 436 ALA A N 1
ATOM 3173 C CA . ALA A 1 436 ? -4.941 8.272 -15.470 1.00 97.88 436 ALA A CA 1
ATOM 3174 C C . ALA A 1 436 ? -4.099 9.078 -16.478 1.00 97.88 436 ALA A C 1
ATOM 3176 O O . ALA A 1 436 ? -4.484 10.161 -16.920 1.00 97.88 436 ALA A O 1
ATOM 3177 N N . THR A 1 437 ? -2.950 8.522 -16.877 1.00 96.44 437 THR A N 1
ATOM 3178 C CA . THR A 1 437 ? -1.970 9.136 -17.796 1.00 96.44 437 THR A CA 1
ATOM 3179 C C . THR A 1 437 ? -1.500 8.156 -18.870 1.00 96.44 437 THR A C 1
ATOM 3181 O O . THR A 1 437 ? -1.420 6.954 -18.623 1.00 96.44 437 THR A O 1
ATOM 3184 N N . VAL A 1 438 ? -1.135 8.650 -20.058 1.00 95.06 438 VAL A N 1
ATOM 3185 C CA . VAL A 1 438 ? -0.432 7.841 -21.072 1.00 95.06 438 VAL A CA 1
ATOM 3186 C C . VAL A 1 438 ? 1.052 7.757 -20.710 1.00 95.06 438 VAL A C 1
ATOM 3188 O O . VAL A 1 438 ? 1.698 8.778 -20.478 1.00 95.06 438 VAL A O 1
ATOM 3191 N N . VAL A 1 439 ? 1.623 6.552 -20.687 1.00 84.56 439 VAL A N 1
ATOM 3192 C CA . VAL A 1 439 ? 3.066 6.379 -20.451 1.00 84.56 439 VAL A CA 1
ATOM 3193 C C . VAL A 1 439 ? 3.841 6.651 -21.741 1.00 84.56 439 VAL A C 1
ATOM 3195 O O . VAL A 1 439 ? 3.513 6.104 -22.795 1.00 84.56 439 VAL A O 1
ATOM 3198 N N . GLY A 1 440 ? 4.872 7.495 -21.653 1.00 79.25 440 GLY A N 1
ATOM 3199 C CA . GLY A 1 440 ? 5.701 7.913 -22.789 1.00 79.25 440 GLY A CA 1
ATOM 3200 C C . GLY A 1 440 ? 5.126 9.063 -23.629 1.00 79.25 440 GLY A C 1
ATOM 3201 O O . GLY A 1 440 ? 5.718 9.412 -24.646 1.00 79.25 440 GLY A O 1
ATOM 3202 N N . ARG A 1 441 ? 3.987 9.669 -23.247 1.00 85.75 441 ARG A N 1
ATOM 3203 C CA . ARG A 1 441 ? 3.398 10.802 -23.985 1.00 85.75 441 ARG A CA 1
ATOM 3204 C C . ARG A 1 441 ? 2.531 11.714 -23.119 1.00 85.75 441 ARG A C 1
ATOM 3206 O O . ARG A 1 441 ? 1.564 11.269 -22.510 1.00 85.75 441 ARG A O 1
ATOM 3213 N N . SER A 1 442 ? 2.805 13.014 -23.173 1.00 90.31 442 SER A N 1
ATOM 3214 C CA . SER A 1 442 ? 1.976 14.039 -22.535 1.00 90.31 442 SER A CA 1
ATOM 3215 C C . SER A 1 442 ? 0.687 14.294 -23.327 1.00 90.31 442 SER A C 1
ATOM 3217 O O . SER A 1 442 ? 0.710 14.921 -24.385 1.00 90.31 442 SER A O 1
ATOM 3219 N N . VAL A 1 443 ? -0.440 13.840 -22.781 1.00 94.00 443 VAL A N 1
ATOM 3220 C CA . VAL A 1 443 ? -1.810 14.253 -23.140 1.00 94.00 443 VAL A CA 1
ATOM 3221 C C . VAL A 1 443 ? -2.534 14.700 -21.863 1.00 94.00 443 VAL A C 1
ATOM 3223 O O . VAL A 1 443 ? -1.990 14.545 -20.768 1.00 94.00 443 VAL A O 1
ATOM 3226 N N . LYS A 1 444 ? -3.746 15.257 -21.970 1.00 96.00 444 LYS A N 1
ATOM 3227 C CA . LYS A 1 444 ? -4.554 15.583 -20.782 1.00 96.00 444 LYS A CA 1
ATOM 3228 C C . LYS A 1 444 ? -4.877 14.300 -19.991 1.00 96.00 444 LYS A C 1
ATOM 3230 O O . LYS A 1 444 ? -5.241 13.292 -20.600 1.00 96.00 444 LYS A O 1
ATOM 3235 N N . SER A 1 445 ? -4.761 14.356 -18.663 1.00 95.50 445 SER A N 1
ATOM 3236 C CA . SER A 1 445 ? -5.221 13.309 -17.745 1.00 95.50 445 SER A CA 1
ATOM 3237 C C . SER A 1 445 ? -6.745 13.146 -17.752 1.00 95.50 445 SER A C 1
ATOM 3239 O O . SER A 1 445 ? -7.489 14.026 -18.206 1.00 95.50 445 SER A O 1
ATOM 3241 N N . VAL A 1 446 ? -7.195 12.013 -17.211 1.00 98.06 446 VAL A N 1
ATOM 3242 C CA . VAL A 1 446 ? -8.552 11.851 -16.671 1.00 98.06 446 VAL A CA 1
ATOM 3243 C C . VAL A 1 446 ? -8.408 11.478 -15.205 1.00 98.06 446 VAL A C 1
ATOM 3245 O O . VAL A 1 446 ? -7.637 10.577 -14.878 1.00 98.06 446 VAL A O 1
ATOM 3248 N N . ASP A 1 447 ? -9.137 12.180 -14.350 1.00 97.19 447 ASP A N 1
ATOM 3249 C CA . ASP A 1 447 ? -8.967 12.148 -12.904 1.00 97.19 447 ASP A CA 1
ATOM 3250 C C . ASP A 1 447 ? -10.282 11.686 -12.253 1.00 97.19 447 ASP A C 1
ATOM 3252 O O . ASP A 1 447 ? -11.363 12.157 -12.618 1.00 97.19 447 ASP A O 1
ATOM 3256 N N . TYR A 1 448 ? -10.195 10.711 -11.346 1.00 97.88 448 TYR A N 1
ATOM 3257 C CA . TYR A 1 448 ? -11.336 9.992 -10.772 1.00 97.88 448 TYR A CA 1
ATOM 3258 C C . TYR A 1 448 ? -11.378 10.172 -9.253 1.00 97.88 448 TYR A C 1
ATOM 3260 O O . TYR A 1 448 ? -10.472 9.724 -8.552 1.00 97.88 448 TYR A O 1
ATOM 3268 N N . THR A 1 449 ? -12.443 10.777 -8.725 1.00 97.25 449 THR A N 1
ATOM 3269 C CA . THR A 1 449 ? -12.664 10.887 -7.272 1.00 97.25 449 THR A CA 1
ATOM 3270 C C . THR A 1 449 ? -13.273 9.601 -6.708 1.00 97.25 449 THR A C 1
ATOM 3272 O O . THR A 1 449 ? -14.230 9.062 -7.271 1.00 97.25 449 THR A O 1
ATOM 3275 N N . ALA A 1 450 ? -12.755 9.129 -5.574 1.00 97.56 450 ALA A N 1
ATOM 3276 C CA . ALA A 1 450 ? -13.229 7.946 -4.863 1.00 97.56 450 ALA A CA 1
ATOM 3277 C C . ALA A 1 450 ? -13.335 8.196 -3.351 1.00 97.56 450 ALA A C 1
ATOM 3279 O O . ALA A 1 450 ? -12.454 8.814 -2.763 1.00 97.56 450 ALA A O 1
ATOM 3280 N N . THR A 1 451 ? -14.390 7.678 -2.714 1.00 97.75 451 THR A N 1
ATOM 3281 C CA . THR A 1 451 ? -14.685 7.926 -1.288 1.00 97.75 451 THR A CA 1
ATOM 3282 C C . THR A 1 451 ? -14.560 6.655 -0.447 1.00 97.75 451 THR A C 1
ATOM 3284 O O . THR A 1 451 ? -15.281 5.681 -0.693 1.00 97.75 451 THR A O 1
ATOM 3287 N N . VAL A 1 452 ? -13.725 6.688 0.596 1.00 97.75 452 VAL A N 1
ATOM 3288 C CA . VAL A 1 452 ? -13.726 5.706 1.694 1.00 97.75 452 VAL A CA 1
ATOM 3289 C C . VAL A 1 452 ? -14.676 6.186 2.793 1.00 97.75 452 VAL A C 1
ATOM 3291 O O . VAL A 1 452 ? -14.430 7.208 3.437 1.00 97.75 452 VAL A O 1
ATOM 3294 N N . THR A 1 453 ? -15.768 5.456 3.020 1.00 95.38 453 THR A N 1
ATOM 3295 C CA . THR A 1 453 ? -16.737 5.738 4.090 1.00 95.38 453 THR A CA 1
ATOM 3296 C C . THR A 1 453 ? -16.389 4.990 5.377 1.00 95.38 453 THR A C 1
ATOM 3298 O O . THR A 1 453 ? -15.634 4.020 5.368 1.00 95.38 453 THR A O 1
ATOM 3301 N N . ALA A 1 454 ? -16.933 5.435 6.513 1.00 92.75 454 ALA A N 1
ATOM 3302 C CA . ALA A 1 454 ? -16.760 4.730 7.782 1.00 92.75 454 ALA A CA 1
ATOM 3303 C C . ALA A 1 454 ? -17.332 3.302 7.730 1.00 92.75 454 ALA A C 1
ATOM 3305 O O . ALA A 1 454 ? -18.303 3.032 7.015 1.00 92.75 454 ALA A O 1
ATOM 3306 N N . ARG A 1 455 ? -16.758 2.406 8.545 1.00 95.00 455 ARG A N 1
ATOM 3307 C CA . ARG A 1 455 ? -17.395 1.132 8.904 1.00 95.00 455 ARG A CA 1
ATOM 3308 C C . ARG A 1 455 ? -18.738 1.415 9.588 1.00 95.00 455 ARG A C 1
ATOM 3310 O O . ARG A 1 455 ? -18.913 2.456 10.224 1.00 95.00 455 ARG A O 1
ATOM 3317 N N . ALA A 1 456 ? -19.704 0.530 9.380 1.00 94.31 456 ALA A N 1
ATOM 3318 C CA . ALA A 1 456 ? -21.116 0.817 9.585 1.00 94.31 456 ALA A CA 1
ATOM 3319 C C . ALA A 1 456 ? -21.877 -0.422 10.063 1.00 94.31 456 ALA A C 1
ATOM 3321 O O . ALA A 1 456 ? -21.532 -1.543 9.701 1.00 94.31 456 ALA A O 1
ATOM 3322 N N . ALA A 1 457 ? -22.956 -0.197 10.811 1.00 96.31 457 ALA A N 1
ATOM 3323 C CA . ALA A 1 457 ? -23.925 -1.200 11.227 1.00 96.31 457 ALA A CA 1
ATOM 3324 C C . ALA A 1 457 ? -25.351 -0.676 11.005 1.00 96.31 457 ALA A C 1
ATOM 3326 O O . ALA A 1 457 ? -25.638 0.504 11.216 1.00 96.31 457 ALA A O 1
ATOM 3327 N N . ASP A 1 458 ? -26.246 -1.566 10.575 1.00 96.31 458 ASP A N 1
ATOM 3328 C CA . ASP A 1 458 ? -27.677 -1.286 10.384 1.00 96.31 458 ASP A CA 1
ATOM 3329 C C . ASP A 1 458 ? -28.534 -1.854 11.525 1.00 96.31 458 ASP A C 1
ATOM 3331 O O . ASP A 1 458 ? -29.701 -1.500 11.670 1.00 96.31 458 ASP A O 1
ATOM 3335 N N . THR A 1 459 ? -27.938 -2.702 12.366 1.00 96.31 459 THR A N 1
ATOM 3336 C CA . THR A 1 459 ? -28.623 -3.452 13.414 1.00 96.31 459 THR A CA 1
ATOM 3337 C C . THR A 1 459 ? -27.766 -3.475 14.680 1.00 96.31 459 THR A C 1
ATOM 3339 O O . THR A 1 459 ? -26.585 -3.826 14.629 1.00 96.31 459 THR A O 1
ATOM 3342 N N . LEU A 1 460 ? -28.373 -3.144 15.823 1.00 97.31 460 LEU A N 1
ATOM 3343 C CA . LEU A 1 460 ? -27.759 -3.176 17.153 1.00 97.31 460 LEU A CA 1
ATOM 3344 C C . LEU A 1 460 ? -28.638 -3.994 18.107 1.00 97.31 460 LEU A C 1
ATOM 3346 O O . LEU A 1 460 ? -29.833 -3.730 18.225 1.00 97.31 460 LEU A O 1
ATOM 3350 N N . VAL A 1 461 ? -28.057 -4.972 18.805 1.00 96.25 461 VAL A N 1
ATOM 3351 C CA . VAL A 1 461 ? -28.785 -5.876 19.714 1.00 96.25 461 VAL A CA 1
ATOM 3352 C C . VAL A 1 461 ? -28.059 -5.974 21.053 1.00 96.25 461 VAL A C 1
ATOM 3354 O O . VAL A 1 461 ? -26.877 -6.310 21.093 1.00 96.25 461 VAL A O 1
ATOM 3357 N N . ARG A 1 462 ? -28.756 -5.715 22.167 1.00 95.62 462 ARG A N 1
ATOM 3358 C CA . ARG A 1 462 ? -28.216 -5.951 23.518 1.00 95.62 462 ARG A CA 1
ATOM 3359 C C . ARG A 1 462 ? -28.037 -7.458 23.739 1.00 95.62 462 ARG A C 1
ATOM 3361 O O . ARG A 1 462 ? -28.954 -8.220 23.462 1.00 95.62 462 ARG A O 1
ATOM 3368 N N . THR A 1 463 ? -26.886 -7.897 24.247 1.00 92.88 463 THR A N 1
ATOM 3369 C CA . THR A 1 463 ? -26.555 -9.336 24.364 1.00 92.88 463 THR A CA 1
ATOM 3370 C C . THR A 1 463 ? -26.981 -9.997 25.680 1.00 92.88 463 THR A C 1
ATOM 3372 O O . THR A 1 463 ? -26.670 -11.167 25.896 1.00 92.88 463 THR A O 1
ATOM 3375 N N . GLY A 1 464 ? -27.689 -9.283 26.560 1.00 87.56 464 GLY A N 1
ATOM 3376 C CA . GLY A 1 464 ? -28.178 -9.817 27.831 1.00 87.56 464 GLY A CA 1
ATOM 3377 C C . GLY A 1 464 ? -29.445 -9.116 28.318 1.00 87.56 464 GLY A C 1
ATOM 3378 O O . GLY A 1 464 ? -29.600 -7.906 28.148 1.00 87.56 464 GLY A O 1
ATOM 3379 N N . ASP A 1 465 ? -30.334 -9.886 28.945 1.00 87.69 465 ASP A N 1
ATOM 3380 C CA . ASP A 1 465 ? -31.712 -9.474 29.250 1.00 87.69 465 ASP A CA 1
ATOM 3381 C C . ASP A 1 465 ? -31.897 -8.866 30.653 1.00 87.69 465 ASP A C 1
ATOM 3383 O O . ASP A 1 465 ? -32.963 -8.336 30.963 1.00 87.69 465 ASP A O 1
ATOM 3387 N N . THR A 1 466 ? -30.871 -8.914 31.514 1.00 88.25 466 THR A N 1
ATOM 3388 C CA . THR A 1 466 ? -30.941 -8.450 32.912 1.00 88.25 466 THR A CA 1
ATOM 3389 C C . THR A 1 466 ? -31.445 -7.000 33.000 1.00 88.25 466 THR A C 1
ATOM 3391 O O . THR A 1 466 ? -30.876 -6.134 32.321 1.00 88.25 466 THR A O 1
ATOM 3394 N N . PRO A 1 467 ? -32.469 -6.687 33.820 1.00 88.25 467 PRO A N 1
ATOM 3395 C CA . PRO A 1 467 ? -32.925 -5.313 34.028 1.00 88.25 467 PRO A CA 1
ATOM 3396 C C . PRO A 1 467 ? -31.800 -4.399 34.527 1.00 88.25 467 PRO A C 1
ATOM 3398 O O . PRO A 1 467 ? -31.063 -4.752 35.447 1.00 88.25 467 PRO A O 1
ATOM 3401 N N . LEU A 1 468 ? -31.671 -3.216 33.926 1.00 93.12 468 LEU A N 1
ATOM 3402 C CA . LEU A 1 468 ? -30.654 -2.228 34.289 1.00 93.12 468 LEU A CA 1
ATOM 3403 C C . LEU A 1 468 ? -31.228 -1.275 35.335 1.00 93.12 468 LEU A C 1
ATOM 3405 O O . LEU A 1 468 ? -31.845 -0.265 34.994 1.00 93.12 468 LEU A O 1
ATOM 3409 N N . VAL A 1 469 ? -31.034 -1.633 36.604 1.00 91.62 469 VAL A N 1
ATOM 3410 C CA . VAL A 1 469 ? -31.541 -0.895 37.766 1.00 91.62 469 VAL A CA 1
ATOM 3411 C C . VAL A 1 469 ? -30.385 -0.523 38.694 1.00 91.62 469 VAL A C 1
ATOM 3413 O O . VAL A 1 469 ? -29.489 -1.336 38.924 1.00 91.62 469 VAL A O 1
ATOM 3416 N N . CYS A 1 470 ? -30.416 0.681 39.258 1.00 90.81 470 CYS A N 1
ATOM 3417 C CA . CYS A 1 470 ? -29.544 1.091 40.358 1.00 90.81 470 CYS A CA 1
ATOM 3418 C C . CYS A 1 470 ? -30.300 1.966 41.375 1.00 90.81 470 CYS A C 1
ATOM 3420 O O . CYS A 1 470 ? -31.445 2.363 41.150 1.00 90.81 470 CYS A O 1
ATOM 3422 N N . THR A 1 471 ? -29.659 2.262 42.507 1.00 91.88 471 THR A N 1
ATOM 3423 C CA . THR A 1 471 ? -30.130 3.267 43.473 1.00 91.88 471 THR A CA 1
ATOM 3424 C C . THR A 1 471 ? -29.597 4.663 43.118 1.00 91.88 471 THR A C 1
ATOM 3426 O O . THR A 1 471 ? -28.535 4.753 42.494 1.00 91.88 471 THR A O 1
ATOM 3429 N N . PRO A 1 472 ? -30.247 5.752 43.577 1.00 92.12 472 PRO A N 1
ATOM 3430 C CA . PRO A 1 472 ? -29.695 7.110 43.551 1.00 92.12 472 PRO A CA 1
ATOM 3431 C C . PRO A 1 472 ? -28.232 7.166 44.008 1.00 92.12 472 PRO A C 1
ATOM 3433 O O . PRO A 1 472 ? -27.848 6.473 44.956 1.00 92.12 472 PRO A O 1
ATOM 3436 N N . GLY A 1 473 ? -27.409 7.936 43.292 1.00 89.81 473 GLY A N 1
ATOM 3437 C CA . GLY A 1 473 ? -25.963 8.052 43.531 1.00 89.81 473 GLY A CA 1
ATOM 3438 C C . GLY A 1 473 ? -25.135 6.781 43.254 1.00 89.81 473 GLY A C 1
ATOM 3439 O O . GLY A 1 473 ? -23.940 6.753 43.554 1.00 89.81 473 GLY A O 1
ATOM 3440 N N . GLY A 1 474 ? -25.749 5.711 42.735 1.00 91.31 474 GLY A N 1
ATOM 3441 C CA . GLY A 1 474 ? -25.141 4.386 42.593 1.00 91.31 474 GLY A CA 1
ATOM 3442 C C . GLY A 1 474 ? -24.347 4.142 41.302 1.00 91.31 474 GLY A C 1
ATOM 3443 O O . GLY A 1 474 ? -24.253 4.982 40.407 1.00 91.31 474 GLY A O 1
ATOM 3444 N N . GLU A 1 475 ? -23.795 2.931 41.198 1.00 93.00 475 GLU A N 1
ATOM 3445 C CA . GLU A 1 475 ? -23.248 2.343 39.966 1.00 93.00 475 GLU A CA 1
ATOM 3446 C C . GLU A 1 475 ? -24.227 1.270 39.457 1.00 93.00 475 GLU A C 1
ATOM 3448 O O . GLU A 1 475 ? -24.794 0.522 40.257 1.00 93.00 475 GLU A O 1
ATOM 3453 N N . PHE A 1 476 ? -24.439 1.175 38.142 1.00 92.56 476 PHE A N 1
ATOM 3454 C CA . PHE A 1 476 ? -25.184 0.059 37.551 1.00 92.56 476 PHE A CA 1
ATOM 3455 C C . PHE A 1 476 ? -24.308 -1.201 37.577 1.00 92.56 476 PHE A C 1
ATOM 3457 O O . PHE A 1 476 ? -23.218 -1.211 37.008 1.00 92.56 476 PHE A O 1
ATOM 3464 N N . ALA A 1 477 ? -24.785 -2.264 38.233 1.00 86.38 477 ALA A N 1
ATOM 3465 C CA . ALA A 1 477 ? -23.992 -3.476 38.473 1.00 86.38 477 ALA A CA 1
ATOM 3466 C C . ALA A 1 477 ? -23.612 -4.243 37.190 1.00 86.38 477 ALA A C 1
ATOM 3468 O O . ALA A 1 477 ? -22.559 -4.875 37.141 1.00 86.38 477 ALA A O 1
ATOM 3469 N N . GLU A 1 478 ? -24.455 -4.171 36.157 1.00 85.81 478 GLU A N 1
ATOM 3470 C CA . GLU A 1 478 ? -24.245 -4.813 34.858 1.00 85.81 478 GLU A CA 1
ATOM 3471 C C . GLU A 1 478 ? -23.782 -3.790 33.814 1.00 85.81 478 GLU A C 1
ATOM 3473 O O . GLU A 1 478 ? -24.447 -2.775 33.588 1.00 85.81 478 GLU A O 1
ATOM 3478 N N . GLN A 1 479 ? -22.676 -4.076 33.119 1.00 91.06 479 GLN A N 1
ATOM 3479 C CA . GLN A 1 479 ? -22.270 -3.287 31.954 1.00 91.06 479 GLN A CA 1
ATOM 3480 C C . GLN A 1 479 ? -23.104 -3.671 30.728 1.00 91.06 479 GLN A C 1
ATOM 3482 O O . GLN A 1 479 ? -23.369 -4.842 30.458 1.00 91.06 479 GLN A O 1
ATOM 3487 N N . ILE A 1 480 ? -23.503 -2.668 29.949 1.00 95.00 480 ILE A N 1
ATOM 3488 C CA . ILE A 1 480 ? -24.306 -2.879 28.745 1.00 95.00 480 ILE A CA 1
ATOM 3489 C C . ILE A 1 480 ? -23.394 -3.415 27.643 1.00 95.00 480 ILE A C 1
ATOM 3491 O O . ILE A 1 480 ? -22.473 -2.728 27.206 1.00 95.00 480 ILE A O 1
ATOM 3495 N N . GLN A 1 481 ? -23.668 -4.631 27.180 1.00 96.19 481 GLN A N 1
ATOM 3496 C CA . GLN A 1 481 ? -23.044 -5.200 25.990 1.00 96.19 481 GLN A CA 1
ATOM 3497 C C . GLN A 1 481 ? -24.004 -5.146 24.801 1.00 96.19 481 GLN A C 1
ATOM 3499 O O . GLN A 1 481 ? -25.194 -5.450 24.932 1.00 96.19 481 GLN A O 1
ATOM 3504 N N . VAL A 1 482 ? -23.478 -4.761 23.640 1.00 96.88 482 VAL A N 1
ATOM 3505 C CA . VAL A 1 482 ? -24.219 -4.630 22.382 1.00 96.88 482 VAL A CA 1
ATOM 3506 C C . VAL A 1 482 ? -23.445 -5.328 21.275 1.00 96.88 482 VAL A C 1
ATOM 3508 O O . VAL A 1 482 ? -22.243 -5.119 21.132 1.00 96.88 482 VAL A O 1
ATOM 3511 N N . LYS A 1 483 ? -24.141 -6.136 20.475 1.00 97.31 483 LYS A N 1
ATOM 3512 C CA . LYS A 1 483 ? -23.627 -6.679 19.222 1.00 97.31 483 LYS A CA 1
ATOM 3513 C C . LYS A 1 483 ? -24.150 -5.862 18.045 1.00 97.31 483 LYS A C 1
ATOM 3515 O O . LYS A 1 483 ? -25.356 -5.638 17.936 1.00 97.31 483 LYS A O 1
ATOM 3520 N N . ALA A 1 484 ? -23.243 -5.469 17.162 1.00 97.44 484 ALA A N 1
ATOM 3521 C CA . ALA A 1 484 ? -23.520 -4.804 15.903 1.00 97.44 484 ALA A CA 1
ATOM 3522 C C . ALA A 1 484 ? -23.432 -5.780 14.722 1.00 97.44 484 ALA A C 1
ATOM 3524 O O . ALA A 1 484 ? -22.569 -6.664 14.669 1.00 97.44 484 ALA A O 1
ATOM 3525 N N . THR A 1 485 ? -24.314 -5.587 13.746 1.00 96.44 485 THR A N 1
ATOM 3526 C CA . THR A 1 485 ? -24.266 -6.271 12.451 1.00 96.44 485 THR A CA 1
ATOM 3527 C C . THR A 1 485 ? -24.615 -5.311 11.319 1.00 96.44 485 THR A C 1
ATOM 3529 O O . THR A 1 485 ? -25.328 -4.327 11.522 1.00 96.44 485 THR A O 1
ATOM 3532 N N . TYR A 1 486 ? -24.128 -5.620 10.119 1.00 95.50 486 TYR A N 1
ATOM 3533 C CA . TYR A 1 486 ? -24.445 -4.914 8.881 1.00 95.50 486 TYR A CA 1
ATOM 3534 C C . TYR A 1 486 ? -24.892 -5.927 7.831 1.00 95.50 486 TYR A C 1
ATOM 3536 O O . TYR A 1 486 ? -24.152 -6.856 7.508 1.00 95.50 486 TYR A O 1
ATOM 3544 N N . LYS A 1 487 ? -26.121 -5.797 7.323 1.00 93.25 487 LYS A N 1
ATOM 3545 C CA . LYS A 1 487 ? -26.738 -6.705 6.337 1.00 93.25 487 LYS A CA 1
ATOM 3546 C C . LYS A 1 487 ? -26.689 -8.183 6.763 1.00 93.25 487 LYS A C 1
ATOM 3548 O O . LYS A 1 487 ? -26.596 -9.081 5.930 1.00 93.25 487 LYS A O 1
ATOM 3553 N N . GLY A 1 488 ? -26.734 -8.430 8.076 1.00 90.81 488 GLY A N 1
ATOM 3554 C CA . GLY A 1 488 ? -26.624 -9.756 8.699 1.00 90.81 488 GLY A CA 1
ATOM 3555 C C . GLY A 1 488 ? -25.196 -10.288 8.907 1.00 90.81 488 GLY A C 1
ATOM 3556 O O . GLY A 1 488 ? -25.039 -11.329 9.543 1.00 90.81 488 GLY A O 1
ATOM 3557 N N . ALA A 1 489 ? -24.160 -9.594 8.427 1.00 93.56 489 ALA A N 1
ATOM 3558 C CA . ALA A 1 489 ? -22.761 -9.896 8.733 1.00 93.56 489 ALA A CA 1
ATOM 3559 C C . ALA A 1 489 ? -22.306 -9.199 10.029 1.00 93.56 489 ALA A C 1
ATOM 3561 O O . ALA A 1 489 ? -22.917 -8.228 10.471 1.00 93.56 489 ALA A O 1
ATOM 3562 N N . VAL A 1 490 ? -21.221 -9.683 10.641 1.00 94.94 490 VAL A N 1
ATOM 3563 C CA . VAL A 1 490 ? -20.553 -9.002 11.766 1.00 94.94 490 VAL A CA 1
ATOM 3564 C C . VAL A 1 490 ? -20.071 -7.617 11.323 1.00 94.94 490 VAL A C 1
ATOM 3566 O O . VAL A 1 490 ? -19.453 -7.505 10.270 1.00 94.94 490 VAL A O 1
ATOM 3569 N N . ALA A 1 491 ? -20.339 -6.585 12.129 1.00 94.44 491 ALA A N 1
ATOM 3570 C CA . ALA A 1 491 ? -19.824 -5.233 11.917 1.00 94.44 491 ALA A CA 1
ATOM 3571 C C . ALA A 1 491 ? -18.670 -4.955 12.897 1.00 94.44 491 ALA A C 1
ATOM 3573 O O . ALA A 1 491 ? -18.890 -4.464 14.008 1.00 94.44 491 ALA A O 1
ATOM 3574 N N . ASP A 1 492 ? -17.447 -5.321 12.507 1.00 93.00 492 ASP A N 1
ATOM 3575 C CA . ASP A 1 492 ? -16.233 -5.018 13.270 1.00 93.00 492 ASP A CA 1
ATOM 3576 C C . ASP A 1 492 ? -15.826 -3.546 13.134 1.00 93.00 492 ASP A C 1
ATOM 3578 O O . ASP A 1 492 ? -16.231 -2.864 12.185 1.00 93.00 492 ASP A O 1
ATOM 3582 N N . LYS A 1 493 ? -15.021 -3.056 14.088 1.00 93.06 493 LYS A N 1
ATOM 3583 C CA . LYS A 1 493 ? -14.357 -1.738 14.056 1.00 93.06 493 LYS A CA 1
ATOM 3584 C C . LYS A 1 493 ? -15.295 -0.595 13.641 1.00 93.06 493 LYS A C 1
ATOM 3586 O O . LYS A 1 493 ? -14.906 0.330 12.932 1.00 93.06 493 LYS A O 1
ATOM 3591 N N . THR A 1 494 ? -16.553 -0.681 14.058 1.00 95.69 494 THR A N 1
ATOM 3592 C CA . THR A 1 494 ? -17.611 0.275 13.730 1.00 95.69 494 THR A CA 1
ATOM 3593 C C . THR A 1 494 ? -17.748 1.252 14.887 1.00 95.69 494 THR A C 1
ATOM 3595 O O . THR A 1 494 ? -17.846 0.821 16.038 1.00 95.69 494 THR A O 1
ATOM 3598 N N . GLU A 1 495 ? -17.735 2.555 14.593 1.00 94.81 495 GLU A N 1
ATOM 3599 C CA . GLU A 1 495 ? -17.893 3.578 15.627 1.00 94.81 495 GLU A CA 1
ATOM 3600 C C . GLU A 1 495 ? -19.314 3.543 16.198 1.00 94.81 495 GLU A C 1
ATOM 3602 O O . GLU A 1 495 ? -20.297 3.525 15.455 1.00 94.81 495 GLU A O 1
ATOM 3607 N N . VAL A 1 496 ? -19.418 3.569 17.523 1.00 96.00 496 VAL A N 1
ATOM 3608 C CA . VAL A 1 496 ? -20.673 3.635 18.266 1.00 96.00 496 VAL A CA 1
ATOM 3609 C C . VAL A 1 496 ? -20.720 4.947 19.041 1.00 96.00 496 VAL A C 1
ATOM 3611 O O . VAL A 1 496 ? -19.821 5.259 19.823 1.00 96.00 496 VAL A O 1
ATOM 3614 N N . THR A 1 497 ? -21.803 5.699 18.860 1.00 95.88 497 THR A N 1
ATOM 3615 C CA . THR A 1 497 ? -22.153 6.842 19.711 1.00 95.88 497 THR A CA 1
ATOM 3616 C C . THR A 1 497 ? -23.236 6.428 20.699 1.00 95.88 497 THR A C 1
ATOM 3618 O O . THR A 1 497 ? -24.159 5.686 20.362 1.00 95.88 497 THR A O 1
ATOM 3621 N N . VAL A 1 498 ? -23.130 6.903 21.936 1.00 96.00 498 VAL A N 1
ATOM 3622 C CA . VAL A 1 498 ? -24.096 6.646 23.005 1.00 96.00 498 VAL A CA 1
ATOM 3623 C C . VAL A 1 498 ? -24.511 7.970 23.628 1.00 96.00 498 VAL A C 1
ATOM 3625 O O . VAL A 1 498 ? -23.644 8.717 24.061 1.00 96.00 498 VAL A O 1
ATOM 3628 N N . THR A 1 499 ? -25.813 8.237 23.731 1.00 95.38 499 THR A N 1
ATOM 3629 C CA . THR A 1 499 ? -26.378 9.456 24.335 1.00 95.38 499 THR A CA 1
ATOM 3630 C C . THR A 1 499 ? -27.526 9.107 25.279 1.00 95.38 499 THR A C 1
ATOM 3632 O O . THR A 1 499 ? -28.447 8.379 24.899 1.00 95.38 499 THR A O 1
ATOM 3635 N N . LEU A 1 500 ? -27.528 9.666 26.492 1.00 93.00 500 LEU A N 1
ATOM 3636 C CA . LEU A 1 500 ? -28.710 9.654 27.352 1.00 93.00 500 LEU A CA 1
ATOM 3637 C C . LEU A 1 500 ? -29.712 10.709 26.866 1.00 93.00 500 LEU A C 1
ATOM 3639 O O . LEU A 1 500 ? -29.457 11.910 26.954 1.00 93.00 500 LEU A O 1
ATOM 3643 N N . ILE A 1 501 ? -30.860 10.262 26.369 1.00 90.81 501 ILE A N 1
ATOM 3644 C CA . ILE A 1 501 ? -31.927 11.131 25.863 1.00 90.81 501 ILE A CA 1
ATOM 3645 C C . ILE A 1 501 ? -33.053 11.267 26.892 1.00 90.81 501 ILE A C 1
ATOM 3647 O O . ILE A 1 501 ? -33.227 10.423 27.780 1.00 90.81 501 ILE A O 1
ATOM 3651 N N . LYS A 1 502 ? -33.833 12.345 26.790 1.00 80.56 502 LYS A N 1
ATOM 3652 C CA . LYS A 1 502 ? -35.070 12.485 27.570 1.00 80.56 502 LYS A CA 1
ATOM 3653 C C . LYS A 1 502 ? -36.108 11.440 27.153 1.00 80.56 502 LYS A C 1
ATOM 3655 O O . LYS A 1 502 ? -36.138 11.000 26.004 1.00 80.56 502 LYS A O 1
ATOM 3660 N N . SER A 1 503 ? -36.982 11.074 28.089 1.00 69.38 503 SER A N 1
ATOM 3661 C CA . SER A 1 503 ? -38.196 10.325 27.765 1.00 69.38 503 SER A CA 1
ATOM 3662 C C . SER A 1 503 ? -39.190 11.240 27.044 1.00 69.38 503 SER A C 1
ATOM 3664 O O . SER A 1 503 ? -39.314 12.419 27.381 1.00 69.38 503 SER A O 1
ATOM 3666 N N . ALA A 1 504 ? -39.911 10.711 26.055 1.00 53.19 504 ALA A N 1
ATOM 3667 C CA . ALA A 1 504 ? -40.930 11.458 25.320 1.00 53.19 504 ALA A CA 1
ATOM 3668 C C . ALA A 1 504 ? -42.223 11.576 26.153 1.00 53.19 504 ALA A C 1
ATOM 3670 O O . ALA A 1 504 ? -43.200 10.872 25.901 1.00 53.19 504 ALA A O 1
ATOM 3671 N N . GLY A 1 505 ? -42.212 12.443 27.172 1.00 47.75 505 GLY A N 1
ATOM 3672 C CA . GLY A 1 505 ? -43.376 12.675 28.038 1.00 47.75 505 GLY A CA 1
ATOM 3673 C C . GLY A 1 505 ? -43.227 13.733 29.139 1.00 47.75 505 GLY A C 1
ATOM 3674 O O . GLY A 1 505 ? -44.241 14.266 29.576 1.00 47.75 505 GLY A O 1
ATOM 3675 N N . ASP A 1 506 ? -42.008 14.083 29.566 1.00 39.56 506 ASP A N 1
ATOM 3676 C CA . ASP A 1 506 ? -41.799 14.839 30.818 1.00 39.56 506 ASP A CA 1
ATOM 3677 C C . ASP A 1 506 ? -41.886 16.382 30.709 1.00 39.56 506 ASP A C 1
ATOM 3679 O O . ASP A 1 506 ? -41.514 17.089 31.647 1.00 39.56 506 ASP A O 1
ATOM 3683 N N . ASP A 1 507 ? -42.441 16.936 29.623 1.00 36.22 507 ASP A N 1
ATOM 3684 C CA . ASP A 1 507 ? -42.787 18.368 29.533 1.00 36.22 507 ASP A CA 1
ATOM 3685 C C . ASP A 1 507 ? -44.083 18.676 30.317 1.00 36.22 507 ASP A C 1
ATOM 3687 O O . ASP A 1 507 ? -45.115 19.067 29.769 1.00 36.22 507 ASP A O 1
ATOM 3691 N N . THR A 1 508 ? -44.016 18.523 31.645 1.00 29.28 508 THR A N 1
ATOM 3692 C CA . THR A 1 508 ? -45.052 19.001 32.578 1.00 29.28 508 THR A CA 1
ATOM 3693 C C . THR A 1 508 ? -44.489 20.145 33.426 1.00 29.28 508 THR A C 1
ATOM 3695 O O . THR A 1 508 ? -43.728 19.892 34.362 1.00 29.28 508 THR A O 1
ATOM 3698 N N . PRO A 1 509 ? -44.838 21.417 33.144 1.00 37.00 509 PRO A N 1
ATOM 3699 C CA . PRO A 1 509 ? -44.436 22.538 33.988 1.00 37.00 509 PRO A CA 1
ATOM 3700 C C . PRO A 1 509 ? -44.977 22.376 35.414 1.00 37.00 509 PRO A C 1
ATOM 3702 O O . PRO A 1 509 ? -46.184 22.233 35.617 1.00 37.00 509 PRO A O 1
ATOM 3705 N N . GLY A 1 510 ? -44.082 22.403 36.406 1.00 31.36 510 GLY A N 1
ATOM 3706 C CA . GLY A 1 510 ? -44.452 22.281 37.816 1.00 31.36 510 GLY A CA 1
ATOM 3707 C C . GLY A 1 510 ? -45.375 23.418 38.261 1.00 31.36 510 GLY A C 1
ATOM 3708 O O . GLY A 1 510 ? -45.055 24.591 38.073 1.00 31.36 510 GLY A O 1
ATOM 3709 N N . ALA A 1 511 ? -46.517 23.070 38.854 1.00 34.06 511 ALA A N 1
ATOM 3710 C CA . ALA A 1 511 ? -47.494 24.040 39.332 1.00 34.06 511 ALA A CA 1
ATOM 3711 C C . ALA A 1 511 ? -47.139 24.560 40.734 1.00 34.06 511 ALA A C 1
ATOM 3713 O O . ALA A 1 511 ? -47.033 23.775 41.674 1.00 34.06 511 ALA A O 1
ATOM 3714 N N . ASP A 1 512 ? -47.047 25.882 40.884 1.00 31.72 512 ASP A N 1
ATOM 3715 C CA . ASP A 1 512 ? -47.047 26.575 42.177 1.00 31.72 512 ASP A CA 1
ATOM 3716 C C . ASP A 1 512 ? -47.619 28.004 42.017 1.00 31.72 512 ASP A C 1
ATOM 3718 O O . ASP A 1 512 ? -47.608 28.563 40.921 1.00 31.72 512 ASP A O 1
ATOM 3722 N N . GLY A 1 513 ? -48.098 28.616 43.105 1.00 29.39 513 GLY A N 1
ATOM 3723 C CA . GLY A 1 513 ? -48.190 30.081 43.196 1.00 29.39 513 GLY A CA 1
ATOM 3724 C C . GLY A 1 513 ? -49.439 30.807 42.658 1.00 29.39 513 GLY A C 1
ATOM 3725 O O . GLY A 1 513 ? -49.304 31.748 41.889 1.00 29.39 513 GLY A O 1
ATOM 3726 N N . SER A 1 514 ? -50.628 30.486 43.183 1.00 29.77 514 SER A N 1
ATOM 3727 C CA . SER A 1 514 ? -51.704 31.451 43.547 1.00 29.77 514 SER A CA 1
ATOM 3728 C C . SER A 1 514 ? -52.152 32.581 42.582 1.00 29.77 514 SER A C 1
ATOM 3730 O O . SER A 1 514 ? -51.458 33.586 42.446 1.00 29.77 514 SER A O 1
ATOM 3732 N N . SER A 1 515 ? -53.430 32.570 42.150 1.00 28.80 515 SER A N 1
ATOM 3733 C CA . SER A 1 515 ? -54.329 33.762 42.155 1.00 28.80 515 SER A CA 1
ATOM 3734 C C . SER A 1 515 ? -55.798 33.443 41.804 1.00 28.80 515 SER A C 1
ATOM 3736 O O . SER A 1 515 ? -56.095 32.936 40.729 1.00 28.80 515 SER A O 1
ATOM 3738 N N . GLN A 1 516 ? -56.731 33.831 42.683 1.00 28.00 516 GLN A N 1
ATOM 3739 C CA . GLN A 1 516 ? -58.126 34.184 42.334 1.00 28.00 516 GLN A CA 1
ATOM 3740 C C . GLN A 1 516 ? -58.155 35.680 41.907 1.00 28.00 516 GLN A C 1
ATOM 3742 O O . GLN A 1 516 ? -57.232 36.384 42.326 1.00 28.00 516 GLN A O 1
ATOM 3747 N N . PRO A 1 517 ? -59.165 36.217 41.169 1.00 38.62 517 PRO A N 1
ATOM 3748 C CA . PRO A 1 517 ? -60.599 35.948 41.390 1.00 38.62 517 PRO A CA 1
ATOM 3749 C C . PRO A 1 517 ? -61.555 35.952 40.159 1.00 38.62 517 PRO A C 1
ATOM 3751 O O . PRO A 1 517 ? -61.210 36.402 39.076 1.00 38.62 517 PRO A O 1
ATOM 3754 N N . THR A 1 518 ? -62.803 35.518 40.406 1.00 29.78 518 THR A N 1
ATOM 3755 C CA . THR A 1 518 ? -64.092 35.956 39.791 1.00 29.78 518 THR A CA 1
ATOM 3756 C C . THR A 1 518 ? -64.213 36.203 38.274 1.00 29.78 518 THR A C 1
ATOM 3758 O O . THR A 1 518 ? -63.668 37.170 37.750 1.00 29.78 518 THR A O 1
ATOM 3761 N N . GLY A 1 519 ? -65.134 35.479 37.629 1.00 29.83 519 GLY A N 1
ATOM 3762 C CA . GLY A 1 519 ? -65.712 35.801 36.315 1.00 29.83 519 GLY A CA 1
ATOM 3763 C C . GLY A 1 519 ? -66.914 34.895 36.013 1.00 29.83 519 GLY A C 1
ATOM 3764 O O . GLY A 1 519 ? -66.936 33.763 36.491 1.00 29.83 519 GLY A O 1
ATOM 3765 N N . ASP A 1 520 ? -67.909 35.401 35.284 1.00 30.81 520 ASP A N 1
ATOM 3766 C CA . ASP A 1 520 ? -69.205 34.740 35.041 1.00 30.81 520 ASP A CA 1
ATOM 3767 C C . ASP A 1 520 ? -69.382 34.288 33.569 1.00 30.81 520 ASP A C 1
ATOM 3769 O O . ASP A 1 520 ? -68.538 34.574 32.721 1.00 30.81 520 ASP A O 1
ATOM 3773 N N . ASP A 1 521 ? -70.530 33.660 33.293 1.00 32.41 521 ASP A N 1
ATOM 3774 C CA . ASP A 1 521 ? -71.201 33.469 31.987 1.00 32.41 521 ASP A CA 1
ATOM 3775 C C . ASP A 1 521 ? -70.765 32.372 30.968 1.00 32.41 521 ASP A C 1
ATOM 3777 O O . ASP A 1 521 ? -69.822 32.489 30.190 1.00 32.41 521 ASP A O 1
ATOM 3781 N N . THR A 1 522 ? -71.594 31.316 30.936 1.00 35.53 522 THR A N 1
ATOM 3782 C CA . THR A 1 522 ? -72.487 30.866 29.830 1.00 35.53 522 THR A CA 1
ATOM 3783 C C . THR A 1 522 ? -71.986 30.791 28.356 1.00 35.53 522 THR A C 1
ATOM 3785 O O . THR A 1 522 ? -71.496 31.774 27.808 1.00 35.53 522 THR A O 1
ATOM 3788 N N . PRO A 1 523 ? -72.207 29.663 27.626 1.00 57.62 523 PRO A N 1
ATOM 3789 C CA . PRO A 1 523 ? -71.595 29.410 26.309 1.00 57.62 523 PRO A CA 1
ATOM 3790 C C . PRO A 1 523 ? -72.470 29.673 25.057 1.00 57.62 523 PRO A C 1
ATOM 3792 O O . PRO A 1 523 ? -73.697 29.587 25.085 1.00 57.62 523 PRO A O 1
ATOM 3795 N N . GLY A 1 524 ? -71.802 29.827 23.904 1.00 29.98 524 GLY A N 1
ATOM 3796 C CA . GLY A 1 524 ? -72.354 29.731 22.539 1.00 29.98 524 GLY A CA 1
ATOM 3797 C C . GLY A 1 524 ? -71.263 29.987 21.477 1.00 29.98 524 GLY A C 1
ATOM 3798 O O . GLY A 1 524 ? -70.313 30.705 21.760 1.00 29.98 524 GLY A O 1
ATOM 3799 N N . GLY A 1 525 ? -71.295 29.433 20.259 1.00 30.55 525 GLY A N 1
ATOM 3800 C CA . GLY A 1 525 ? -72.284 28.542 19.639 1.00 30.55 525 GLY A CA 1
ATOM 3801 C C . GLY A 1 525 ? -71.819 28.025 18.258 1.00 30.55 525 GLY A C 1
ATOM 3802 O O . GLY A 1 525 ? -70.626 27.977 17.980 1.00 30.55 525 GLY A O 1
ATOM 3803 N N . ALA A 1 526 ? -72.767 27.619 17.403 1.00 31.83 526 ALA A N 1
ATOM 3804 C CA . ALA A 1 526 ? -72.538 27.103 16.039 1.00 31.83 526 ALA A CA 1
ATOM 3805 C C . ALA A 1 526 ? -71.882 28.141 15.078 1.00 31.83 526 ALA A C 1
ATOM 3807 O O . ALA A 1 526 ? -71.899 29.333 15.365 1.00 31.83 526 ALA A O 1
ATOM 3808 N N . GLY A 1 527 ? -71.339 27.779 13.905 1.00 28.64 527 GLY A N 1
ATOM 3809 C CA . GLY A 1 527 ? -71.512 26.529 13.148 1.00 28.64 527 GLY A CA 1
ATOM 3810 C C . GLY A 1 527 ? -70.683 26.441 11.841 1.00 28.64 527 GLY A C 1
ATOM 3811 O O . GLY A 1 527 ? -69.678 27.138 11.725 1.00 28.64 527 GLY A O 1
ATOM 3812 N N . PRO A 1 528 ? -71.065 25.568 10.878 1.00 59.09 528 PRO A N 1
ATOM 3813 C CA . PRO A 1 528 ? -70.162 25.062 9.829 1.00 59.09 528 PRO A CA 1
ATOM 3814 C C . PRO A 1 528 ? -70.524 25.436 8.370 1.00 59.09 528 PRO A C 1
ATOM 3816 O O . PRO A 1 528 ? -71.639 25.867 8.094 1.00 59.09 528 PRO A O 1
ATOM 3819 N N . SER A 1 529 ? -69.615 25.092 7.443 1.00 31.44 529 SER A N 1
ATOM 3820 C CA . SER A 1 529 ? -69.855 24.740 6.020 1.00 31.44 529 SER A CA 1
ATOM 3821 C C . SER A 1 529 ? -68.833 23.638 5.640 1.00 31.44 529 SER A C 1
ATOM 3823 O O . SER A 1 529 ? -67.731 23.667 6.180 1.00 31.44 529 SER A O 1
ATOM 3825 N N . GLN A 1 530 ? -69.093 22.555 4.883 1.00 34.41 530 GLN A N 1
ATOM 3826 C CA . GLN A 1 530 ? -69.812 22.352 3.600 1.00 34.41 530 GLN A CA 1
ATOM 3827 C C . GLN A 1 530 ? -69.131 23.047 2.400 1.00 34.41 530 GLN A C 1
ATOM 3829 O O . GLN A 1 530 ? -68.686 24.178 2.554 1.00 34.41 530 GLN A O 1
ATOM 3834 N N . SER A 1 531 ? -69.038 22.501 1.174 1.00 34.19 531 SER A N 1
ATOM 3835 C CA . SER A 1 531 ? -69.244 21.153 0.558 1.00 34.19 531 SER A CA 1
ATOM 3836 C C . SER A 1 531 ? -68.850 21.273 -0.945 1.00 34.19 531 SER A C 1
ATOM 3838 O O . SER A 1 531 ? -68.757 22.406 -1.408 1.00 34.19 531 SER A O 1
ATOM 3840 N N . THR A 1 532 ? -68.621 20.277 -1.816 1.00 35.00 532 THR A N 1
ATOM 3841 C CA . THR A 1 532 ? -68.793 18.796 -1.932 1.00 35.00 532 THR A CA 1
ATOM 3842 C C . THR A 1 532 ? -67.485 18.190 -2.532 1.00 35.00 532 THR A C 1
ATOM 3844 O O . THR A 1 532 ? -66.524 18.938 -2.685 1.00 35.00 532 THR A O 1
ATOM 3847 N N . GLY A 1 533 ? -67.301 16.919 -2.933 1.00 34.00 533 GLY A N 1
ATOM 3848 C CA . GLY A 1 533 ? -68.059 15.647 -2.893 1.00 34.00 533 GLY A CA 1
ATOM 3849 C C . GLY A 1 533 ? -67.552 14.670 -3.981 1.00 34.00 533 GLY A C 1
ATOM 3850 O O . GLY A 1 533 ? -66.883 15.134 -4.897 1.00 34.00 533 GLY A O 1
ATOM 3851 N N . ASP A 1 534 ? -67.871 13.374 -3.826 1.00 33.47 534 ASP A N 1
ATOM 3852 C CA . ASP A 1 534 ? -68.194 12.330 -4.844 1.00 33.47 534 ASP A CA 1
ATOM 3853 C C . ASP A 1 534 ? -67.253 12.100 -6.073 1.00 33.47 534 ASP A C 1
ATOM 3855 O O . ASP A 1 534 ? -66.608 13.005 -6.585 1.00 33.47 534 ASP A O 1
ATOM 3859 N N . ASP A 1 535 ? -67.074 10.892 -6.633 1.00 32.16 535 ASP A N 1
ATOM 3860 C CA . ASP A 1 535 ? -68.020 9.769 -6.803 1.00 32.16 535 ASP A CA 1
ATOM 3861 C C . ASP A 1 535 ? -67.307 8.372 -6.867 1.00 32.16 535 ASP A C 1
ATOM 3863 O O . ASP A 1 535 ? -66.133 8.252 -6.511 1.00 32.16 535 ASP A O 1
ATOM 3867 N N . ALA A 1 536 ? -68.007 7.293 -7.259 1.00 30.58 536 ALA A N 1
ATOM 3868 C CA . ALA A 1 536 ? -67.737 5.914 -6.802 1.00 30.58 536 ALA A CA 1
ATOM 3869 C C . ALA A 1 536 ? -67.051 4.870 -7.750 1.00 30.58 536 ALA A C 1
ATOM 3871 O O . ALA A 1 536 ? -66.819 5.069 -8.939 1.00 30.58 536 ALA A O 1
ATOM 3872 N N . GLN A 1 537 ? -66.759 3.713 -7.122 1.00 33.53 537 GLN A N 1
ATOM 3873 C CA . GLN A 1 537 ? -66.349 2.346 -7.567 1.00 33.53 537 GLN A CA 1
ATOM 3874 C C . GLN A 1 537 ? -67.281 1.679 -8.647 1.00 33.53 537 GLN A C 1
ATOM 3876 O O . GLN A 1 537 ? -68.259 2.343 -8.988 1.00 33.53 537 GLN A O 1
ATOM 3881 N N . PRO A 1 538 ? -67.122 0.400 -9.151 1.00 50.84 538 PRO A N 1
ATOM 3882 C CA . PRO A 1 538 ? -66.407 -0.786 -8.585 1.00 50.84 538 PRO A CA 1
ATOM 3883 C C . PRO A 1 538 ? -65.700 -1.856 -9.513 1.00 50.84 538 PRO A C 1
ATOM 3885 O O . PRO A 1 538 ? -66.130 -2.128 -10.626 1.00 50.84 538 PRO A O 1
ATOM 3888 N N . ALA A 1 539 ? -64.735 -2.589 -8.913 1.00 32.62 539 ALA A N 1
ATOM 3889 C CA . ALA A 1 539 ? -64.559 -4.077 -8.841 1.00 32.62 539 ALA A CA 1
ATOM 3890 C C . ALA A 1 539 ? -64.124 -5.034 -10.009 1.00 32.62 539 ALA A C 1
ATOM 3892 O O . ALA A 1 539 ? -64.121 -4.705 -11.189 1.00 32.62 539 ALA A O 1
ATOM 3893 N N . ASP A 1 540 ? -63.792 -6.263 -9.546 1.00 31.86 540 ASP A N 1
ATOM 3894 C CA . ASP A 1 540 ? -63.550 -7.596 -10.163 1.00 31.86 540 ASP A CA 1
ATOM 3895 C C . ASP A 1 540 ? -62.231 -7.893 -10.935 1.00 31.86 540 ASP A C 1
ATOM 3897 O O . ASP A 1 540 ? -61.816 -7.134 -11.801 1.00 31.86 540 ASP A O 1
ATOM 3901 N N . GLY A 1 541 ? -61.518 -9.019 -10.698 1.00 27.80 541 GLY A N 1
ATOM 3902 C CA . GLY A 1 541 ? -61.715 -10.107 -9.708 1.00 27.80 541 GLY A CA 1
ATOM 3903 C C . GLY A 1 541 ? -60.657 -11.253 -9.756 1.00 27.80 541 GLY A C 1
ATOM 3904 O O . GLY A 1 541 ? -59.761 -11.217 -10.592 1.00 27.80 541 GLY A O 1
ATOM 3905 N N . ALA A 1 542 ? -60.816 -12.280 -8.890 1.00 29.08 542 ALA A N 1
ATOM 3906 C CA . ALA A 1 542 ? -59.993 -13.512 -8.678 1.00 29.08 542 ALA A CA 1
ATOM 3907 C C . ALA A 1 542 ? -58.618 -13.343 -7.950 1.00 29.08 542 ALA A C 1
ATOM 3909 O O . ALA A 1 542 ? -57.728 -12.688 -8.472 1.00 29.08 542 ALA A O 1
ATOM 3910 N N . THR A 1 543 ? -58.375 -13.765 -6.687 1.00 28.45 543 THR A N 1
ATOM 3911 C CA . THR A 1 543 ? -58.351 -15.109 -6.010 1.00 28.45 543 THR A CA 1
ATOM 3912 C C . THR A 1 543 ? -57.194 -16.033 -6.433 1.00 28.45 543 THR A C 1
ATOM 3914 O O . THR A 1 543 ? -57.047 -16.256 -7.628 1.00 28.45 543 THR A O 1
ATOM 3917 N N . SER A 1 544 ? -56.420 -16.709 -5.565 1.00 30.28 544 SER A N 1
ATOM 3918 C CA . SER A 1 544 ? -56.240 -16.773 -4.082 1.00 30.28 544 SER A CA 1
ATOM 3919 C C . SER A 1 544 ? -54.880 -17.504 -3.811 1.00 30.28 544 SER A C 1
ATOM 3921 O O . SER A 1 544 ? -54.123 -17.658 -4.764 1.00 30.28 544 SER A O 1
ATOM 3923 N N . SER A 1 545 ? -54.394 -17.972 -2.642 1.00 30.39 545 SER A N 1
ATOM 3924 C CA . SER A 1 545 ? -54.814 -18.129 -1.223 1.00 30.39 545 SER A CA 1
ATOM 3925 C C . SER A 1 545 ? -53.525 -18.254 -0.359 1.00 30.39 545 SER A C 1
ATOM 3927 O O . SER A 1 545 ? -52.622 -18.972 -0.775 1.00 30.39 545 SER A O 1
ATOM 3929 N N . ALA A 1 546 ? -53.284 -17.508 0.730 1.00 28.78 546 ALA A N 1
ATOM 3930 C CA . ALA A 1 546 ? -53.849 -17.574 2.098 1.00 28.78 546 ALA A CA 1
ATOM 3931 C C . ALA A 1 546 ? -53.169 -18.587 3.064 1.00 28.78 546 ALA A C 1
ATOM 3933 O O . ALA A 1 546 ? -53.175 -19.789 2.816 1.00 28.78 546 ALA A O 1
ATOM 3934 N N . GLY A 1 547 ? -52.659 -18.083 4.203 1.00 26.12 547 GLY A N 1
ATOM 3935 C CA . GLY A 1 547 ? -52.103 -18.856 5.331 1.00 26.12 547 GLY A CA 1
ATOM 3936 C C . GLY A 1 547 ? -50.768 -18.293 5.867 1.00 26.12 547 GLY A C 1
ATOM 3937 O O . GLY A 1 547 ? -49.774 -18.340 5.158 1.00 26.12 547 GLY A O 1
ATOM 3938 N N . GLY A 1 548 ? -50.647 -17.762 7.091 1.00 23.03 548 GLY A N 1
ATOM 3939 C CA . GLY A 1 548 ? -51.684 -17.470 8.092 1.00 23.03 548 GLY A CA 1
ATOM 3940 C C . GLY A 1 548 ? -51.160 -17.497 9.535 1.00 23.03 548 GLY A C 1
ATOM 3941 O O . GLY A 1 548 ? -51.307 -18.511 10.209 1.00 23.03 548 GLY A O 1
ATOM 3942 N N . ALA A 1 549 ? -50.594 -16.389 10.023 1.00 27.08 549 ALA A N 1
ATOM 3943 C CA . ALA A 1 549 ? -50.246 -16.177 11.434 1.00 27.08 549 ALA A CA 1
ATOM 3944 C C . ALA A 1 549 ? -50.583 -14.728 11.836 1.00 27.08 549 ALA A C 1
ATOM 3946 O O . ALA A 1 549 ? -50.525 -13.832 10.996 1.00 27.08 549 ALA A O 1
ATOM 3947 N N . ALA A 1 550 ? -51.011 -14.510 13.083 1.00 25.92 550 ALA A N 1
ATOM 3948 C CA . ALA A 1 550 ? -51.645 -13.257 13.498 1.00 25.92 550 ALA A CA 1
ATOM 3949 C C . ALA A 1 550 ? -50.647 -12.133 13.829 1.00 25.92 550 ALA A C 1
ATOM 3951 O O . ALA A 1 550 ? -49.569 -12.380 14.367 1.00 25.92 550 ALA A O 1
ATOM 3952 N N . GLN A 1 551 ? -51.059 -10.893 13.562 1.00 25.52 551 GLN A N 1
ATOM 3953 C CA . GLN A 1 551 ? -50.304 -9.671 13.834 1.00 25.52 551 GLN A CA 1
ATOM 3954 C C . GLN A 1 551 ? -50.988 -8.886 14.965 1.00 25.52 551 GLN A C 1
ATOM 3956 O O . GLN A 1 551 ? -52.190 -8.625 14.901 1.00 25.52 551 GLN A O 1
ATOM 3961 N N . ALA A 1 552 ? -50.232 -8.535 16.008 1.00 28.70 552 ALA A N 1
ATOM 3962 C CA . ALA A 1 552 ? -50.678 -7.654 17.090 1.00 28.70 552 ALA A CA 1
ATOM 3963 C C . ALA A 1 552 ? -50.508 -6.168 16.685 1.00 28.70 552 ALA A C 1
ATOM 3965 O O . ALA A 1 552 ? -49.692 -5.882 15.803 1.00 28.70 552 ALA A O 1
ATOM 3966 N N . PRO A 1 553 ? -51.283 -5.227 17.265 1.00 28.67 553 PRO A N 1
ATOM 3967 C CA . PRO A 1 553 ? -51.279 -3.830 16.836 1.00 28.67 553 PRO A CA 1
ATOM 3968 C C . PRO A 1 553 ? -49.995 -3.097 17.236 1.00 28.67 553 PRO A C 1
ATOM 3970 O O . PRO A 1 553 ? -49.336 -3.450 18.210 1.00 28.67 553 PRO A O 1
ATOM 3973 N N . GLY A 1 554 ? -49.654 -2.096 16.427 1.00 31.03 554 GLY A N 1
ATOM 3974 C CA . GLY A 1 554 ? -48.332 -1.492 16.374 1.00 31.03 554 GLY A CA 1
ATOM 3975 C C . GLY A 1 554 ? -47.891 -0.664 17.575 1.00 31.03 554 GLY A C 1
ATOM 3976 O O . GLY A 1 554 ? -48.691 -0.189 18.375 1.00 31.03 554 GLY A O 1
ATOM 3977 N N . ASP A 1 555 ? -46.586 -0.415 17.569 1.00 26.36 555 ASP A N 1
ATOM 3978 C CA . ASP A 1 555 ? -45.957 0.702 18.258 1.00 26.36 555 ASP A CA 1
ATOM 3979 C C . ASP A 1 555 ? -44.931 1.316 17.288 1.00 26.36 555 ASP A C 1
ATOM 3981 O O . ASP A 1 555 ? -43.819 0.813 17.103 1.00 26.36 555 ASP A O 1
ATOM 3985 N N . THR A 1 556 ? -45.352 2.330 16.527 1.00 29.25 556 THR A N 1
ATOM 3986 C CA . THR A 1 556 ? -44.477 3.040 15.581 1.00 29.25 556 THR A CA 1
ATOM 3987 C C . THR A 1 556 ? -43.639 4.057 16.339 1.00 29.25 556 THR A C 1
ATOM 3989 O O . THR A 1 556 ? -44.078 5.189 16.547 1.00 29.25 556 THR A O 1
ATOM 3992 N N . ALA A 1 557 ? -42.426 3.657 16.724 1.00 31.62 557 ALA A N 1
ATOM 3993 C CA . ALA A 1 557 ? -41.432 4.571 17.276 1.00 31.62 557 ALA A CA 1
ATOM 3994 C C . ALA A 1 557 ? -41.205 5.766 16.320 1.00 31.62 557 ALA A C 1
ATOM 3996 O O . ALA A 1 557 ? -41.060 5.555 15.110 1.00 31.62 557 ALA A O 1
ATOM 3997 N N . PRO A 1 558 ? -41.183 7.014 16.822 1.00 32.03 558 PRO A N 1
ATOM 3998 C CA . PRO A 1 558 ? -41.069 8.191 15.972 1.00 32.03 558 PRO A CA 1
ATOM 3999 C C . PRO A 1 558 ? -39.668 8.305 15.362 1.00 32.03 558 P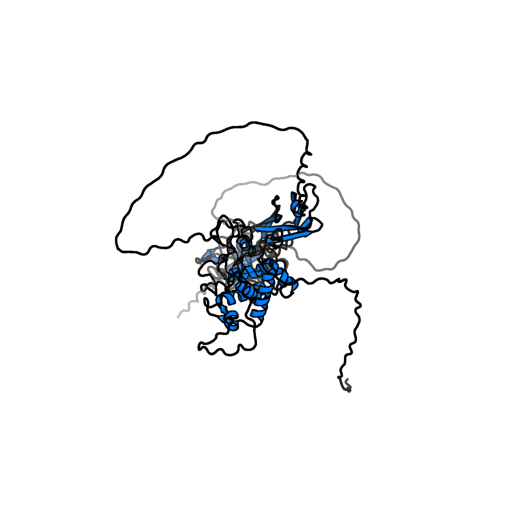RO A C 1
ATOM 4001 O O . PRO A 1 558 ? -38.661 8.329 16.068 1.00 32.03 558 PRO A O 1
ATOM 4004 N N . SER A 1 559 ? -39.607 8.441 14.039 1.00 41.94 559 SER A N 1
ATOM 4005 C CA . SER A 1 559 ? -38.395 8.852 13.330 1.00 41.94 559 SER A CA 1
ATOM 4006 C C . SER A 1 559 ? -38.154 10.351 13.545 1.00 41.94 559 SER A C 1
ATOM 4008 O O . SER A 1 559 ? -38.847 11.173 12.942 1.00 41.94 559 SER A O 1
ATOM 4010 N N . GLY A 1 560 ? -37.186 10.707 14.387 1.00 34.50 560 GLY A N 1
ATOM 4011 C CA . GLY A 1 560 ? -36.788 12.096 14.619 1.00 34.50 560 GLY A CA 1
ATOM 4012 C C . GLY A 1 560 ? -35.456 12.199 15.359 1.00 34.50 560 GLY A C 1
ATOM 4013 O O . GLY A 1 560 ? -35.255 11.546 16.383 1.00 34.50 560 GLY A O 1
ATOM 4014 N N . ASP A 1 561 ? -34.545 13.022 14.842 1.00 40.06 561 ASP A N 1
ATOM 4015 C CA . ASP A 1 561 ? -33.206 13.191 15.418 1.00 40.06 561 ASP A CA 1
ATOM 4016 C C . ASP A 1 561 ? -33.200 14.049 16.700 1.00 40.06 561 ASP A C 1
ATOM 4018 O O . ASP A 1 561 ? -32.333 13.845 17.558 1.00 40.06 561 ASP A O 1
ATOM 4022 N N . ASP A 1 562 ? -34.218 14.907 16.879 1.00 42.59 562 ASP A N 1
ATOM 4023 C CA . ASP A 1 562 ? -34.406 15.911 17.951 1.00 42.59 562 ASP A CA 1
ATOM 4024 C C . ASP A 1 562 ? -34.680 15.349 19.370 1.00 42.59 562 ASP A C 1
ATOM 4026 O O . ASP A 1 562 ? -35.308 15.987 20.220 1.00 42.59 562 ASP A O 1
ATOM 4030 N N . ALA A 1 563 ? -34.179 14.155 19.682 1.00 55.41 563 ALA A N 1
ATOM 4031 C CA . ALA A 1 563 ? -34.179 13.627 21.043 1.00 55.41 563 ALA A CA 1
ATOM 4032 C C . ALA A 1 563 ? -33.131 14.367 21.899 1.00 55.41 563 ALA A C 1
ATOM 4034 O O . ALA A 1 563 ? -31.962 13.978 21.937 1.00 55.41 563 ALA A O 1
ATOM 4035 N N . THR A 1 564 ? -33.548 15.453 22.565 1.00 67.44 564 THR A N 1
ATOM 4036 C CA . THR A 1 564 ? -32.650 16.268 23.407 1.00 67.44 564 THR A CA 1
ATOM 4037 C C . THR A 1 564 ? -31.962 15.446 24.504 1.00 67.44 564 THR A C 1
ATOM 4039 O O . THR A 1 564 ? -32.569 14.564 25.122 1.00 67.44 564 THR A O 1
ATOM 4042 N N . GLU A 1 565 ? -30.683 15.749 24.743 1.00 77.81 565 GLU A N 1
ATOM 4043 C CA . GLU A 1 565 ? -29.884 15.138 25.809 1.00 77.81 565 GLU A CA 1
ATOM 4044 C C . GLU A 1 565 ? -30.511 15.434 27.183 1.00 77.81 565 GLU A C 1
ATOM 4046 O O . GLU A 1 565 ? -31.045 16.522 27.432 1.00 77.81 565 GLU A O 1
ATOM 4051 N N . ASN A 1 566 ? -30.484 14.443 28.071 1.00 81.06 566 ASN A N 1
ATOM 4052 C CA . ASN A 1 566 ? -30.996 14.574 29.431 1.00 81.06 566 ASN A CA 1
ATOM 4053 C C . ASN A 1 566 ? -29.896 15.126 30.354 1.00 81.06 566 ASN A C 1
ATOM 4055 O O . ASN A 1 566 ? -28.777 14.623 30.342 1.00 81.06 566 ASN A O 1
ATOM 4059 N N . ASP A 1 567 ? -30.186 16.142 31.170 1.00 83.00 567 ASP A N 1
ATOM 4060 C CA . ASP A 1 567 ? -29.217 16.760 32.087 1.00 83.00 567 ASP A CA 1
ATOM 4061 C C . ASP A 1 567 ? -29.266 16.184 33.521 1.00 83.00 567 ASP A C 1
ATOM 4063 O O . ASP A 1 567 ? -28.591 16.695 34.427 1.00 83.00 567 ASP A O 1
ATOM 4067 N N . LYS A 1 568 ? -30.027 15.101 33.727 1.00 84.44 568 LYS A N 1
ATOM 4068 C CA . LYS A 1 568 ? -30.268 14.432 35.015 1.00 84.44 568 LYS A CA 1
ATOM 4069 C C . LYS A 1 568 ? -30.186 12.905 34.906 1.00 84.44 568 LYS A C 1
ATOM 4071 O O . LYS A 1 568 ? -30.249 12.340 33.814 1.00 84.44 568 LYS A O 1
ATOM 4076 N N . GLY A 1 569 ? -30.051 12.234 36.048 1.00 88.81 569 GLY A N 1
ATOM 4077 C CA . GLY A 1 569 ? -30.044 10.777 36.142 1.00 88.81 569 GLY A CA 1
ATOM 4078 C C . GLY A 1 569 ? -28.721 10.157 35.677 1.00 88.81 569 GLY A C 1
ATOM 4079 O O . GLY A 1 569 ? -27.653 10.676 36.024 1.00 88.81 569 GLY A O 1
ATOM 4080 N N . PRO A 1 570 ? -28.749 9.038 34.928 1.00 93.31 570 PRO A N 1
ATOM 4081 C CA . PRO A 1 570 ? -27.552 8.283 34.575 1.00 93.31 570 PRO A CA 1
ATOM 4082 C C . PRO A 1 570 ? -26.441 9.078 33.873 1.00 93.31 570 PRO A C 1
ATOM 4084 O O . PRO A 1 570 ? -26.698 10.067 33.192 1.00 93.31 570 PRO A O 1
ATOM 4087 N N . TYR A 1 571 ? -25.190 8.650 34.029 1.00 93.88 571 TYR A N 1
ATOM 4088 C CA . TYR A 1 571 ? -24.029 9.246 33.364 1.00 93.88 571 TYR A CA 1
ATOM 4089 C C . TYR A 1 571 ? -22.852 8.266 33.260 1.00 93.88 571 TYR A C 1
ATOM 4091 O O . TYR A 1 571 ? -22.684 7.375 34.096 1.00 93.88 571 TYR A O 1
ATOM 4099 N N . PHE A 1 572 ? -22.004 8.456 32.251 1.00 95.12 572 PHE A N 1
ATOM 4100 C CA . PHE A 1 572 ? -20.684 7.832 32.160 1.00 95.12 572 PHE A CA 1
ATOM 4101 C C . PHE A 1 572 ? -19.626 8.767 32.746 1.00 95.12 572 PHE A C 1
ATOM 4103 O O . PHE A 1 572 ? -19.848 9.973 32.861 1.00 95.12 572 PHE A O 1
ATOM 4110 N N . LYS A 1 573 ? -18.457 8.228 33.093 1.00 92.12 573 LYS A N 1
ATOM 4111 C CA . LYS A 1 573 ? -17.300 9.038 33.493 1.00 92.12 573 LYS A CA 1
ATOM 4112 C C . LYS A 1 573 ? -16.322 9.158 32.331 1.00 92.12 573 LYS A C 1
ATOM 4114 O O . LYS A 1 573 ? -15.999 8.149 31.706 1.00 92.12 573 LYS A O 1
ATOM 4119 N N . ASP A 1 574 ? -15.879 10.379 32.051 1.00 89.94 574 ASP A N 1
ATOM 4120 C CA . ASP A 1 574 ? -14.769 10.640 31.134 1.00 89.94 574 ASP A CA 1
ATOM 4121 C C . ASP A 1 574 ? -13.408 10.287 31.774 1.00 89.94 574 ASP A C 1
ATOM 4123 O O . ASP A 1 574 ? -13.336 9.765 32.892 1.00 89.94 574 ASP A O 1
ATOM 4127 N N . VAL A 1 575 ? -12.314 10.546 31.050 1.00 86.44 575 VAL A N 1
ATOM 4128 C CA . VAL A 1 575 ? -10.943 10.237 31.498 1.00 86.44 575 VAL A CA 1
ATOM 4129 C C . VAL A 1 575 ? -10.508 11.016 32.746 1.00 86.44 575 VAL A C 1
ATOM 4131 O O . VAL A 1 575 ? -9.647 10.534 33.479 1.00 86.44 575 VAL A O 1
ATOM 4134 N N . ASP A 1 576 ? -11.134 12.164 33.021 1.00 88.94 576 ASP A N 1
ATOM 4135 C CA . ASP A 1 576 ? -10.906 12.981 34.219 1.00 88.94 576 ASP A CA 1
ATOM 4136 C C . ASP A 1 576 ? -11.866 12.597 35.369 1.00 88.94 576 ASP A C 1
ATOM 4138 O O . ASP A 1 576 ? -11.840 13.188 36.451 1.00 88.94 576 ASP A O 1
ATOM 4142 N N . GLY A 1 577 ? -12.723 11.589 35.159 1.00 88.00 577 GLY A N 1
ATOM 4143 C CA . GLY A 1 577 ? -13.707 11.097 36.124 1.00 88.00 577 GLY A CA 1
ATOM 4144 C C . GLY A 1 577 ? -14.993 11.927 36.202 1.00 88.00 577 GLY A C 1
ATOM 4145 O O . GLY A 1 577 ? -15.833 11.668 37.071 1.00 88.00 577 GLY A O 1
ATOM 4146 N N . LYS A 1 578 ? -15.166 12.914 35.318 1.00 91.38 578 LYS A N 1
ATOM 4147 C CA . LYS A 1 578 ? -16.306 13.835 35.288 1.00 91.38 578 LYS A CA 1
ATOM 4148 C C . LYS A 1 578 ? -17.496 13.202 34.559 1.00 91.38 578 LYS A C 1
ATOM 4150 O O . LYS A 1 578 ? -17.343 12.388 33.653 1.00 91.38 578 LYS A O 1
ATOM 4155 N N . ALA A 1 579 ? -18.704 13.579 34.978 1.00 92.25 579 ALA A N 1
ATOM 4156 C CA . ALA A 1 579 ? -19.945 13.095 34.386 1.00 92.25 579 ALA A CA 1
ATOM 4157 C C . ALA A 1 579 ? -20.143 13.604 32.945 1.00 92.25 579 ALA A C 1
ATOM 4159 O O . ALA A 1 579 ? -20.177 14.814 32.705 1.00 92.25 579 ALA A O 1
ATOM 4160 N N . VAL A 1 580 ? -20.344 12.668 32.016 1.00 94.12 580 VAL A N 1
ATOM 4161 C CA . VAL A 1 580 ? -20.726 12.900 30.616 1.00 94.12 580 VAL A CA 1
ATOM 4162 C C . VAL A 1 580 ? -21.917 12.014 30.242 1.00 94.12 580 VAL A C 1
ATOM 4164 O O . VAL A 1 580 ? -22.081 10.912 30.772 1.00 94.12 580 VAL A O 1
ATOM 4167 N N . ARG A 1 581 ? -22.784 12.504 29.351 1.00 93.94 581 ARG A N 1
ATOM 4168 C CA . ARG A 1 581 ? -24.024 11.813 28.945 1.00 93.94 581 ARG A CA 1
ATOM 4169 C C . ARG A 1 581 ? -24.098 11.477 27.461 1.00 93.94 581 ARG A C 1
ATOM 4171 O O . ARG A 1 581 ? -24.889 10.611 27.095 1.00 93.94 581 ARG A O 1
ATOM 4178 N N . THR A 1 582 ? -23.182 12.030 26.672 1.00 94.75 582 THR A N 1
ATOM 4179 C CA . THR A 1 582 ? -22.826 11.551 25.340 1.00 94.75 582 THR A CA 1
ATOM 4180 C C . THR A 1 582 ? -21.391 11.026 25.353 1.00 94.75 582 THR A C 1
ATOM 4182 O O . THR A 1 582 ? -20.502 11.657 25.926 1.00 94.75 582 THR A O 1
ATOM 4185 N N . VAL A 1 583 ? -21.168 9.866 24.732 1.00 93.88 583 VAL A N 1
ATOM 4186 C CA . VAL A 1 583 ? -19.861 9.220 24.554 1.00 93.88 583 VAL A CA 1
ATOM 4187 C C . VAL A 1 583 ? -19.716 8.809 23.088 1.00 93.88 583 VAL A C 1
ATOM 4189 O O . VAL A 1 583 ? -20.585 8.131 22.540 1.00 93.88 583 VAL A O 1
ATOM 4192 N N . THR A 1 584 ? -18.618 9.228 22.465 1.00 93.19 584 THR A N 1
ATOM 4193 C CA . THR A 1 584 ? -18.222 8.933 21.076 1.00 93.19 584 THR A CA 1
ATOM 4194 C C . THR A 1 584 ? -16.880 8.193 21.060 1.00 93.19 584 THR A C 1
ATOM 4196 O O . THR A 1 584 ? -16.276 7.995 22.117 1.00 93.19 584 THR A O 1
ATOM 4199 N N . GLY A 1 585 ? -16.399 7.752 19.891 1.00 89.94 585 GLY A N 1
ATOM 4200 C CA . GLY A 1 585 ? -15.120 7.041 19.796 1.00 89.94 585 GLY A CA 1
ATOM 4201 C C . GLY A 1 585 ? -15.091 5.684 20.510 1.00 89.94 585 GLY A C 1
ATOM 4202 O O . GLY A 1 585 ? -14.011 5.201 20.855 1.00 89.94 585 GLY A O 1
ATOM 4203 N N . LEU A 1 586 ? -16.254 5.067 20.745 1.00 94.69 586 LEU A N 1
ATOM 4204 C CA . LEU A 1 586 ? -16.362 3.654 21.110 1.00 94.69 586 LEU A CA 1
ATOM 4205 C C . LEU A 1 586 ? -16.367 2.820 19.825 1.00 94.69 586 LEU A C 1
ATOM 4207 O O . LEU A 1 586 ? -16.959 3.234 18.834 1.00 94.69 586 LEU A O 1
ATOM 4211 N N . TRP A 1 587 ? -15.746 1.642 19.841 1.00 95.44 587 TRP A N 1
ATOM 4212 C CA . TRP A 1 587 ? -15.569 0.812 18.645 1.00 95.44 587 TRP A CA 1
ATOM 4213 C C . TRP A 1 587 ? -15.924 -0.643 18.937 1.00 95.44 587 TRP A C 1
ATOM 4215 O O . TRP A 1 587 ? -15.583 -1.158 20.004 1.00 95.44 587 TRP A O 1
ATOM 4225 N N . THR A 1 588 ? -16.588 -1.312 17.996 1.00 96.62 588 THR A N 1
ATOM 4226 C CA . THR A 1 588 ? -16.816 -2.762 18.080 1.00 96.62 588 THR A CA 1
ATOM 4227 C C . THR A 1 588 ? -15.534 -3.560 17.835 1.00 96.62 588 THR A C 1
ATOM 4229 O O . THR A 1 588 ? -14.681 -3.169 17.037 1.00 96.62 588 THR A O 1
ATOM 4232 N N . ASP A 1 589 ? -15.405 -4.700 18.513 1.00 94.75 589 ASP A N 1
ATOM 4233 C CA . ASP A 1 589 ? -14.306 -5.647 18.313 1.00 94.75 589 ASP A CA 1
ATOM 4234 C C . ASP A 1 589 ? -14.433 -6.445 16.997 1.00 94.75 589 ASP A C 1
ATOM 4236 O O . ASP A 1 589 ? -15.401 -6.307 16.245 1.00 94.75 589 ASP A O 1
ATOM 4240 N N . ASP A 1 590 ? -13.466 -7.330 16.727 1.00 93.00 590 ASP A N 1
ATOM 4241 C CA . ASP A 1 590 ? -13.449 -8.212 15.547 1.00 93.00 590 ASP A CA 1
ATOM 4242 C C . ASP A 1 590 ? -14.619 -9.229 15.498 1.00 93.00 590 ASP A C 1
ATOM 4244 O O . ASP A 1 590 ? -14.727 -10.009 14.552 1.00 93.00 590 ASP A O 1
ATOM 4248 N N . GLN A 1 591 ? -15.494 -9.276 16.510 1.00 94.19 591 GLN A N 1
ATOM 4249 C CA . GLN A 1 591 ? -16.722 -10.085 16.562 1.00 94.19 591 GLN A CA 1
ATOM 4250 C C . GLN A 1 591 ? -18.001 -9.226 16.531 1.00 94.19 591 GLN A C 1
ATOM 4252 O O . GLN A 1 591 ? -19.118 -9.762 16.613 1.00 94.19 591 GLN A O 1
ATOM 4257 N N . GLY A 1 592 ? -17.850 -7.909 16.357 1.00 95.12 592 GLY A N 1
ATOM 4258 C CA . GLY A 1 592 ? -18.931 -6.930 16.336 1.00 95.12 592 GLY A CA 1
ATOM 4259 C C . GLY A 1 592 ? -19.500 -6.628 17.720 1.00 95.12 592 GLY A C 1
ATOM 4260 O O . GLY A 1 592 ? -20.612 -6.117 17.810 1.00 95.12 592 GLY A O 1
ATOM 4261 N N . LEU A 1 593 ? -18.799 -6.979 18.799 1.00 96.56 593 LEU A N 1
ATOM 4262 C CA . LEU A 1 593 ? -19.239 -6.757 20.172 1.00 96.56 593 LEU A CA 1
ATOM 4263 C C . LEU A 1 593 ? -18.635 -5.458 20.723 1.00 96.56 593 LEU A C 1
ATOM 4265 O O . LEU A 1 593 ? -17.471 -5.141 20.491 1.00 96.56 593 LEU A O 1
ATOM 4269 N N . LEU A 1 594 ? -19.425 -4.717 21.495 1.00 97.06 594 LEU A N 1
ATOM 4270 C CA . LEU A 1 594 ? -18.973 -3.593 22.309 1.00 97.06 594 LEU A CA 1
ATOM 4271 C C . LEU A 1 594 ? -19.500 -3.763 23.738 1.00 97.06 594 LEU A C 1
ATOM 4273 O O . LEU A 1 594 ? -20.689 -4.005 23.945 1.00 97.06 594 LEU A O 1
ATOM 4277 N N . THR A 1 595 ? -18.622 -3.583 24.725 1.00 96.12 595 THR A N 1
ATOM 4278 C CA . THR A 1 595 ? -19.009 -3.378 26.129 1.00 96.12 595 THR A CA 1
ATOM 4279 C C . THR A 1 595 ? -18.938 -1.885 26.432 1.00 96.12 595 THR A C 1
ATOM 4281 O O . THR A 1 595 ? -17.873 -1.287 26.286 1.00 96.12 595 THR A O 1
ATOM 4284 N N . LEU A 1 596 ? -20.048 -1.273 26.846 1.00 95.44 596 LEU A N 1
ATOM 4285 C CA . LEU A 1 596 ? -20.070 0.149 27.193 1.00 95.44 596 LEU A CA 1
ATOM 4286 C C . LEU A 1 596 ? -19.271 0.435 28.479 1.00 95.44 596 LEU A C 1
ATOM 4288 O O . LEU A 1 596 ? -19.192 -0.435 29.357 1.00 95.44 596 LEU A O 1
ATOM 4292 N N . PRO A 1 597 ? -18.724 1.658 28.642 1.00 94.44 597 PRO A N 1
ATOM 4293 C CA . PRO A 1 597 ? -18.132 2.101 29.903 1.00 94.44 597 PRO A CA 1
ATOM 4294 C C . PRO A 1 597 ? -19.102 1.964 31.086 1.00 94.44 597 PRO A C 1
ATOM 4296 O O . PRO A 1 597 ? -20.322 1.914 30.913 1.00 94.44 597 PRO A O 1
ATOM 4299 N N . LYS A 1 598 ? -18.560 1.927 32.308 1.00 94.12 598 LYS A N 1
ATOM 4300 C CA . LYS A 1 598 ? -19.376 1.866 33.527 1.00 94.12 598 LYS A CA 1
ATOM 4301 C C . LYS A 1 598 ? -20.329 3.057 33.621 1.00 94.12 598 LYS A C 1
ATOM 4303 O O . LYS A 1 598 ? -19.922 4.205 33.432 1.00 94.12 598 LYS A O 1
ATOM 4308 N N . LEU A 1 599 ? -21.578 2.754 33.958 1.00 94.94 599 LEU A N 1
ATOM 4309 C CA . LEU A 1 599 ? -22.656 3.721 34.093 1.00 94.94 599 LEU A CA 1
ATOM 4310 C C . LEU A 1 599 ? -22.960 3.967 35.576 1.00 94.94 599 LEU A C 1
ATOM 4312 O O . LEU A 1 599 ? -23.021 3.037 36.382 1.00 94.94 599 LEU A O 1
ATOM 4316 N N . TYR A 1 600 ? -23.175 5.229 35.916 1.00 94.31 600 TYR A N 1
ATOM 4317 C CA . TYR A 1 600 ? -23.496 5.730 37.251 1.00 94.31 600 TYR A CA 1
ATOM 4318 C C . TYR A 1 600 ? -24.847 6.444 37.224 1.00 94.31 600 TYR A C 1
ATOM 4320 O O . TYR A 1 600 ? -25.342 6.749 36.142 1.00 94.31 600 TYR A O 1
ATOM 4328 N N . ALA A 1 601 ? -25.428 6.738 38.385 1.00 93.12 601 ALA A N 1
ATOM 4329 C CA . ALA A 1 601 ? -26.570 7.642 38.527 1.00 93.12 601 ALA A CA 1
ATOM 4330 C C . ALA A 1 601 ? -26.225 8.829 39.436 1.00 93.12 601 ALA A C 1
ATOM 4332 O O . ALA A 1 601 ? -25.397 8.706 40.340 1.00 93.12 601 ALA A O 1
ATOM 4333 N N . ASP A 1 602 ? -26.847 9.985 39.184 1.00 91.00 602 ASP A N 1
ATOM 4334 C CA . ASP A 1 602 ? -26.967 11.043 40.192 1.00 91.00 602 ASP A CA 1
ATOM 4335 C C . ASP A 1 602 ? -28.154 10.746 41.137 1.00 91.00 602 ASP A C 1
ATOM 4337 O O . ASP A 1 602 ? -28.657 9.619 41.180 1.00 91.00 602 ASP A O 1
ATOM 4341 N N . ASP A 1 603 ? -28.574 11.716 41.949 1.00 89.44 603 ASP A N 1
ATOM 4342 C CA . ASP A 1 603 ? -29.656 11.518 42.923 1.00 89.44 603 ASP A CA 1
ATOM 4343 C C . ASP A 1 603 ? -31.066 11.461 42.288 1.00 89.44 603 ASP A C 1
ATOM 4345 O O . ASP A 1 603 ? -32.055 11.234 42.987 1.00 89.44 603 ASP A O 1
ATOM 4349 N N . THR A 1 604 ? -31.187 11.659 40.968 1.00 89.31 604 THR A N 1
ATOM 4350 C CA . THR A 1 604 ? -32.479 11.717 40.267 1.00 89.31 604 THR A CA 1
ATOM 4351 C C . THR A 1 604 ? -33.047 10.318 40.027 1.00 89.31 604 THR A C 1
ATOM 4353 O O . THR A 1 604 ? -32.535 9.552 39.210 1.00 89.31 604 THR A O 1
ATOM 4356 N N . THR A 1 605 ? -34.150 9.995 40.700 1.00 90.25 605 THR A N 1
ATOM 4357 C CA . THR A 1 605 ? -34.931 8.775 40.455 1.00 90.25 605 THR A CA 1
ATOM 4358 C C . THR A 1 605 ? -35.742 8.870 39.161 1.00 90.25 605 THR A C 1
ATOM 4360 O O . THR A 1 605 ? -36.157 9.954 38.755 1.00 90.25 605 THR A O 1
ATOM 4363 N N . GLY A 1 606 ? -36.000 7.731 38.509 1.00 89.25 606 GLY A N 1
ATOM 4364 C CA . GLY A 1 606 ? -36.845 7.684 37.312 1.00 89.25 606 GLY A CA 1
ATOM 4365 C C . GLY A 1 606 ? -36.501 6.580 36.314 1.00 89.25 606 GLY A C 1
ATOM 4366 O O . GLY A 1 606 ? -35.604 5.764 36.528 1.00 89.25 606 GLY A O 1
ATOM 4367 N N . THR A 1 607 ? -37.232 6.573 35.197 1.00 90.44 607 THR A N 1
ATOM 4368 C CA . THR A 1 607 ? -36.901 5.804 33.988 1.00 90.44 607 THR A CA 1
ATOM 4369 C C . THR A 1 607 ? -36.148 6.708 33.017 1.00 90.44 607 THR A C 1
ATOM 4371 O O . THR A 1 607 ? -36.611 7.802 32.713 1.00 90.44 607 THR A O 1
ATOM 4374 N N . PHE A 1 608 ? -35.021 6.234 32.493 1.00 92.44 608 PHE A N 1
ATOM 4375 C CA . PHE A 1 608 ? -34.180 6.973 31.551 1.00 92.44 608 PHE A CA 1
ATOM 4376 C C . PHE A 1 608 ? -33.918 6.136 30.296 1.00 92.44 608 PHE A C 1
ATOM 4378 O O . PHE A 1 608 ? -33.958 4.904 30.344 1.00 92.44 608 PHE A O 1
ATOM 4385 N N . LEU A 1 609 ? -33.650 6.796 29.168 1.00 94.06 609 LEU A N 1
ATOM 4386 C CA . LEU A 1 609 ? -33.455 6.147 27.872 1.00 94.06 609 LEU A CA 1
ATOM 4387 C C . LEU A 1 609 ? -32.043 6.410 27.347 1.00 94.06 609 LEU A C 1
ATOM 4389 O O . LEU A 1 609 ? -31.642 7.553 27.131 1.00 94.06 609 LEU A O 1
ATOM 4393 N N . LEU A 1 610 ? -31.292 5.337 27.118 1.00 95.00 610 LEU A N 1
ATOM 4394 C CA . LEU A 1 610 ? -29.960 5.385 26.531 1.00 95.00 610 LEU A CA 1
ATOM 4395 C C . LEU A 1 610 ? -30.051 5.036 25.044 1.00 95.00 610 LEU A C 1
ATOM 4397 O O . LEU A 1 610 ? -30.298 3.881 24.695 1.00 95.00 610 LEU A O 1
ATOM 4401 N N . ARG A 1 611 ? -29.869 6.027 24.168 1.00 96.31 611 ARG A N 1
ATOM 4402 C CA . ARG A 1 611 ? -29.830 5.847 22.712 1.00 96.31 611 ARG A CA 1
ATOM 4403 C C . ARG A 1 611 ? -28.405 5.496 22.287 1.00 96.31 611 ARG A C 1
ATOM 4405 O O . ARG A 1 611 ? -27.467 6.220 22.601 1.00 96.31 611 ARG A O 1
ATOM 4412 N N . ILE A 1 612 ? -28.262 4.394 21.565 1.00 96.69 612 ILE A N 1
ATOM 4413 C CA . ILE A 1 612 ? -27.011 3.873 21.012 1.00 96.69 612 ILE A CA 1
ATOM 4414 C C . ILE A 1 612 ? -27.162 3.888 19.490 1.00 96.69 612 ILE A C 1
ATOM 4416 O O . ILE A 1 612 ? -28.154 3.363 18.982 1.00 96.69 612 ILE A O 1
ATOM 4420 N N . THR A 1 613 ? -26.219 4.496 18.773 1.00 96.50 613 THR A N 1
ATOM 4421 C CA . THR A 1 613 ? -26.267 4.677 17.313 1.00 96.50 613 THR A CA 1
ATOM 4422 C C . THR A 1 613 ? -24.940 4.342 16.637 1.00 96.50 613 THR A C 1
ATOM 4424 O O . THR A 1 613 ? -23.868 4.481 17.228 1.00 96.50 613 THR A O 1
ATOM 4427 N N . THR A 1 614 ? -25.013 3.931 15.371 1.00 95.81 614 THR A N 1
ATOM 4428 C CA . THR A 1 614 ? -23.861 3.664 14.495 1.00 95.81 614 THR A CA 1
ATOM 4429 C C . THR A 1 614 ? -24.011 4.347 13.131 1.00 95.81 614 THR A C 1
ATOM 4431 O O . THR A 1 614 ? -25.137 4.519 12.645 1.00 95.81 614 THR A O 1
ATOM 4434 N N . PRO A 1 615 ? -22.900 4.661 12.432 1.00 89.94 615 PRO A N 1
ATOM 4435 C CA . PRO A 1 615 ? -22.929 4.886 10.989 1.00 89.94 615 PRO A CA 1
ATOM 4436 C C . PRO A 1 615 ? -23.653 3.722 10.301 1.00 89.94 615 PRO A C 1
ATOM 4438 O O . PRO A 1 615 ? -23.493 2.572 10.704 1.00 89.94 615 PRO A O 1
ATOM 4441 N N . GLY A 1 616 ? -24.472 4.003 9.287 1.00 86.00 616 GLY A N 1
ATOM 4442 C CA . GLY A 1 616 ? -25.354 3.003 8.662 1.00 86.00 616 GLY A CA 1
ATOM 4443 C C . GLY A 1 616 ? -26.774 2.933 9.239 1.00 86.00 616 GLY A C 1
ATOM 4444 O O . GLY A 1 616 ? -27.627 2.304 8.620 1.00 86.00 616 GLY A O 1
ATOM 4445 N N . GLY A 1 617 ? -27.057 3.630 10.347 1.00 90.75 617 GLY A N 1
ATOM 4446 C CA . GLY A 1 617 ? -28.414 3.824 10.878 1.00 90.75 617 GLY A CA 1
ATOM 4447 C C . GLY A 1 617 ? -28.838 2.839 11.971 1.00 90.75 617 GLY A C 1
ATOM 4448 O O . GLY A 1 617 ? -29.916 3.005 12.545 1.00 90.75 617 GLY A O 1
ATOM 4449 N N . GLY A 1 618 ? -27.995 1.856 12.304 1.00 93.88 618 GLY A N 1
ATOM 4450 C CA . GLY A 1 618 ? -28.212 0.965 13.441 1.00 93.88 618 GLY A CA 1
ATOM 4451 C C . GLY A 1 618 ? -28.464 1.760 14.718 1.00 93.88 618 GLY A C 1
ATOM 4452 O O . GLY A 1 618 ? -27.644 2.579 15.125 1.00 93.88 618 GLY A O 1
ATOM 4453 N N . THR A 1 619 ? -29.633 1.541 15.320 1.00 95.88 619 THR A N 1
ATOM 4454 C CA . THR A 1 619 ? -30.114 2.286 16.488 1.00 95.88 619 THR A CA 1
ATOM 4455 C C . THR A 1 619 ? -30.707 1.318 17.505 1.00 95.88 619 THR A C 1
ATOM 4457 O O . THR A 1 619 ? -31.522 0.468 17.157 1.00 95.88 619 THR A O 1
ATOM 4460 N N . LEU A 1 620 ? -30.320 1.464 18.771 1.00 96.25 620 LEU A N 1
ATOM 4461 C CA . LEU A 1 620 ? -30.837 0.698 19.903 1.00 96.25 620 LEU A CA 1
ATOM 4462 C C . LEU A 1 620 ? -31.133 1.655 21.059 1.00 96.25 620 LEU A C 1
ATOM 4464 O O . LEU A 1 620 ? -30.271 2.436 21.455 1.00 96.25 620 LEU A O 1
ATOM 4468 N N . VAL A 1 621 ? -32.341 1.586 21.619 1.00 95.44 621 VAL A N 1
ATOM 4469 C CA . VAL A 1 621 ? -32.710 2.330 22.830 1.00 95.44 621 VAL A CA 1
ATOM 4470 C C . VAL A 1 621 ? -32.793 1.354 23.996 1.00 95.44 621 VAL A C 1
ATOM 4472 O O . VAL A 1 621 ? -33.550 0.386 23.954 1.00 95.44 621 VAL A O 1
ATOM 4475 N N . VAL A 1 622 ? -32.009 1.605 25.042 1.00 94.31 622 VAL A N 1
ATOM 4476 C CA . VAL A 1 622 ? -31.960 0.780 26.251 1.00 94.31 622 VAL A CA 1
ATOM 4477 C C . VAL A 1 622 ? -32.623 1.537 27.401 1.00 94.31 622 VAL A C 1
ATOM 4479 O O . VAL A 1 622 ? -32.211 2.651 27.730 1.00 94.31 622 VAL A O 1
ATOM 4482 N N . LYS A 1 623 ? -33.643 0.936 28.028 1.00 93.56 623 LYS A N 1
ATOM 4483 C CA . LYS A 1 623 ? -34.239 1.472 29.259 1.00 93.56 623 LYS A CA 1
ATOM 4484 C C . LYS A 1 623 ? -33.288 1.263 30.444 1.00 93.56 623 LYS A C 1
ATOM 4486 O O . LYS A 1 623 ? -32.762 0.169 30.648 1.00 93.56 623 LYS A O 1
ATOM 4491 N N . LEU A 1 624 ? -33.151 2.311 31.247 1.00 93.12 624 LEU A N 1
ATOM 4492 C CA . LEU A 1 624 ? -32.450 2.363 32.525 1.00 93.12 624 LEU A CA 1
ATOM 4493 C C . LEU A 1 624 ? -33.434 2.781 33.622 1.00 93.12 624 LEU A C 1
ATOM 4495 O O . LEU A 1 624 ? -34.361 3.550 33.357 1.00 93.12 624 LEU A O 1
ATOM 4499 N N . GLU A 1 625 ? -33.222 2.326 34.854 1.00 92.19 625 GLU A N 1
ATOM 4500 C CA . GLU A 1 625 ? -34.063 2.698 35.993 1.00 92.19 625 GLU A CA 1
ATOM 4501 C C . GLU A 1 625 ? -33.221 3.070 37.221 1.00 92.19 625 GLU A C 1
ATOM 4503 O O . GLU A 1 625 ? -32.352 2.311 37.650 1.00 92.19 625 GLU A O 1
ATOM 4508 N N . VAL A 1 626 ? -33.483 4.249 37.788 1.00 91.75 626 VAL A N 1
ATOM 4509 C CA . VAL A 1 626 ? -32.909 4.699 39.063 1.00 91.75 626 VAL A CA 1
ATOM 4510 C C . VAL A 1 626 ? -34.030 4.643 40.095 1.00 91.75 626 VAL A C 1
ATOM 4512 O O . VAL A 1 626 ? -34.875 5.539 40.169 1.00 91.75 626 VAL A O 1
ATOM 4515 N N . ALA A 1 627 ? -34.087 3.545 40.843 1.00 88.25 627 ALA A N 1
ATOM 4516 C CA . ALA A 1 627 ? -35.176 3.248 41.763 1.00 88.25 627 ALA A CA 1
ATOM 4517 C C . ALA A 1 627 ? -34.856 3.768 43.170 1.00 88.25 627 ALA A C 1
ATOM 4519 O O . ALA A 1 627 ? -33.800 3.466 43.731 1.00 88.25 627 ALA A O 1
ATOM 4520 N N . ALA A 1 628 ? -35.782 4.525 43.769 1.00 78.50 628 ALA A N 1
ATOM 4521 C CA . ALA A 1 628 ? -35.694 4.868 45.185 1.00 78.50 628 ALA A CA 1
ATOM 4522 C C . ALA A 1 628 ? -35.643 3.575 46.013 1.00 78.50 628 ALA A C 1
ATOM 4524 O O . ALA A 1 628 ? -36.522 2.725 45.881 1.00 78.50 628 ALA A O 1
ATOM 4525 N N . GLY A 1 629 ? -34.623 3.423 46.861 1.00 61.41 629 GLY A N 1
ATOM 4526 C CA . GLY A 1 629 ? -34.559 2.290 47.781 1.00 61.41 629 GLY A CA 1
ATOM 4527 C C . GLY A 1 629 ? -35.743 2.324 48.746 1.00 61.41 629 GLY A C 1
ATOM 4528 O O . GLY A 1 629 ? -36.031 3.377 49.323 1.00 61.41 629 GLY A O 1
ATOM 4529 N N . ASP A 1 630 ? -36.415 1.183 48.918 1.00 47.81 630 ASP A N 1
ATOM 4530 C CA . ASP A 1 630 ? -37.575 1.062 49.804 1.00 47.81 630 ASP A CA 1
ATOM 4531 C C . ASP A 1 630 ? -37.231 1.587 51.203 1.00 47.81 630 ASP A C 1
ATOM 4533 O O . ASP A 1 630 ? -36.336 1.081 51.890 1.00 47.81 630 ASP A O 1
ATOM 4537 N N . SER A 1 631 ? -37.947 2.626 51.630 1.00 43.16 631 SER A N 1
ATOM 4538 C CA . SER A 1 631 ? -37.770 3.204 52.958 1.00 43.16 631 SER A CA 1
ATOM 4539 C C . SER A 1 631 ? -38.294 2.221 53.994 1.00 43.16 631 SER A C 1
ATOM 4541 O O . SER A 1 631 ? -39.504 2.083 54.172 1.00 43.16 631 SER A O 1
ATOM 4543 N N . ALA A 1 632 ? -37.370 1.523 54.661 1.00 42.38 632 ALA A N 1
ATOM 4544 C CA . ALA A 1 632 ? -37.697 0.505 55.649 1.00 42.38 632 ALA A CA 1
ATOM 4545 C C . ALA A 1 632 ? -38.718 1.051 56.670 1.00 42.38 632 ALA A C 1
ATOM 4547 O O . ALA A 1 632 ? -38.506 2.140 57.220 1.00 42.38 632 ALA A O 1
ATOM 4548 N N . PRO A 1 633 ? -39.830 0.333 56.925 1.00 42.41 633 PRO A N 1
ATOM 4549 C CA . PRO A 1 633 ? -40.932 0.861 57.716 1.00 42.41 633 PRO A CA 1
ATOM 4550 C C . PRO A 1 633 ? -40.459 1.202 59.129 1.00 42.41 633 PRO A C 1
ATOM 4552 O O . PRO A 1 633 ? -39.841 0.377 59.807 1.00 42.41 633 PRO A O 1
ATOM 4555 N N . SER A 1 634 ? -40.751 2.428 59.575 1.00 42.09 634 SER A N 1
ATOM 4556 C CA . SER A 1 634 ? -40.325 2.907 60.891 1.00 42.09 634 SER A CA 1
ATOM 4557 C C . SER A 1 634 ? -40.809 1.967 62.003 1.00 42.09 634 SER A C 1
ATOM 4559 O O . SER A 1 634 ? -41.982 1.577 61.999 1.00 42.09 634 SER A O 1
ATOM 4561 N N . PRO A 1 635 ? -39.951 1.610 62.978 1.00 45.09 635 PRO A N 1
ATOM 4562 C CA . PRO A 1 635 ? -40.356 0.745 64.075 1.00 45.09 635 PRO A CA 1
ATOM 4563 C C . PRO A 1 635 ? -41.481 1.414 64.869 1.00 45.09 635 PRO A C 1
ATOM 4565 O O . PRO A 1 635 ? -41.339 2.540 65.348 1.00 45.09 635 PRO A O 1
ATOM 4568 N N . SER A 1 636 ? -42.611 0.717 65.002 1.00 45.16 636 SER A N 1
ATOM 4569 C CA . SER A 1 636 ? -43.736 1.197 65.808 1.00 45.16 636 SER A CA 1
ATOM 4570 C C . SER A 1 636 ? -43.316 1.343 67.277 1.00 45.16 636 SER A C 1
ATOM 4572 O O . SER A 1 636 ? -42.571 0.495 67.775 1.00 45.16 636 SER A O 1
ATOM 4574 N N . PRO A 1 637 ? -43.780 2.382 67.995 1.00 52.59 637 PRO A N 1
ATOM 4575 C CA . PRO A 1 637 ? -43.400 2.592 69.386 1.00 52.59 637 PRO A CA 1
ATOM 4576 C C . PRO A 1 637 ? -43.923 1.454 70.271 1.00 52.59 637 PRO A C 1
ATOM 4578 O O . PRO A 1 637 ? -45.125 1.186 70.309 1.00 52.59 637 PRO A O 1
ATOM 4581 N N . SER A 1 638 ? -43.019 0.797 71.001 1.00 45.56 638 SER A N 1
ATOM 4582 C CA . SER A 1 638 ? -43.378 -0.242 71.971 1.00 45.56 638 SER A CA 1
ATOM 4583 C C . SER A 1 638 ? -44.327 0.305 73.046 1.00 45.56 638 SER A C 1
ATOM 4585 O O . SER A 1 638 ? -44.082 1.397 73.566 1.00 45.56 638 SER A O 1
ATOM 4587 N N . PRO A 1 639 ? -45.378 -0.439 73.438 1.00 53.59 639 PRO A N 1
ATOM 4588 C CA . PRO A 1 639 ? -46.263 -0.021 74.515 1.00 53.59 639 PRO A CA 1
ATOM 4589 C C . PRO A 1 639 ? -45.537 -0.058 75.865 1.00 53.59 639 PRO A C 1
ATOM 4591 O O . PRO A 1 639 ? -44.822 -1.012 76.178 1.00 53.59 639 PRO A O 1
ATOM 4594 N N . SER A 1 640 ? -45.759 0.964 76.690 1.00 47.81 640 SER A N 1
ATOM 4595 C CA . SER A 1 640 ? -45.254 1.011 78.063 1.00 47.81 640 SER A CA 1
ATOM 4596 C C . SER A 1 640 ? -45.858 -0.107 78.917 1.00 47.81 640 SER A C 1
ATOM 4598 O O . SER A 1 640 ? -47.079 -0.218 79.017 1.00 47.81 640 SER A O 1
ATOM 4600 N N . ALA A 1 641 ? -45.010 -0.863 79.613 1.00 43.50 641 ALA A N 1
ATOM 4601 C CA . ALA A 1 641 ? -45.405 -1.682 80.755 1.00 43.50 641 ALA A CA 1
ATOM 4602 C C . ALA A 1 641 ? -44.971 -0.978 82.052 1.00 43.50 641 ALA A C 1
ATOM 4604 O O . ALA A 1 641 ? -43.879 -0.417 82.122 1.00 43.50 641 ALA A O 1
ATOM 4605 N N . SER A 1 642 ? -45.844 -0.965 83.058 1.00 43.53 642 SER A N 1
ATOM 4606 C CA . SER A 1 642 ? -45.563 -0.424 84.396 1.00 43.53 642 SER A CA 1
ATOM 4607 C C . SER A 1 642 ? -45.323 -1.546 85.409 1.00 43.53 642 SER A C 1
ATOM 4609 O O . SER A 1 642 ? -45.757 -2.671 85.164 1.00 43.53 642 SER A O 1
ATOM 4611 N N . SER A 1 643 ? -44.752 -1.159 86.561 1.00 41.81 643 SER A N 1
ATOM 4612 C CA . SER A 1 643 ? -44.453 -1.978 87.755 1.00 41.81 643 SER A CA 1
ATOM 4613 C C . SER A 1 643 ? -43.205 -2.857 87.658 1.00 41.81 643 SER A C 1
ATOM 4615 O O . SER A 1 643 ? -43.266 -3.930 87.029 1.00 41.81 643 SER A O 1
#

Nearest PDB structures (foldseek):
  6h04-assembly1_A  TM=3.437E-01  e=2.575E-05  Homo sapiens
  6d7j-assembly2_A  TM=3.517E-01  e=1.663E-05  Parabacteroides merdae CL03T12C32
  6h03-assembly1_A  TM=3.488E-01  e=9.556E-05  Homo sapiens
  5k6x-assembly1_B  TM=4.114E-01  e=5.491E-04  Mus musculus
  5k70-assembly1_A  TM=3.650E-01  e=3.010E-04  Mus musculus

pLDDT: mean 73.65, std 26.54, range [23.03, 98.81]

Radius of gyration: 42.79 Å; Cα contacts (8 Å, |Δi|>4): 1121; chains: 1; bounding box: 139×108×157 Å

Organism: NCBI:txid1355015

Sequence (643 aa):
MAAHFGRRLRKGAATTAVAAAAVAALSASQAPGATGEGHGRQTAAGASTPIPDAVPDGDATGSSPYYTDLPPLHSPDPRPSSTAGTPVSRGEAEAGIPATVLDAYKKAEAELRATKPGCNLPWQLLAAIGKVESGQARGGRVDAAGTTLSPILGPQLDGNGFALIPDTDHGAYDGNSRYDQAVGPMQFIPSTWAWAGRDGNGDGRKDPNNVYDAALAAGHYLCRNSLDLSHEADLHRAILSYNHSQEYLNLVLNWLEYYRKGSHAVPDGTGSVPSHRSDSGIPHSRSPQPSDPPKTQPSHPSKAPSENPPAKKPAPKPDKPSGGKESPDPKPSKPSVPPTPPQTPTDTVDQLQDADTAKLTAMAGDTFTARIGTRAETKAGKPVGKVRIRFTITGDTNATFTGGETVATVVTDAQGTALAPALQAGEKTGDFEVTATVVGRSVKSVDYTATVTARAADTLVRTGDTPLVCTPGGEFAEQIQVKATYKGAVADKTEVTVTLIKSAGDDTPGADGSSQPTGDDTPGGAGPSQSTGDDAQPADGATSSAGGAAQAPGDTAPSGDDATENDKGPYFKDVDGKAVRTVTGLWTDDQGLLTLPKLYADDTTGTFLLRITTPGGGTLVVKLEVAAGDSAPSPSPSPSASS

InterPro domains:
  IPR023346 Lysozyme-like domain superfamily [SSF53955] (88-262)
  IPR031304 Transglycosylase SLT domain 2 [PF13406] (182-224)
  IPR043426 Membrane-bound lytic murein transglycosylase B-like [PTHR30163] (9-234)

Solvent-accessible surface area (backbone atoms only — not comparable to full-atom values): 39583 Å² total; per-residue (Å²): 140,87,86,82,88,85,82,85,90,85,90,83,89,87,88,88,87,88,87,85,86,85,88,86,87,83,84,86,88,84,86,90,85,83,89,82,81,88,82,90,80,85,90,73,94,79,82,80,72,81,77,78,81,74,83,71,92,78,39,35,25,53,62,52,73,32,43,66,66,73,72,70,78,89,68,87,74,82,80,88,73,96,64,99,63,89,78,76,51,68,54,60,50,68,31,30,37,13,40,64,56,51,47,17,25,47,49,27,32,52,50,40,51,70,75,41,60,73,20,56,65,56,36,40,52,52,52,17,45,18,40,31,52,31,14,43,39,63,5,19,39,45,48,99,85,28,38,42,80,58,86,45,68,50,70,71,18,74,45,87,88,41,40,69,38,61,45,69,63,73,24,72,90,78,69,35,72,61,31,34,36,19,30,16,35,60,25,34,22,54,74,43,38,78,49,40,56,30,60,48,78,77,85,83,54,66,48,52,44,22,40,24,13,26,34,29,14,52,47,50,56,49,42,45,92,80,30,35,44,76,40,69,76,37,35,52,51,32,46,40,42,36,33,81,37,72,68,54,41,56,49,35,51,48,31,24,61,46,42,71,77,46,67,46,74,34,61,62,56,69,24,56,56,69,83,44,49,70,56,79,84,60,90,75,82,78,77,82,78,89,77,86,84,85,80,88,85,91,88,86,87,85,86,86,84,89,88,87,90,86,85,83,88,89,87,90,84,87,90,88,84,87,87,87,83,91,82,90,77,81,79,81,77,76,79,79,76,76,81,76,78,82,78,52,59,61,73,51,53,54,42,52,40,75,55,80,53,55,84,41,55,28,37,36,61,31,64,31,85,46,48,56,28,38,29,34,18,26,86,82,76,43,58,35,36,72,26,47,38,34,38,38,56,49,68,82,28,65,52,23,33,74,81,72,30,36,54,51,76,35,60,15,39,91,74,3,41,24,64,53,66,42,39,30,35,18,77,39,60,46,68,33,39,35,42,36,38,54,65,97,49,96,56,63,63,42,76,44,72,33,37,27,37,69,37,38,17,53,39,48,42,71,77,70,86,75,82,53,56,29,43,53,62,28,60,43,86,71,67,56,40,37,38,32,21,32,98,86,39,73,17,39,65,18,51,35,38,37,35,34,27,53,61,99,75,77,90,65,84,83,88,79,82,88,85,84,81,92,85,86,83,88,90,85,80,88,86,90,79,89,86,89,78,90,87,84,87,87,89,88,84,86,91,87,83,92,87,89,81,90,81,78,85,86,82,84,78,80,91,68,88,86,62,52,73,43,96,65,32,65,29,34,59,50,98,88,65,47,83,37,46,65,50,66,90,39,58,21,38,94,76,4,41,33,74,50,75,69,42,31,33,37,75,46,63,47,78,44,35,38,41,34,38,29,49,74,67,9,59,36,78,44,74,37,34,25,44,78,72,80,76,74,79,76,82,75,82,78,80,88,82,82,137